Protein AF-A0ABD0YRN2-F1 (afdb_monomer_lite)

Organism: NCBI:txid642074

Foldseek 3Di:
DQLLDEDAFDDPPDDLVLVLVVCQLVLPQEAEEAPVCQVVCVVSLVPRPRHPGYFHEDDPTPHDPVNVVPPPDDDDDRPDGHDQQRFHYFQWDCPDDHRTFTFGFGNQLLVVVLVLCPPQQFDPAAADDPVDAFEEELADDCSFLCSVRVNPVNNVVSVHHYHYDPHDDLVVVLVCLVVVVGQEYEEELVVLQCLLDPPSRALNSCQNHAEYEYEPDAHAPVSVVSSCVRVVHPRRQYKYFDAHSQQSGGQAIATSPHDPVLRQFNHAGGPQKDKFFAAPPPRDTDDAPDKHWIWMAGSNGTPATRPCVPRRCVQQPPVGIGGRQWIWGAHPVRTIHTDGGVVPPPCPPDDDDDPPDPCPVPPPPPDPPPPDVDVPDDDDDDDDDDDDDDDDDDDDDDDDDDDDDDDDDDDDDDPPDPPPDPDDDDDDDDDDDD

Sequence (434 aa):
MEAGITVTSVNPLYTEGELKRQFVNAEAECLITIPKLKDVADKIGSHLPGYKGTITVGEGGQWDLLDLSDPNRTFEPLSTSPNAHDMALLPYSSGTTGLPKGVQLTHSNCVANIQQIMHPKFLDLQPASDSHQDIAVGVIPFFHIYGCTALLCVTMKFGMHTITLPNFTPESYVKCLEKYKPTALFLVPTLMMFLAKHPSVKREHLSSVKAVMCGAAPATKALIDLFKEKAGKSDITVQQGYGMTESSPCTLITPYDMPESKIGSAGILVPNTEAKVVCMTTGKDLPPNNQGELYVRGPQVMSGYLKNDEATKEALDSDKWLHTGDVAYYDDEGYFFITNRTKELIKVKGNQGSAKKSNIDKIQSKTLHIILDAPWYAPNRTIHNDLNIPTVYKVAQTQFRCFHTNLESHSNPLINALSSYTKAEETVASGHVR

InterPro domains:
  IPR000873 AMP-dependent synthetase/ligase domain [PF00501] (2-306)
  IPR020845 AMP-binding, conserved site [PS00455] (90-101)

pLDDT: mean 78.94, std 27.07, range [20.27, 98.69]

Radius of gyration: 24.64 Å; chains: 1; bounding box: 68×56×85 Å

Structure (mmCIF, N/CA/C/O backbone):
data_AF-A0ABD0YRN2-F1
#
_entry.id   AF-A0ABD0YRN2-F1
#
loop_
_atom_site.group_PDB
_atom_site.id
_atom_site.type_symbol
_atom_site.label_atom_id
_atom_site.label_alt_id
_atom_site.label_comp_id
_atom_site.label_asym_id
_atom_site.label_entity_id
_atom_site.label_seq_id
_atom_site.pdbx_PDB_ins_code
_atom_site.Cartn_x
_atom_site.Cartn_y
_atom_site.Cartn_z
_atom_site.occupancy
_atom_site.B_iso_or_equiv
_atom_site.auth_seq_id
_atom_site.auth_comp_id
_atom_site.auth_asym_id
_atom_site.auth_atom_id
_atom_site.pdbx_PDB_model_num
ATOM 1 N N . MET A 1 1 ? -2.933 -11.966 -13.291 1.00 83.06 1 MET A N 1
ATOM 2 C CA . MET A 1 1 ? -4.252 -11.688 -12.688 1.00 83.06 1 MET A CA 1
ATOM 3 C C . MET A 1 1 ? -5.387 -12.024 -13.645 1.00 83.06 1 MET A C 1
ATOM 5 O O . MET A 1 1 ? -6.126 -12.933 -13.320 1.00 83.06 1 MET A O 1
ATOM 9 N N . GLU A 1 2 ? -5.512 -11.399 -14.824 1.00 83.44 2 GLU A N 1
ATOM 10 C CA . GLU A 1 2 ? -6.597 -11.738 -15.779 1.00 83.44 2 GLU A CA 1
ATOM 11 C C . GLU A 1 2 ? -6.604 -13.212 -16.214 1.00 83.44 2 GLU A C 1
ATOM 13 O O . GLU A 1 2 ? -7.663 -13.806 -16.336 1.00 83.44 2 GLU A O 1
ATOM 18 N N . ALA A 1 3 ? -5.433 -13.847 -16.334 1.00 86.69 3 ALA A N 1
ATOM 19 C CA . ALA A 1 3 ? -5.309 -15.283 -16.618 1.00 86.69 3 ALA A CA 1
ATOM 20 C C . ALA A 1 3 ? -5.656 -16.215 -15.436 1.00 86.69 3 ALA A C 1
ATOM 22 O O . ALA A 1 3 ? -5.401 -17.414 -15.515 1.00 86.69 3 ALA A O 1
ATOM 23 N N . GLY A 1 4 ? -6.167 -15.686 -14.317 1.00 87.38 4 GLY A N 1
ATOM 24 C CA . GLY A 1 4 ? -6.449 -16.459 -13.098 1.00 87.38 4 GLY A CA 1
ATOM 25 C C . GLY A 1 4 ? -5.207 -16.939 -12.344 1.00 87.38 4 GLY A C 1
ATOM 26 O O . GLY A 1 4 ? -5.289 -17.831 -11.509 1.00 87.38 4 GLY A O 1
ATOM 27 N N . ILE A 1 5 ? -4.043 -16.358 -12.642 1.00 91.62 5 ILE A N 1
ATOM 28 C CA . ILE A 1 5 ? -2.780 -16.663 -11.962 1.00 91.62 5 ILE A CA 1
ATOM 29 C C . ILE A 1 5 ? -2.609 -15.739 -10.753 1.00 91.62 5 ILE A C 1
ATOM 31 O O . ILE A 1 5 ? -2.634 -14.509 -10.912 1.00 91.62 5 ILE A O 1
ATOM 35 N N . THR A 1 6 ? -2.349 -16.341 -9.589 1.00 95.06 6 THR A N 1
ATOM 36 C CA . THR A 1 6 ? -1.925 -15.660 -8.359 1.00 95.06 6 THR A CA 1
ATOM 37 C C . THR A 1 6 ? -0.539 -15.050 -8.529 1.00 95.06 6 THR A C 1
ATOM 39 O O . THR A 1 6 ? 0.410 -15.731 -8.919 1.00 95.06 6 THR A O 1
ATOM 42 N N . VAL A 1 7 ? -0.390 -13.776 -8.175 1.00 95.31 7 VAL A N 1
ATOM 43 C CA . VAL A 1 7 ? 0.895 -13.074 -8.239 1.00 95.31 7 VAL A CA 1
ATOM 44 C C . VAL A 1 7 ? 1.462 -12.893 -6.834 1.00 95.31 7 VAL A C 1
ATOM 46 O O . VAL A 1 7 ? 0.854 -12.252 -5.980 1.00 95.31 7 VAL A O 1
ATOM 49 N N . THR A 1 8 ? 2.661 -13.421 -6.594 1.00 94.56 8 THR A N 1
ATOM 50 C CA . THR A 1 8 ? 3.468 -13.066 -5.420 1.00 94.56 8 THR A CA 1
ATOM 51 C C . THR A 1 8 ? 4.586 -12.131 -5.856 1.00 94.56 8 THR A C 1
ATOM 53 O O . THR A 1 8 ? 5.296 -12.392 -6.826 1.00 94.56 8 THR A O 1
ATOM 56 N N . SER A 1 9 ? 4.720 -11.010 -5.161 1.00 91.50 9 SER A N 1
ATOM 57 C CA . SER A 1 9 ? 5.824 -10.079 -5.340 1.00 91.50 9 SER A CA 1
ATOM 58 C C . SER A 1 9 ? 6.886 -10.312 -4.276 1.00 91.50 9 SER A C 1
ATOM 60 O O . SER A 1 9 ? 6.607 -10.811 -3.185 1.00 91.50 9 SER A O 1
ATOM 62 N N . VAL A 1 10 ? 8.123 -9.931 -4.584 1.00 89.31 10 VAL A N 1
ATOM 63 C CA . VAL A 1 10 ? 9.251 -10.146 -3.683 1.00 89.31 10 VAL A CA 1
ATOM 64 C C . VAL A 1 10 ? 10.124 -8.910 -3.576 1.00 89.31 10 VAL A C 1
ATOM 66 O O . VAL A 1 10 ? 10.259 -8.139 -4.528 1.00 89.31 10 VAL A O 1
ATOM 69 N N . ASN A 1 11 ? 10.713 -8.720 -2.399 1.00 87.00 11 ASN A N 1
ATOM 70 C CA . ASN A 1 11 ? 11.690 -7.672 -2.186 1.00 87.00 11 ASN A CA 1
ATOM 71 C C . ASN A 1 11 ? 12.978 -8.019 -2.960 1.00 87.00 11 ASN A C 1
ATOM 73 O O . ASN A 1 11 ? 13.587 -9.053 -2.680 1.00 87.00 11 ASN A O 1
ATOM 77 N N . PRO A 1 12 ? 13.437 -7.174 -3.903 1.00 80.88 12 PRO A N 1
ATOM 78 C CA . PRO A 1 12 ? 14.640 -7.448 -4.692 1.00 80.88 12 PRO A CA 1
ATOM 79 C C . PRO A 1 12 ? 15.933 -7.451 -3.863 1.00 80.88 12 PRO A C 1
ATOM 81 O O . PRO A 1 12 ? 16.995 -7.764 -4.393 1.00 80.88 12 PRO A O 1
ATOM 84 N N . LEU A 1 13 ? 15.863 -7.076 -2.585 1.00 82.31 13 LEU A N 1
ATOM 85 C CA . LEU A 1 13 ? 17.000 -7.038 -1.666 1.00 82.31 13 LEU A CA 1
ATOM 86 C C . LEU A 1 13 ? 17.062 -8.243 -0.732 1.00 82.31 13 LEU A C 1
ATOM 88 O O . LEU A 1 13 ? 17.994 -8.338 0.064 1.00 82.31 13 LEU A O 1
ATOM 92 N N . TYR A 1 14 ? 16.092 -9.152 -0.826 1.00 85.75 14 TYR A N 1
ATOM 93 C CA . TYR A 1 14 ? 16.175 -10.430 -0.141 1.00 85.75 14 TYR A CA 1
ATOM 94 C C . TYR A 1 14 ? 17.378 -11.231 -0.633 1.00 85.75 14 TYR A C 1
ATOM 96 O O . TYR A 1 14 ? 17.724 -11.260 -1.815 1.00 85.75 14 TYR A O 1
ATOM 104 N N . THR A 1 15 ? 18.014 -11.907 0.314 1.00 87.06 15 THR A N 1
ATOM 105 C CA . THR A 1 15 ? 19.065 -12.882 0.056 1.00 87.06 15 THR A CA 1
ATOM 106 C C . THR A 1 15 ? 18.511 -14.083 -0.710 1.00 87.06 15 THR A C 1
ATOM 108 O O . THR A 1 15 ? 17.318 -14.383 -0.668 1.00 87.06 15 THR A O 1
ATOM 111 N N . GLU A 1 16 ? 19.391 -14.850 -1.357 1.00 85.50 16 GLU A N 1
ATOM 112 C CA . GLU A 1 16 ? 19.015 -16.090 -2.055 1.00 85.50 16 GLU A CA 1
ATOM 113 C C . GLU A 1 16 ? 18.213 -17.053 -1.156 1.00 85.50 16 GLU A C 1
ATOM 115 O O . GLU A 1 16 ? 17.248 -17.674 -1.602 1.00 85.50 16 GLU A O 1
ATOM 120 N N . GLY A 1 17 ? 18.572 -17.146 0.131 1.00 86.88 17 GLY A N 1
ATOM 121 C CA . GLY A 1 17 ? 17.881 -17.997 1.100 1.00 86.88 17 GLY A CA 1
ATOM 122 C C . GLY A 1 17 ? 16.476 -17.508 1.459 1.00 86.88 17 GLY A C 1
ATOM 123 O O . GLY A 1 17 ? 15.569 -18.326 1.629 1.00 86.88 17 GLY A O 1
ATOM 124 N N . GLU A 1 18 ? 16.276 -16.195 1.556 1.00 88.75 18 GLU A N 1
ATOM 125 C CA . GLU A 1 18 ? 14.960 -15.588 1.795 1.00 88.75 18 GLU A CA 1
ATOM 126 C C . GLU A 1 18 ? 14.051 -15.752 0.574 1.00 88.75 18 GLU A C 1
ATOM 128 O O . GLU A 1 18 ? 12.927 -16.236 0.718 1.00 88.75 18 GLU A O 1
ATOM 133 N N . LEU A 1 19 ? 14.571 -15.470 -0.627 1.00 89.12 19 LEU A N 1
ATOM 134 C CA . LEU A 1 19 ? 13.868 -15.683 -1.895 1.00 89.12 19 LEU A CA 1
ATOM 135 C C . LEU A 1 19 ? 13.430 -17.143 -2.047 1.00 89.12 19 LEU A C 1
ATOM 137 O O . LEU A 1 19 ? 12.253 -17.424 -2.269 1.00 89.12 19 LEU A O 1
ATOM 141 N N . LYS A 1 20 ? 14.358 -18.089 -1.853 1.00 89.00 20 LYS A N 1
ATOM 142 C CA . LYS A 1 20 ? 14.064 -19.524 -1.940 1.00 89.00 20 LYS A CA 1
ATOM 143 C C . LYS A 1 20 ? 12.977 -19.938 -0.950 1.00 89.00 20 LYS A C 1
ATOM 145 O O . LYS A 1 20 ? 12.082 -20.693 -1.317 1.00 89.00 20 LYS A O 1
ATOM 150 N N . ARG A 1 21 ? 13.026 -19.446 0.292 1.00 89.50 21 ARG A N 1
ATOM 151 C CA . ARG A 1 21 ? 12.016 -19.758 1.314 1.00 89.50 21 ARG A CA 1
ATOM 152 C C . ARG A 1 21 ? 10.629 -19.275 0.898 1.00 89.50 21 ARG A C 1
ATOM 154 O O . ARG A 1 21 ? 9.680 -20.051 0.994 1.00 89.50 21 ARG A O 1
ATOM 161 N N . GLN A 1 22 ? 10.524 -18.033 0.423 1.00 91.94 22 GLN A N 1
ATOM 162 C CA . GLN A 1 22 ? 9.265 -17.474 -0.067 1.00 91.94 22 GLN A CA 1
ATOM 163 C C . GLN A 1 22 ? 8.741 -18.270 -1.267 1.00 91.94 22 GLN A C 1
ATOM 165 O O . GLN A 1 22 ? 7.592 -18.697 -1.263 1.00 91.94 22 GLN A O 1
ATOM 170 N N . PHE A 1 23 ? 9.579 -18.521 -2.274 1.00 93.50 23 PHE A N 1
ATOM 171 C CA . PHE A 1 23 ? 9.160 -19.199 -3.502 1.00 93.50 23 PHE A CA 1
ATOM 172 C C . PHE A 1 23 ? 8.742 -20.651 -3.265 1.00 93.50 23 PHE A C 1
ATOM 174 O O . PHE A 1 23 ? 7.770 -21.106 -3.862 1.00 93.50 23 PHE A O 1
ATOM 181 N N . VAL A 1 24 ? 9.420 -21.364 -2.359 1.00 93.25 24 VAL A N 1
ATOM 182 C CA . VAL A 1 24 ? 9.010 -22.713 -1.944 1.00 93.25 24 VAL A CA 1
ATOM 183 C C . VAL A 1 24 ? 7.676 -22.675 -1.198 1.00 93.25 24 VAL A C 1
ATOM 185 O O . VAL A 1 24 ? 6.810 -23.501 -1.471 1.00 93.25 24 VAL A O 1
ATOM 188 N N . ASN A 1 25 ? 7.473 -21.726 -0.277 1.00 93.94 25 ASN A N 1
ATOM 189 C CA . ASN A 1 25 ? 6.203 -21.622 0.447 1.00 93.94 25 ASN A CA 1
ATOM 190 C C . ASN A 1 25 ? 5.034 -21.280 -0.497 1.00 93.94 25 ASN A C 1
ATOM 192 O O . ASN A 1 25 ? 3.986 -21.925 -0.412 1.00 93.94 25 ASN A O 1
ATOM 196 N N . ALA A 1 26 ? 5.264 -20.342 -1.422 1.00 94.75 26 ALA A N 1
ATOM 197 C CA . ALA A 1 26 ? 4.320 -19.893 -2.443 1.00 94.75 26 ALA A CA 1
ATOM 198 C C . ALA A 1 26 ? 4.097 -20.894 -3.589 1.00 94.75 26 ALA A C 1
ATOM 200 O O . ALA A 1 26 ? 3.214 -20.652 -4.402 1.00 94.75 26 ALA A O 1
ATOM 201 N N . GLU A 1 27 ? 4.895 -21.966 -3.677 1.00 94.62 27 GLU A N 1
ATOM 202 C CA . GLU A 1 27 ? 4.889 -22.904 -4.812 1.00 94.62 27 GLU A CA 1
ATOM 203 C C . GLU A 1 27 ? 5.043 -22.187 -6.163 1.00 94.62 27 GLU A C 1
ATOM 205 O O . GLU A 1 27 ? 4.338 -22.463 -7.127 1.00 94.62 27 GLU A O 1
ATOM 210 N N . ALA A 1 28 ? 5.975 -21.232 -6.233 1.00 95.31 28 ALA A N 1
ATOM 211 C CA . ALA A 1 28 ? 6.185 -20.445 -7.440 1.00 95.31 28 ALA A CA 1
ATOM 212 C C . ALA A 1 28 ? 6.639 -21.332 -8.615 1.00 95.31 28 ALA A C 1
ATOM 214 O O . ALA A 1 28 ? 7.684 -21.982 -8.556 1.00 95.31 28 ALA A O 1
ATOM 215 N N . GLU A 1 29 ? 5.866 -21.318 -9.701 1.00 95.31 29 GLU A N 1
ATOM 216 C CA . GLU A 1 29 ? 6.165 -22.087 -10.915 1.00 95.31 29 GLU A CA 1
ATOM 217 C C . GLU A 1 29 ? 6.870 -21.249 -11.986 1.00 95.31 29 GLU A C 1
ATOM 219 O O . GLU A 1 29 ? 7.655 -21.770 -12.768 1.00 95.31 29 GLU A O 1
ATOM 224 N N . CYS A 1 30 ? 6.627 -19.942 -12.039 1.00 95.88 30 CYS A N 1
ATOM 225 C CA . CYS A 1 30 ? 7.236 -19.050 -13.020 1.00 95.88 30 CYS A CA 1
ATOM 226 C C . CYS A 1 30 ? 7.763 -17.797 -12.328 1.00 95.88 30 CYS A C 1
ATOM 228 O O . CYS A 1 30 ? 7.104 -17.246 -11.445 1.00 95.88 30 CYS A O 1
ATOM 230 N N . LEU A 1 31 ? 8.952 -17.352 -12.732 1.00 95.50 31 LEU A N 1
ATOM 231 C CA . LEU A 1 31 ? 9.569 -16.135 -12.214 1.00 95.50 31 LEU A CA 1
ATOM 232 C C . LEU A 1 31 ? 9.546 -15.061 -13.300 1.00 95.50 31 LEU A C 1
ATOM 234 O O . LEU A 1 31 ? 9.977 -15.306 -14.420 1.00 95.50 31 LEU A O 1
ATOM 238 N N . ILE A 1 32 ? 9.063 -13.865 -12.971 1.00 94.25 32 ILE A N 1
ATOM 239 C CA . ILE A 1 32 ? 9.092 -12.709 -13.874 1.00 94.25 32 ILE A CA 1
ATOM 240 C C . ILE A 1 32 ? 10.108 -11.718 -13.323 1.00 94.25 32 ILE A C 1
ATOM 242 O O . ILE A 1 32 ? 10.033 -11.330 -12.158 1.00 94.25 32 ILE A O 1
ATOM 246 N N . THR A 1 33 ? 11.080 -11.329 -14.141 1.00 92.94 33 THR A N 1
ATOM 247 C CA . THR A 1 33 ? 12.178 -10.461 -13.705 1.00 92.94 33 THR A CA 1
ATOM 248 C C . THR A 1 33 ? 12.716 -9.601 -14.846 1.00 92.94 33 THR A C 1
ATOM 250 O O . THR A 1 33 ? 12.252 -9.690 -15.977 1.00 92.94 33 THR A O 1
ATOM 253 N N . ILE A 1 34 ? 13.702 -8.754 -14.563 1.00 91.75 34 ILE A N 1
ATOM 254 C CA . ILE A 1 34 ? 14.439 -8.001 -15.587 1.00 91.75 34 ILE A CA 1
ATOM 255 C C . ILE A 1 34 ? 15.657 -8.802 -16.072 1.00 91.75 34 ILE A C 1
ATOM 257 O O . ILE A 1 34 ? 16.208 -9.587 -15.295 1.00 91.75 34 ILE A O 1
ATOM 261 N N . PRO A 1 35 ? 16.165 -8.574 -17.299 1.00 93.06 35 PRO A N 1
ATOM 262 C CA . PRO A 1 35 ? 17.299 -9.327 -17.853 1.00 93.06 35 PRO A CA 1
ATOM 263 C C . PRO A 1 35 ? 18.521 -9.395 -16.933 1.00 93.06 35 PRO A C 1
ATOM 265 O O . PRO A 1 35 ? 19.119 -10.454 -16.762 1.00 93.06 35 PRO A O 1
ATOM 268 N N . LYS A 1 36 ? 18.824 -8.288 -16.245 1.00 90.69 36 LYS A N 1
ATOM 269 C CA . LYS A 1 36 ? 19.929 -8.182 -15.278 1.00 90.69 36 LYS A CA 1
ATOM 270 C C . LYS A 1 36 ? 19.861 -9.200 -14.130 1.00 90.69 36 LYS A C 1
ATOM 272 O O . LYS A 1 36 ? 20.889 -9.523 -13.546 1.00 90.69 36 LYS A O 1
ATOM 277 N N . LEU A 1 37 ? 18.667 -9.666 -13.767 1.00 90.75 37 LEU A N 1
ATOM 278 C CA . LEU A 1 37 ? 18.441 -10.582 -12.646 1.00 90.75 37 LEU A CA 1
ATOM 279 C C . LEU A 1 37 ? 18.112 -12.010 -13.103 1.00 90.75 37 LEU A C 1
ATOM 281 O O . LEU A 1 37 ? 17.818 -12.858 -12.260 1.00 90.75 37 LEU A O 1
ATOM 285 N N . LYS A 1 38 ? 18.166 -12.290 -14.412 1.00 92.06 38 LYS A N 1
ATOM 286 C CA . LYS A 1 38 ? 17.780 -13.584 -14.986 1.00 92.06 38 LYS A CA 1
ATOM 287 C C . LYS A 1 38 ? 18.575 -14.745 -14.393 1.00 92.06 38 LYS A C 1
ATOM 289 O O . LYS A 1 38 ? 17.971 -15.701 -13.927 1.00 92.06 38 LYS A O 1
ATOM 294 N N . ASP A 1 39 ? 19.901 -14.641 -14.343 1.00 92.06 39 ASP A N 1
ATOM 295 C CA . ASP A 1 39 ? 20.752 -15.740 -13.864 1.00 92.06 39 ASP A CA 1
ATOM 296 C C . ASP A 1 39 ? 20.489 -16.073 -12.390 1.00 92.06 39 ASP A C 1
ATOM 298 O O . ASP A 1 39 ? 20.477 -17.238 -11.993 1.00 92.06 39 ASP A O 1
ATOM 302 N N . VAL A 1 40 ? 20.224 -15.048 -11.572 1.00 90.31 40 VAL A N 1
ATOM 303 C CA . VAL A 1 40 ? 19.841 -15.224 -10.165 1.00 90.31 40 VAL A CA 1
ATOM 304 C C . VAL A 1 40 ? 18.475 -15.903 -10.069 1.00 90.31 40 VAL A C 1
ATOM 306 O O . VAL A 1 40 ? 18.317 -16.846 -9.293 1.00 90.31 40 VAL A O 1
ATOM 309 N N . ALA A 1 41 ? 17.503 -15.464 -10.875 1.00 92.12 41 ALA A N 1
ATOM 310 C CA . ALA A 1 41 ? 16.175 -16.064 -10.925 1.00 92.12 41 ALA A CA 1
ATOM 311 C C . ALA A 1 41 ? 16.231 -17.532 -11.375 1.00 92.12 41 ALA A C 1
ATOM 313 O O . ALA A 1 41 ? 15.668 -18.382 -10.694 1.00 92.12 41 ALA A O 1
ATOM 314 N N . ASP A 1 42 ? 16.976 -17.862 -12.431 1.00 93.62 42 ASP A N 1
ATOM 315 C CA . ASP A 1 42 ? 17.140 -19.239 -12.912 1.00 93.62 42 ASP A CA 1
ATOM 316 C C . ASP A 1 42 ? 17.847 -20.130 -11.893 1.00 93.62 42 ASP A C 1
ATOM 318 O O . ASP A 1 42 ? 17.421 -21.263 -11.655 1.00 93.62 42 ASP A O 1
ATOM 322 N N . LYS A 1 43 ? 18.898 -19.619 -11.240 1.00 92.50 43 LYS A N 1
ATOM 323 C CA . LYS A 1 43 ? 19.592 -20.354 -10.181 1.00 92.50 43 LYS A CA 1
ATOM 324 C C . LYS A 1 43 ? 18.625 -20.714 -9.055 1.00 92.50 43 LYS A C 1
ATOM 326 O O . LYS A 1 43 ? 18.587 -21.869 -8.634 1.00 92.50 43 LYS A O 1
ATOM 331 N N . ILE A 1 44 ? 17.815 -19.768 -8.584 1.00 91.12 44 ILE A N 1
ATOM 332 C CA . ILE A 1 44 ? 16.832 -20.028 -7.523 1.00 91.12 44 ILE A CA 1
ATOM 333 C C . ILE A 1 44 ? 15.722 -20.954 -8.036 1.00 91.12 44 ILE A C 1
ATOM 335 O O . ILE A 1 44 ? 15.406 -21.946 -7.380 1.00 91.12 44 ILE A O 1
ATOM 339 N N . GLY A 1 45 ? 15.182 -20.660 -9.220 1.00 92.69 45 GLY A N 1
ATOM 340 C CA . GLY A 1 45 ? 14.105 -21.396 -9.877 1.00 92.69 45 GLY A CA 1
ATOM 341 C C . GLY A 1 45 ? 14.436 -22.868 -10.094 1.00 92.69 45 GLY A C 1
ATOM 342 O O . GLY A 1 45 ? 13.603 -23.719 -9.815 1.00 92.69 45 GLY A O 1
ATOM 343 N N . SER A 1 46 ? 15.681 -23.196 -10.458 1.00 92.75 46 SER A N 1
ATOM 344 C CA . SER A 1 46 ? 16.135 -24.584 -10.653 1.00 92.75 46 SER A CA 1
ATOM 345 C C . SER A 1 46 ? 16.006 -25.481 -9.411 1.00 92.75 46 SER A C 1
ATOM 347 O O . SER A 1 46 ? 16.042 -26.704 -9.527 1.00 92.75 46 SER A O 1
ATOM 349 N N . HIS A 1 47 ? 15.826 -24.892 -8.224 1.00 90.75 47 HIS A N 1
ATOM 350 C CA . HIS A 1 47 ? 15.595 -25.612 -6.973 1.00 90.75 47 HIS A CA 1
ATOM 351 C C . HIS A 1 47 ? 14.110 -25.716 -6.584 1.00 90.75 47 HIS A C 1
ATOM 353 O O . HIS A 1 47 ? 13.809 -26.283 -5.530 1.00 90.75 47 HIS A O 1
ATOM 359 N N . LEU A 1 48 ? 13.191 -25.140 -7.366 1.00 92.50 48 LEU A N 1
ATOM 360 C CA . LEU A 1 48 ? 11.753 -25.182 -7.103 1.00 92.50 48 LEU A CA 1
ATOM 361 C C . LEU A 1 48 ? 11.130 -26.402 -7.807 1.00 92.50 48 LEU A C 1
ATOM 363 O O . LEU A 1 48 ? 11.324 -26.564 -9.012 1.00 92.50 48 LEU A O 1
ATOM 367 N N . PRO A 1 49 ? 10.348 -27.243 -7.103 1.00 88.31 49 PRO A N 1
ATOM 368 C CA . PRO A 1 49 ? 9.798 -28.477 -7.677 1.00 88.31 49 PRO A CA 1
ATOM 369 C C . PRO A 1 49 ? 8.931 -28.292 -8.934 1.00 88.31 49 PRO A C 1
ATOM 371 O O . PRO A 1 49 ? 8.885 -29.189 -9.770 1.00 88.31 49 PRO A O 1
ATOM 374 N N . GLY A 1 50 ? 8.242 -27.153 -9.064 1.00 90.50 50 GLY A N 1
ATOM 375 C CA . GLY A 1 50 ? 7.304 -26.854 -10.155 1.00 90.50 50 GLY A CA 1
ATOM 376 C C . GLY A 1 50 ? 7.807 -25.822 -11.167 1.00 90.50 50 GLY A C 1
ATOM 377 O O . GLY A 1 50 ? 6.996 -25.224 -11.867 1.00 90.50 50 GLY A O 1
ATOM 378 N N . TYR A 1 51 ? 9.114 -25.552 -11.220 1.00 95.88 51 TYR A N 1
ATOM 379 C CA . TYR A 1 51 ? 9.653 -24.474 -12.048 1.00 95.88 51 TYR A CA 1
ATOM 380 C C . TYR A 1 51 ? 9.461 -24.719 -13.552 1.00 95.88 51 TYR A C 1
ATOM 382 O O . TYR A 1 51 ? 9.992 -25.667 -14.126 1.00 95.88 51 TYR A O 1
ATOM 390 N N . LYS A 1 52 ? 8.726 -23.814 -14.196 1.00 95.38 52 LYS A N 1
ATOM 391 C CA . LYS A 1 52 ? 8.413 -23.781 -15.630 1.00 95.38 52 LYS A CA 1
ATOM 392 C C . LYS A 1 52 ? 9.286 -22.800 -16.413 1.00 95.38 52 LYS A C 1
ATOM 394 O O . LYS A 1 52 ? 9.306 -22.865 -17.638 1.00 95.38 52 LYS A O 1
ATOM 399 N N . GLY A 1 53 ? 10.010 -21.909 -15.732 1.00 95.06 53 GLY A N 1
ATOM 400 C CA . GLY A 1 53 ? 10.966 -20.995 -16.357 1.00 95.06 53 GLY A CA 1
ATOM 401 C C . GLY A 1 53 ? 10.903 -19.558 -15.843 1.00 95.06 53 GLY A C 1
ATOM 402 O O . GLY A 1 53 ? 10.007 -19.173 -15.085 1.00 95.06 53 GLY A O 1
ATOM 403 N N . THR A 1 54 ? 11.878 -18.763 -16.287 1.00 95.81 54 THR A N 1
ATOM 404 C CA . THR A 1 54 ? 11.965 -17.325 -16.025 1.00 95.81 54 THR A CA 1
ATOM 405 C C . THR A 1 54 ? 11.581 -16.553 -17.276 1.00 95.81 54 THR A C 1
ATOM 407 O O . THR A 1 54 ? 12.130 -16.794 -18.353 1.00 95.81 54 THR A O 1
ATOM 410 N N . ILE A 1 55 ? 10.684 -15.587 -17.102 1.00 94.94 55 ILE A N 1
ATOM 411 C CA . ILE A 1 55 ? 10.313 -14.599 -18.105 1.00 94.94 55 ILE A CA 1
ATOM 412 C C . ILE A 1 55 ? 11.057 -13.301 -17.810 1.00 94.94 55 ILE A C 1
ATOM 414 O O . ILE A 1 55 ? 10.984 -12.772 -16.698 1.00 94.94 55 ILE A O 1
ATOM 418 N N . THR A 1 56 ? 11.763 -12.770 -18.807 1.00 94.94 56 THR A N 1
ATOM 419 C CA . THR A 1 56 ? 12.429 -11.469 -18.688 1.00 94.94 56 THR A CA 1
ATOM 420 C C . THR A 1 56 ? 11.642 -10.367 -19.384 1.00 94.94 56 THR A C 1
ATOM 422 O O . THR A 1 56 ? 11.285 -10.500 -20.554 1.00 94.94 56 THR A O 1
ATOM 425 N N . VAL A 1 57 ? 11.394 -9.271 -18.665 1.00 92.44 57 VAL A N 1
ATOM 426 C CA . VAL A 1 57 ? 10.661 -8.095 -19.151 1.00 92.44 57 VAL A CA 1
ATOM 427 C C . VAL A 1 57 ? 11.552 -6.854 -19.087 1.00 92.44 57 VAL A C 1
ATOM 429 O O . VAL A 1 57 ? 12.235 -6.627 -18.087 1.00 92.44 57 VAL A O 1
ATOM 432 N N . GLY A 1 58 ? 11.524 -6.043 -20.143 1.00 89.00 58 GLY A N 1
ATOM 433 C CA . GLY A 1 58 ? 12.293 -4.807 -20.292 1.00 89.00 58 GLY A CA 1
ATOM 434 C C . GLY A 1 58 ? 13.405 -4.917 -21.336 1.00 89.00 58 GLY A C 1
ATOM 435 O O . GLY A 1 58 ? 13.518 -5.918 -22.039 1.00 89.00 58 GLY A O 1
ATOM 436 N N . GLU A 1 59 ? 14.239 -3.881 -21.426 1.00 85.81 59 GLU A N 1
ATOM 437 C CA . GLU A 1 59 ? 15.303 -3.771 -22.431 1.00 85.81 59 GLU A CA 1
ATOM 438 C C . GLU A 1 59 ? 16.248 -4.989 -22.413 1.00 85.81 59 GLU A C 1
ATOM 440 O O . GLU A 1 59 ? 16.889 -5.279 -21.402 1.00 85.81 59 GLU A O 1
ATOM 445 N N . GLY A 1 60 ? 16.326 -5.710 -23.538 1.00 86.62 60 GLY A N 1
ATOM 446 C CA . GLY A 1 60 ? 17.106 -6.949 -23.671 1.00 86.62 60 GLY A CA 1
ATOM 447 C C . GLY A 1 60 ? 16.427 -8.207 -23.107 1.00 86.62 60 GLY A C 1
ATOM 448 O O . GLY A 1 60 ? 17.074 -9.248 -22.981 1.00 86.62 60 GLY A O 1
ATOM 449 N N . GLY A 1 61 ? 15.149 -8.123 -22.727 1.00 91.00 61 GLY A N 1
ATOM 450 C CA . GLY A 1 61 ? 14.330 -9.241 -22.265 1.00 91.00 61 GLY A CA 1
ATOM 451 C C . GLY A 1 61 ? 13.594 -9.970 -23.383 1.00 91.00 61 GLY A C 1
ATOM 452 O O . GLY A 1 61 ? 13.629 -9.570 -24.542 1.00 91.00 61 GLY A O 1
ATOM 453 N N . GLN A 1 62 ? 12.915 -11.059 -23.016 1.00 92.75 62 GLN A N 1
ATOM 454 C CA . GLN A 1 62 ? 12.007 -11.773 -23.919 1.00 92.75 62 GLN A CA 1
ATOM 455 C C . GLN A 1 62 ? 10.830 -10.897 -24.345 1.00 92.75 62 GLN A C 1
ATOM 457 O O . GLN A 1 62 ? 10.348 -11.023 -25.466 1.00 92.75 62 GLN A O 1
ATOM 462 N N . TRP A 1 63 ? 10.382 -10.024 -23.443 1.00 89.62 63 TRP A N 1
ATOM 463 C CA . TRP A 1 63 ? 9.315 -9.068 -23.694 1.00 89.62 63 TRP A CA 1
ATOM 464 C C . TRP A 1 63 ? 9.804 -7.660 -23.401 1.00 89.62 63 TRP A C 1
ATOM 466 O O . TRP A 1 63 ? 10.445 -7.421 -22.377 1.00 89.62 63 TRP A O 1
ATOM 476 N N . ASP A 1 64 ? 9.449 -6.722 -24.268 1.00 87.19 64 ASP A N 1
ATOM 477 C CA . ASP A 1 64 ? 9.655 -5.305 -24.013 1.00 87.19 64 ASP A CA 1
ATOM 478 C C . ASP A 1 64 ? 8.414 -4.695 -23.346 1.00 87.19 64 ASP A C 1
ATOM 480 O O . ASP A 1 64 ? 7.280 -5.060 -23.654 1.00 87.19 64 ASP A O 1
ATOM 484 N N . LEU A 1 65 ? 8.617 -3.778 -22.398 1.00 82.56 65 LEU A N 1
ATOM 485 C CA . LEU A 1 65 ? 7.502 -3.188 -21.658 1.00 82.56 65 LEU A CA 1
ATOM 486 C C . LEU A 1 65 ? 6.665 -2.245 -22.534 1.00 82.56 65 LEU A C 1
ATOM 488 O O . LEU A 1 65 ? 5.449 -2.207 -22.363 1.00 82.56 65 LEU A O 1
ATOM 492 N N . LEU A 1 66 ? 7.293 -1.506 -23.457 1.00 84.06 66 LEU A N 1
ATOM 493 C CA . LEU A 1 66 ? 6.575 -0.609 -24.364 1.00 84.06 66 LEU A CA 1
ATOM 494 C C . LEU A 1 66 ? 5.727 -1.421 -25.337 1.00 84.06 66 LEU A C 1
ATOM 496 O O . LEU A 1 66 ? 4.562 -1.089 -25.535 1.00 84.06 66 LEU A O 1
ATOM 500 N N . ASP A 1 67 ? 6.280 -2.524 -25.843 1.00 84.75 67 ASP A N 1
ATOM 501 C CA . ASP A 1 67 ? 5.553 -3.498 -26.660 1.00 84.75 67 ASP A CA 1
ATOM 502 C C . ASP A 1 67 ? 4.344 -4.085 -25.908 1.00 84.75 67 ASP A C 1
ATOM 504 O O . ASP A 1 67 ? 3.230 -4.085 -26.423 1.00 84.75 67 ASP A O 1
ATOM 508 N N . LEU A 1 68 ? 4.516 -4.509 -24.649 1.00 83.38 68 LEU A N 1
ATOM 509 C CA . LEU A 1 68 ? 3.406 -4.994 -23.812 1.00 83.38 68 LEU A CA 1
ATOM 510 C C . LEU A 1 68 ? 2.343 -3.924 -23.512 1.00 83.38 68 LEU A C 1
ATOM 512 O O . LEU A 1 68 ? 1.206 -4.280 -23.209 1.00 83.38 68 LEU A O 1
ATOM 516 N N . SER A 1 69 ? 2.710 -2.643 -23.566 1.00 79.62 69 SER A N 1
ATOM 517 C CA . SER A 1 69 ? 1.814 -1.511 -23.305 1.00 79.62 69 SER A CA 1
ATOM 518 C C . SER A 1 69 ? 1.168 -0.910 -24.559 1.00 79.62 69 SER A C 1
ATOM 520 O O . SER A 1 69 ? 0.389 0.034 -24.428 1.00 79.62 69 SER A O 1
ATOM 522 N N . ASP A 1 70 ? 1.484 -1.416 -25.758 1.00 84.75 70 ASP A N 1
ATOM 523 C CA . ASP A 1 70 ? 0.896 -0.916 -27.004 1.00 84.75 70 ASP A CA 1
ATOM 524 C C . ASP A 1 70 ? -0.620 -1.191 -27.015 1.00 84.75 70 ASP A C 1
ATOM 526 O O . ASP A 1 70 ? -1.030 -2.354 -26.971 1.00 84.75 70 ASP A O 1
ATOM 530 N N . PRO A 1 71 ? -1.481 -0.157 -27.104 1.00 80.62 71 PRO A N 1
ATOM 531 C CA . PRO A 1 71 ? -2.932 -0.342 -27.132 1.00 80.62 71 PRO A CA 1
ATOM 532 C C . PRO A 1 71 ? -3.428 -1.116 -28.363 1.00 80.62 71 PRO A C 1
ATOM 534 O O . PRO A 1 71 ? -4.552 -1.613 -28.352 1.00 80.62 71 PRO A O 1
ATOM 537 N N . ASN A 1 72 ? -2.619 -1.224 -29.422 1.00 87.31 72 ASN A N 1
ATOM 538 C CA . ASN A 1 72 ? -2.940 -2.006 -30.618 1.00 87.31 72 ASN A CA 1
ATOM 539 C C . ASN A 1 72 ? -2.538 -3.477 -30.489 1.00 87.31 72 ASN A C 1
ATOM 541 O O . ASN A 1 72 ? -2.864 -4.282 -31.365 1.00 87.31 72 ASN A O 1
ATOM 545 N N . ARG A 1 73 ? -1.818 -3.846 -29.424 1.00 83.88 73 ARG A N 1
ATOM 546 C CA . ARG A 1 73 ? -1.438 -5.230 -29.186 1.00 83.88 73 ARG A CA 1
ATOM 547 C C . ARG A 1 73 ? -2.673 -6.045 -28.839 1.00 83.88 73 ARG A C 1
ATOM 549 O O . ARG A 1 73 ? -3.303 -5.862 -27.802 1.00 83.88 73 ARG A O 1
ATOM 556 N N . THR A 1 74 ? -2.990 -6.997 -29.701 1.00 80.19 74 THR A N 1
ATOM 557 C CA . THR A 1 74 ? -4.045 -7.971 -29.446 1.00 80.19 74 THR A CA 1
ATOM 558 C C . THR A 1 74 ? -3.458 -9.175 -28.727 1.00 80.19 74 THR A C 1
ATOM 560 O O . THR A 1 74 ? -2.531 -9.813 -29.230 1.00 80.19 74 THR A O 1
ATOM 563 N N . PHE A 1 75 ? -4.013 -9.505 -27.568 1.00 77.00 75 PHE A N 1
ATOM 564 C CA . PHE A 1 75 ? -3.757 -10.778 -26.910 1.00 77.00 75 PHE A CA 1
ATOM 565 C C . PHE A 1 75 ? -4.841 -11.769 -27.318 1.00 77.00 75 PHE A C 1
ATOM 567 O O . PHE A 1 75 ? -6.006 -11.391 -27.459 1.00 77.00 75 PHE A O 1
ATOM 574 N N . GLU A 1 76 ? -4.459 -13.033 -27.498 1.00 81.19 76 GLU A N 1
ATOM 575 C CA . GLU A 1 76 ? -5.444 -14.102 -27.643 1.00 81.19 76 GLU A CA 1
ATOM 576 C C . GLU A 1 76 ? -6.389 -14.071 -26.434 1.00 81.19 76 GLU A C 1
ATOM 578 O O . GLU A 1 76 ? -5.906 -13.991 -25.295 1.00 81.19 76 GLU A O 1
ATOM 583 N N . PRO A 1 77 ? -7.717 -14.110 -26.648 1.00 78.00 77 PRO A N 1
ATOM 584 C CA . PRO A 1 77 ? -8.668 -14.125 -25.553 1.00 78.00 77 PRO A CA 1
ATOM 585 C C . PRO A 1 77 ? -8.342 -15.270 -24.600 1.00 78.00 77 PRO A C 1
ATOM 587 O O . PRO A 1 77 ? -8.224 -16.430 -25.002 1.00 78.00 77 PRO A O 1
ATOM 590 N N . LEU A 1 78 ? -8.196 -14.942 -23.320 1.00 83.19 78 LEU A N 1
ATOM 591 C CA . LEU A 1 78 ? -7.982 -15.952 -22.298 1.00 83.19 78 LEU A CA 1
ATOM 592 C C . LEU A 1 78 ? -9.233 -16.832 -22.224 1.00 83.19 78 LEU A C 1
ATOM 594 O O . LEU A 1 78 ? -10.358 -16.341 -22.146 1.00 83.19 78 LEU A O 1
ATOM 598 N N . SER A 1 79 ? -9.040 -18.149 -22.250 1.00 79.12 79 SER A N 1
ATOM 599 C CA . SER A 1 79 ? -10.133 -19.122 -22.136 1.00 79.12 79 SER A CA 1
ATOM 600 C C . SER A 1 79 ? -10.701 -19.220 -20.716 1.00 79.12 79 SER A C 1
ATOM 602 O O . SER A 1 79 ? -11.699 -19.904 -20.491 1.00 79.12 79 SER A O 1
ATOM 604 N N . THR A 1 80 ? -10.067 -18.546 -19.756 1.00 77.94 80 THR A N 1
ATOM 605 C CA . THR A 1 80 ? -10.442 -18.507 -18.348 1.00 77.94 80 THR A CA 1
ATOM 606 C C . THR A 1 80 ? -10.856 -17.096 -17.944 1.00 77.94 80 THR A C 1
ATOM 608 O O . THR A 1 80 ? -10.282 -16.107 -18.392 1.00 77.94 80 THR A O 1
ATOM 611 N N . SER A 1 81 ? -11.849 -17.012 -17.058 1.00 82.69 81 SER A N 1
ATOM 612 C CA . SER A 1 81 ? -12.192 -15.789 -16.334 1.00 82.69 81 SER A CA 1
ATOM 613 C C . SER A 1 81 ? -12.065 -16.086 -14.841 1.00 82.69 81 SER A C 1
ATOM 615 O O . SER A 1 81 ? -12.750 -16.999 -14.371 1.00 82.69 81 SER A O 1
ATOM 617 N N . PRO A 1 82 ? -11.222 -15.363 -14.087 1.00 87.88 82 PRO A N 1
ATOM 618 C CA . PRO A 1 82 ? -11.093 -15.576 -12.650 1.00 87.88 82 PRO A CA 1
ATOM 619 C C . PRO A 1 82 ? -12.395 -15.231 -11.920 1.00 87.88 82 PRO A C 1
ATOM 621 O O . PRO A 1 82 ? -13.132 -14.324 -12.321 1.00 87.88 82 PRO A O 1
ATOM 624 N N . ASN A 1 83 ? -12.670 -15.937 -10.825 1.00 93.56 83 ASN A N 1
ATOM 625 C CA . ASN A 1 83 ? -13.720 -15.576 -9.884 1.00 93.56 83 ASN A CA 1
ATOM 626 C C . ASN A 1 83 ? -13.242 -14.432 -8.972 1.00 93.56 83 ASN A C 1
ATOM 628 O O . ASN A 1 83 ? -12.071 -14.349 -8.606 1.00 93.56 83 ASN A O 1
ATOM 632 N N . ALA A 1 84 ? -14.157 -13.560 -8.539 1.00 95.31 84 ALA A N 1
ATOM 633 C CA . ALA A 1 84 ? -13.832 -12.468 -7.620 1.00 95.31 84 ALA A CA 1
ATOM 634 C C . ALA A 1 84 ? -13.248 -12.953 -6.273 1.00 95.31 84 ALA A C 1
ATOM 636 O O . ALA A 1 84 ? -12.530 -12.208 -5.606 1.00 95.31 84 ALA A O 1
ATOM 637 N N . HIS A 1 85 ? -13.541 -14.189 -5.872 1.00 96.00 85 HIS A N 1
ATOM 638 C CA . HIS A 1 85 ? -13.035 -14.813 -4.652 1.00 96.00 85 HIS A CA 1
ATOM 639 C C . HIS A 1 85 ? -11.759 -15.637 -4.863 1.00 96.00 85 HIS A C 1
ATOM 641 O O . HIS A 1 85 ? -11.201 -16.129 -3.883 1.00 96.00 85 HIS A O 1
ATOM 647 N N . ASP A 1 86 ? -11.268 -15.755 -6.100 1.00 95.94 86 ASP A N 1
ATOM 648 C CA . ASP A 1 86 ? -9.969 -16.369 -6.355 1.00 95.94 86 ASP A CA 1
ATOM 649 C C . ASP A 1 86 ? -8.852 -15.470 -5.817 1.00 95.94 86 ASP A C 1
ATOM 651 O O . ASP A 1 86 ? -8.961 -14.236 -5.781 1.00 95.94 86 ASP A O 1
ATOM 655 N N . MET A 1 87 ? -7.757 -16.097 -5.389 1.00 96.25 87 MET A N 1
ATOM 656 C CA . MET A 1 87 ? -6.576 -15.385 -4.918 1.00 96.25 87 MET A CA 1
ATOM 657 C C . MET A 1 87 ? -5.926 -14.630 -6.080 1.00 96.25 87 MET A C 1
ATOM 659 O O . MET A 1 87 ? -5.528 -15.225 -7.075 1.00 96.25 87 MET A O 1
ATOM 663 N N . ALA A 1 88 ? -5.794 -13.314 -5.937 1.00 95.75 88 ALA A N 1
ATOM 664 C CA . ALA A 1 88 ? -5.144 -12.459 -6.921 1.00 95.75 88 ALA A CA 1
ATOM 665 C C . ALA A 1 88 ? -3.682 -12.212 -6.551 1.00 95.75 88 ALA A C 1
ATOM 667 O O . ALA A 1 88 ? -2.789 -12.340 -7.392 1.00 95.75 88 ALA A O 1
ATOM 668 N N . LEU A 1 89 ? -3.446 -11.857 -5.285 1.00 97.00 89 LEU A N 1
ATOM 669 C CA . LEU A 1 89 ? -2.142 -11.460 -4.776 1.00 97.00 89 LEU A CA 1
ATOM 670 C C . LEU A 1 89 ? -1.760 -12.286 -3.546 1.00 97.00 89 LEU A C 1
ATOM 672 O O . LEU A 1 89 ? -2.594 -12.598 -2.696 1.00 97.00 89 LEU A O 1
ATOM 676 N N . LEU A 1 90 ? -0.466 -12.581 -3.444 1.00 97.00 90 LEU A N 1
ATOM 677 C CA . LEU A 1 90 ? 0.153 -13.232 -2.293 1.00 97.00 90 LEU A CA 1
ATOM 678 C C . LEU A 1 90 ? 1.386 -12.434 -1.826 1.00 97.00 90 LEU A C 1
ATOM 680 O O . LEU A 1 90 ? 2.524 -12.889 -2.004 1.00 97.00 90 LEU A O 1
ATOM 684 N N . PRO A 1 91 ? 1.211 -11.210 -1.295 1.00 95.00 91 PRO A N 1
ATOM 685 C CA . PRO A 1 91 ? 2.304 -10.475 -0.672 1.00 95.00 91 PRO A CA 1
ATOM 686 C C . PRO A 1 91 ? 2.747 -11.171 0.619 1.00 95.00 91 PRO A C 1
ATOM 688 O O . PRO A 1 91 ? 1.931 -11.732 1.350 1.00 95.00 91 PRO A O 1
ATOM 691 N N . TYR A 1 92 ? 4.041 -11.116 0.922 1.00 92.31 92 TYR A N 1
ATOM 692 C CA . TYR A 1 92 ? 4.568 -11.630 2.184 1.00 92.31 92 TYR A CA 1
ATOM 693 C C . TYR A 1 92 ? 4.694 -10.491 3.190 1.00 92.31 92 TYR A C 1
ATOM 695 O O . TYR A 1 92 ? 5.346 -9.485 2.911 1.00 92.31 92 TYR A O 1
ATOM 703 N N . SER A 1 93 ? 4.065 -10.648 4.356 1.00 85.38 93 SER A N 1
ATOM 704 C CA . SER A 1 93 ? 4.210 -9.720 5.478 1.00 85.38 93 SER A CA 1
ATOM 705 C C . SER A 1 93 ? 5.201 -10.302 6.482 1.00 85.38 93 SER A C 1
ATOM 707 O O . SER A 1 93 ? 5.128 -11.481 6.821 1.00 85.38 93 SER A O 1
ATOM 709 N N . SER A 1 94 ? 6.142 -9.495 6.974 1.00 70.31 94 SER A N 1
ATOM 710 C CA . SER A 1 94 ? 7.096 -9.911 8.016 1.00 70.31 94 SER A CA 1
ATOM 711 C C . SER A 1 94 ? 6.413 -10.218 9.359 1.00 70.31 94 SER A C 1
ATOM 713 O O . SER A 1 94 ? 6.986 -10.890 10.217 1.00 70.31 94 SER A O 1
ATOM 715 N N . GLY A 1 95 ? 5.160 -9.783 9.542 1.00 58.03 95 GLY A N 1
ATOM 716 C CA . GLY A 1 95 ? 4.435 -9.908 10.800 1.00 58.03 95 GLY A CA 1
ATOM 717 C C . GLY A 1 95 ? 5.166 -9.220 11.959 1.00 58.03 95 GLY A C 1
ATOM 718 O O . GLY A 1 95 ? 6.177 -8.547 11.793 1.00 58.03 95 GLY A O 1
ATOM 719 N N . THR A 1 96 ? 4.647 -9.367 13.176 1.00 46.62 96 THR A N 1
ATOM 720 C CA . THR A 1 96 ? 5.219 -8.682 14.346 1.00 46.62 96 THR A CA 1
ATOM 721 C C . THR A 1 96 ? 6.287 -9.494 15.091 1.00 46.62 96 THR A C 1
ATOM 723 O O . THR A 1 96 ? 6.970 -8.918 15.930 1.00 46.62 96 THR A O 1
ATOM 726 N N . THR A 1 97 ? 6.462 -10.801 14.826 1.00 50.53 97 THR A N 1
ATOM 727 C CA . THR A 1 97 ? 7.408 -11.669 15.579 1.00 50.53 97 THR A CA 1
ATOM 728 C C . THR A 1 97 ? 7.882 -12.943 14.847 1.00 50.53 97 THR A C 1
ATOM 730 O O . THR A 1 97 ? 8.271 -13.899 15.515 1.00 50.53 97 THR A O 1
ATOM 733 N N . GLY A 1 98 ? 7.819 -13.041 13.512 1.00 66.44 98 GLY A N 1
ATOM 734 C CA . GLY A 1 98 ? 8.048 -14.328 12.832 1.00 66.44 98 GLY A CA 1
ATOM 735 C C . GLY A 1 98 ? 8.679 -14.247 11.446 1.00 66.44 98 GLY A C 1
ATOM 736 O O . GLY A 1 98 ? 8.991 -13.174 10.946 1.00 66.44 98 GLY A O 1
ATOM 737 N N . LEU A 1 99 ? 8.870 -15.420 10.833 1.00 78.75 99 LEU A N 1
ATOM 738 C CA . LEU A 1 99 ? 9.195 -15.515 9.410 1.00 78.75 99 LEU A CA 1
ATOM 739 C C . LEU A 1 99 ? 8.069 -14.878 8.577 1.00 78.75 99 LEU A C 1
ATOM 741 O O . LEU A 1 99 ? 6.906 -14.992 8.983 1.00 78.75 99 LEU A O 1
ATOM 745 N N . PRO A 1 100 ? 8.384 -14.272 7.416 1.00 86.38 100 PRO A N 1
ATOM 746 C CA . PRO A 1 100 ? 7.367 -13.684 6.561 1.00 86.38 100 PRO A CA 1
ATOM 747 C C . PRO A 1 100 ? 6.261 -14.681 6.191 1.00 86.38 100 PRO A C 1
ATOM 749 O O . PRO A 1 100 ? 6.544 -15.831 5.847 1.00 86.38 100 PRO A O 1
ATOM 752 N N . LYS A 1 101 ? 5.004 -14.237 6.263 1.00 92.06 101 LYS A N 1
ATOM 753 C CA . LYS A 1 101 ? 3.800 -15.035 5.997 1.00 92.06 101 LYS A CA 1
ATOM 754 C C . LYS A 1 101 ? 3.154 -14.568 4.695 1.00 92.06 101 LYS A C 1
ATOM 756 O O . LYS A 1 101 ? 2.946 -13.370 4.517 1.00 92.06 101 LYS A O 1
ATOM 761 N N . GLY A 1 102 ? 2.805 -15.499 3.808 1.00 95.75 102 GLY A N 1
ATOM 762 C CA . GLY A 1 102 ? 2.054 -15.184 2.593 1.00 95.75 102 GLY A CA 1
ATOM 763 C C . GLY A 1 102 ? 0.611 -14.814 2.930 1.00 95.75 102 GLY A C 1
ATOM 764 O O . GLY A 1 102 ? -0.137 -15.657 3.419 1.00 95.75 102 GLY A O 1
ATOM 765 N N . VAL A 1 103 ? 0.225 -13.567 2.684 1.00 97.62 103 VAL A N 1
ATOM 766 C CA . VAL A 1 103 ? -1.125 -13.044 2.922 1.00 97.62 103 VAL A CA 1
ATOM 767 C C . VAL A 1 103 ? -1.983 -13.316 1.695 1.00 97.62 103 VAL A C 1
ATOM 769 O O . VAL A 1 103 ? -1.678 -12.832 0.610 1.00 97.62 103 VAL A O 1
ATOM 772 N N . GLN A 1 104 ? -3.057 -14.084 1.847 1.00 98.06 104 GLN A N 1
ATOM 773 C CA . GLN A 1 104 ? -3.932 -14.450 0.736 1.00 98.06 104 GLN A CA 1
ATOM 774 C C . GLN A 1 104 ? -4.946 -13.328 0.471 1.00 98.06 104 GLN A C 1
ATOM 776 O O . GLN A 1 104 ? -5.882 -13.131 1.250 1.00 98.06 104 GLN A O 1
ATOM 781 N N . LEU A 1 105 ? -4.755 -12.591 -0.628 1.00 98.38 105 LEU A N 1
ATOM 782 C CA . LEU A 1 105 ? -5.645 -11.509 -1.054 1.00 98.38 105 LEU A CA 1
ATOM 783 C C . LEU A 1 105 ? -6.391 -11.902 -2.326 1.00 98.38 105 LEU A C 1
ATOM 785 O O . LEU A 1 105 ? -5.786 -12.215 -3.353 1.00 98.38 105 LEU A O 1
ATOM 789 N N . THR A 1 106 ? -7.717 -11.869 -2.262 1.00 98.12 106 THR A N 1
ATOM 790 C CA . THR A 1 106 ? -8.585 -12.163 -3.408 1.00 98.12 106 THR A CA 1
ATOM 791 C C . THR A 1 106 ? -8.730 -10.962 -4.338 1.00 98.12 106 THR A C 1
ATOM 793 O O . THR A 1 106 ? -8.483 -9.820 -3.938 1.00 98.12 106 THR A O 1
ATOM 796 N N . HIS A 1 107 ? -9.199 -11.199 -5.566 1.00 97.19 107 HIS A N 1
ATOM 797 C CA . HIS A 1 107 ? -9.582 -10.119 -6.484 1.00 97.19 107 HIS A CA 1
ATOM 798 C C . HIS A 1 107 ? -10.541 -9.124 -5.811 1.00 97.19 107 HIS A C 1
ATOM 800 O O . HIS A 1 107 ? -10.337 -7.911 -5.885 1.00 97.19 107 HIS A O 1
ATOM 806 N N . SER A 1 108 ? -11.553 -9.635 -5.104 1.00 97.56 108 SER A N 1
ATOM 807 C CA . SER A 1 108 ? -12.542 -8.823 -4.396 1.00 97.56 108 SER A CA 1
ATOM 808 C C . SER A 1 108 ? -11.929 -7.984 -3.273 1.00 97.56 108 SER A C 1
ATOM 810 O O . SER A 1 108 ? -12.312 -6.824 -3.136 1.00 97.56 108 SER A O 1
ATOM 812 N N . ASN A 1 109 ? -10.929 -8.499 -2.543 1.00 98.31 109 ASN A N 1
ATOM 813 C CA . ASN A 1 109 ? -10.249 -7.732 -1.496 1.00 98.31 109 ASN A CA 1
ATOM 814 C C . ASN A 1 109 ? -9.520 -6.516 -2.076 1.00 98.31 109 ASN A C 1
ATOM 816 O O . ASN A 1 109 ? -9.695 -5.392 -1.600 1.00 98.31 109 ASN A O 1
ATOM 820 N N . CYS A 1 110 ? -8.736 -6.736 -3.135 1.00 97.50 110 CYS A N 1
ATOM 821 C CA . CYS A 1 110 ? -7.967 -5.679 -3.784 1.00 97.50 110 CYS A CA 1
ATOM 822 C C . CYS A 1 110 ? -8.883 -4.644 -4.446 1.00 97.50 110 CYS A C 1
ATOM 824 O O . CYS A 1 110 ? -8.702 -3.445 -4.246 1.00 97.50 110 CYS A O 1
ATOM 826 N N . VAL A 1 111 ? -9.899 -5.086 -5.198 1.00 96.75 111 VAL A N 1
ATOM 827 C CA . VAL A 1 111 ? -10.852 -4.179 -5.858 1.00 96.75 111 VAL A CA 1
ATOM 828 C C . VAL A 1 111 ? -11.634 -3.368 -4.829 1.00 96.75 111 VAL A C 1
ATOM 830 O O . VAL A 1 111 ? -11.756 -2.154 -4.997 1.00 96.75 111 VAL A O 1
ATOM 833 N N . ALA A 1 112 ? -12.117 -3.997 -3.753 1.00 98.12 112 ALA A N 1
ATOM 834 C CA . ALA A 1 112 ? -12.817 -3.292 -2.686 1.00 98.12 112 ALA A CA 1
ATOM 835 C C . ALA A 1 112 ? -11.939 -2.199 -2.072 1.00 98.12 112 ALA A C 1
ATOM 837 O O . ALA A 1 112 ? -12.410 -1.072 -1.924 1.00 98.12 112 ALA A O 1
ATOM 838 N N . ASN A 1 113 ? -10.662 -2.485 -1.791 1.00 97.94 113 ASN A N 1
ATOM 839 C CA . ASN A 1 113 ? -9.780 -1.477 -1.210 1.00 97.94 113 ASN A CA 1
ATOM 840 C C . ASN A 1 113 ? -9.426 -0.345 -2.174 1.00 97.94 113 ASN A C 1
ATOM 842 O O . ASN A 1 113 ? -9.405 0.814 -1.768 1.00 97.94 113 ASN A O 1
ATOM 846 N N . ILE A 1 114 ? -9.234 -0.649 -3.460 1.00 96.31 114 ILE A N 1
ATOM 847 C CA . ILE A 1 114 ? -9.059 0.380 -4.492 1.00 96.31 114 ILE A CA 1
ATOM 848 C C . ILE A 1 114 ? -10.285 1.300 -4.512 1.00 96.31 114 ILE A C 1
ATOM 850 O O . ILE A 1 114 ? -10.131 2.511 -4.407 1.00 96.31 114 ILE A O 1
ATOM 854 N N . GLN A 1 115 ? -11.505 0.751 -4.567 1.00 96.38 115 GLN A N 1
ATOM 855 C CA . GLN A 1 115 ? -12.731 1.562 -4.556 1.00 96.38 115 GLN A CA 1
ATOM 856 C C . GLN A 1 115 ? -12.897 2.373 -3.260 1.00 96.38 115 GLN A C 1
ATOM 858 O O . GLN A 1 115 ? -13.315 3.528 -3.302 1.00 96.38 115 GLN A O 1
ATOM 863 N N . GLN A 1 116 ? -12.535 1.794 -2.114 1.00 97.25 116 GLN A N 1
ATOM 864 C CA . GLN A 1 116 ? -12.529 2.462 -0.812 1.00 97.25 116 GLN A CA 1
ATOM 865 C C . GLN A 1 116 ? -11.574 3.664 -0.779 1.00 97.25 116 GLN A C 1
ATOM 867 O O . GLN A 1 116 ? -11.975 4.736 -0.333 1.00 97.25 116 GLN A O 1
ATOM 872 N N . ILE A 1 117 ? -10.338 3.507 -1.270 1.00 94.50 117 ILE A N 1
ATOM 873 C CA . ILE A 1 117 ? -9.329 4.580 -1.338 1.00 94.50 117 ILE A CA 1
ATOM 874 C C . ILE A 1 117 ? -9.760 5.675 -2.320 1.00 94.50 117 ILE A C 1
ATOM 876 O O . ILE A 1 117 ? -9.590 6.857 -2.040 1.00 94.50 117 ILE A O 1
ATOM 880 N N . MET A 1 118 ? -10.344 5.286 -3.455 1.00 92.12 118 MET A N 1
ATOM 881 C CA . MET A 1 118 ? -10.830 6.202 -4.492 1.00 92.12 118 MET A CA 1
ATOM 882 C C . MET A 1 118 ? -12.070 7.003 -4.090 1.00 92.12 118 MET A C 1
ATOM 884 O O . MET A 1 118 ? -12.538 7.835 -4.867 1.00 92.12 118 MET A O 1
ATOM 888 N N . HIS A 1 119 ? -12.648 6.735 -2.921 1.00 93.25 119 HIS A N 1
ATOM 889 C CA . HIS A 1 119 ? -13.840 7.437 -2.487 1.00 93.25 119 HIS A CA 1
ATOM 890 C C . HIS A 1 119 ? -13.568 8.958 -2.424 1.00 93.25 119 HIS A C 1
ATOM 892 O O . HIS A 1 119 ? -12.575 9.358 -1.811 1.00 93.25 119 HIS A O 1
ATOM 898 N N . PRO A 1 120 ? -14.455 9.827 -2.955 1.00 89.81 120 PRO A N 1
ATOM 899 C CA . PRO A 1 120 ? -14.213 11.277 -3.041 1.00 89.81 120 PRO A CA 1
ATOM 900 C C . PRO A 1 120 ? -13.913 11.969 -1.704 1.00 89.81 120 PRO A C 1
ATOM 902 O O . PRO A 1 120 ? -13.291 13.021 -1.658 1.00 89.81 120 PRO A O 1
ATOM 905 N N . LYS A 1 121 ? -14.328 11.360 -0.586 1.00 91.12 121 LYS A N 1
ATOM 906 C CA . LYS A 1 121 ? -13.986 11.827 0.769 1.00 91.12 121 LYS A CA 1
ATOM 907 C C . LYS A 1 121 ? -12.483 11.749 1.085 1.00 91.12 121 LYS A C 1
ATOM 909 O O . LYS A 1 121 ? -11.998 12.494 1.932 1.00 91.12 121 LYS A O 1
ATOM 914 N N . PHE A 1 122 ? -11.758 10.831 0.451 1.00 90.62 122 PHE A N 1
ATOM 915 C CA . PHE A 1 122 ? -10.348 10.554 0.727 1.00 90.62 122 PHE A CA 1
ATOM 916 C C . PHE A 1 122 ? -9.418 10.913 -0.411 1.00 90.62 122 PHE A C 1
ATOM 918 O O . PHE A 1 122 ? -8.212 10.928 -0.201 1.00 90.62 122 PHE A O 1
ATOM 925 N N . LEU A 1 123 ? -9.933 11.163 -1.604 1.00 82.31 123 LEU A N 1
ATOM 926 C CA . LEU A 1 123 ? -9.081 11.426 -2.739 1.00 82.31 123 LEU A CA 1
ATOM 927 C C . LEU A 1 123 ? -9.760 12.437 -3.647 1.00 82.31 123 LEU A C 1
ATOM 929 O O . LEU A 1 123 ? -10.787 12.148 -4.255 1.00 82.31 123 LEU A O 1
ATOM 933 N N . ASP A 1 124 ? -9.155 13.616 -3.732 1.00 78.00 124 ASP A N 1
ATOM 934 C CA . ASP A 1 124 ? -9.528 14.651 -4.690 1.00 78.00 124 ASP A CA 1
ATOM 935 C C . ASP A 1 124 ? -8.627 14.529 -5.925 1.00 78.00 124 ASP A C 1
ATOM 937 O O . ASP A 1 124 ? -7.741 15.345 -6.178 1.00 78.00 124 ASP A O 1
ATOM 941 N N . LEU A 1 125 ? -8.782 13.408 -6.632 1.00 77.19 125 LEU A N 1
ATOM 942 C CA . LEU A 1 125 ? -8.146 13.173 -7.924 1.00 77.19 125 LEU A CA 1
ATOM 943 C C . LEU A 1 125 ? -9.216 13.051 -8.998 1.00 77.19 125 LEU A C 1
ATOM 945 O O . LEU A 1 125 ? -10.277 12.457 -8.793 1.00 77.19 125 LEU A O 1
ATOM 949 N N . GLN A 1 126 ? -8.908 13.601 -10.165 1.00 82.31 126 GLN A N 1
ATOM 950 C CA . GLN A 1 126 ? -9.777 13.525 -11.327 1.00 82.31 126 GLN A CA 1
ATOM 951 C C . GLN A 1 126 ? -9.256 12.437 -12.267 1.00 82.31 126 GLN A C 1
ATOM 953 O O . GLN A 1 126 ? -8.047 12.381 -12.511 1.00 82.31 126 GLN A O 1
ATOM 958 N N . PRO A 1 127 ? -10.132 11.568 -12.807 1.00 89.75 127 PRO A N 1
ATOM 959 C CA . PRO A 1 127 ? -9.740 10.661 -13.876 1.00 89.75 127 PRO A CA 1
ATOM 960 C C . PRO A 1 127 ? -9.099 11.425 -15.034 1.00 89.75 127 PRO A C 1
ATOM 962 O O . PRO A 1 127 ? -9.506 12.545 -15.355 1.00 89.75 127 PRO A O 1
ATOM 965 N N . ALA A 1 128 ? -8.102 10.807 -15.659 1.00 93.94 128 ALA A N 1
ATOM 966 C CA . ALA A 1 128 ? -7.454 11.371 -16.825 1.00 93.94 128 ALA A CA 1
ATOM 967 C C . ALA A 1 128 ? -8.466 11.606 -17.958 1.00 93.94 128 ALA A C 1
ATOM 969 O O . ALA A 1 128 ? -9.407 10.838 -18.165 1.00 93.94 128 ALA A O 1
ATOM 970 N N . SER A 1 129 ? -8.249 12.690 -18.687 1.00 93.88 129 SER A N 1
ATOM 971 C CA . SER A 1 129 ? -9.017 13.119 -19.852 1.00 93.88 129 SER A CA 1
ATOM 972 C C . SER A 1 129 ? -8.069 13.761 -20.861 1.00 93.88 129 SER A C 1
ATOM 974 O O . SER A 1 129 ? -6.913 14.037 -20.538 1.00 93.88 129 SER A O 1
ATOM 976 N N . ASP A 1 130 ? -8.568 14.092 -22.050 1.00 92.19 130 ASP A N 1
ATOM 977 C CA . ASP A 1 130 ? -7.777 14.778 -23.082 1.00 92.19 130 ASP A CA 1
ATOM 978 C C . ASP A 1 130 ? -7.177 16.115 -22.599 1.00 92.19 130 ASP A C 1
ATOM 980 O O . ASP A 1 130 ? -6.176 16.583 -23.138 1.00 92.19 130 ASP A O 1
ATOM 984 N N . SER A 1 131 ? -7.773 16.734 -21.571 1.00 93.06 131 SER A N 1
ATOM 985 C CA . SER A 1 131 ? -7.345 18.023 -21.011 1.00 93.06 131 SER A CA 1
ATOM 986 C C . SER A 1 131 ? -6.631 17.946 -19.658 1.00 93.06 131 SER A C 1
ATOM 988 O O . SER A 1 131 ? -6.125 18.965 -19.190 1.00 93.06 131 SER A O 1
ATOM 990 N N . HIS A 1 132 ? -6.612 16.785 -18.995 1.00 93.12 132 HIS A N 1
ATOM 991 C CA . HIS A 1 132 ? -6.067 16.651 -17.638 1.00 93.12 132 HIS A CA 1
ATOM 992 C C . HIS A 1 132 ? -5.481 15.263 -17.396 1.00 93.12 132 HIS A C 1
ATOM 994 O O . HIS A 1 132 ? -6.146 14.261 -17.634 1.00 93.12 132 HIS A O 1
ATOM 1000 N N . GLN A 1 133 ? -4.273 15.209 -16.839 1.00 94.81 133 GLN A N 1
ATOM 1001 C CA . GLN A 1 133 ? -3.662 13.977 -16.354 1.00 94.81 133 GLN A CA 1
ATOM 1002 C C . GLN A 1 133 ? -2.762 14.295 -15.157 1.00 94.81 133 GLN A C 1
ATOM 1004 O O . GLN A 1 133 ? -1.787 15.038 -15.282 1.00 94.81 133 GLN A O 1
ATOM 1009 N N . ASP A 1 134 ? -3.082 13.733 -13.990 1.00 95.06 134 ASP A N 1
ATOM 1010 C CA . ASP A 1 134 ? -2.227 13.868 -12.813 1.00 95.06 134 ASP A CA 1
ATOM 1011 C C . ASP A 1 134 ? -0.961 13.009 -12.930 1.00 95.06 134 ASP A C 1
ATOM 1013 O O . ASP A 1 134 ? -0.935 11.965 -13.590 1.00 95.06 134 ASP A O 1
ATOM 1017 N N . ILE A 1 135 ? 0.102 13.458 -12.263 1.00 96.31 135 ILE A N 1
ATOM 1018 C CA . ILE A 1 135 ? 1.427 12.840 -12.316 1.00 96.31 135 ILE A CA 1
ATOM 1019 C C . ILE A 1 135 ? 1.825 12.424 -10.901 1.00 96.31 135 ILE A C 1
ATOM 1021 O O . ILE A 1 135 ? 1.853 13.256 -9.990 1.00 96.31 135 ILE A O 1
ATOM 1025 N N . ALA A 1 136 ? 2.177 11.153 -10.722 1.00 95.69 136 ALA A N 1
ATOM 1026 C CA . ALA A 1 136 ? 2.671 10.613 -9.457 1.00 95.69 136 ALA A CA 1
ATOM 1027 C C . ALA A 1 136 ? 4.073 10.027 -9.605 1.00 95.69 136 ALA A C 1
ATOM 1029 O O . ALA A 1 136 ? 4.447 9.534 -10.667 1.00 95.69 136 ALA A O 1
ATOM 1030 N N . VAL A 1 137 ? 4.841 10.030 -8.513 1.00 94.81 137 VAL A N 1
ATOM 1031 C CA . VAL A 1 137 ? 6.137 9.341 -8.461 1.00 94.81 137 VAL A CA 1
ATOM 1032 C C . VAL A 1 137 ? 5.995 8.012 -7.721 1.00 94.81 137 VAL A C 1
ATOM 1034 O O . VAL A 1 137 ? 5.722 7.974 -6.522 1.00 94.81 137 VAL A O 1
ATOM 1037 N N . GLY A 1 138 ? 6.220 6.916 -8.441 1.00 91.06 138 GLY A N 1
ATOM 1038 C CA . GLY A 1 138 ? 6.301 5.550 -7.935 1.00 91.06 138 GLY A CA 1
ATOM 1039 C C . GLY A 1 138 ? 7.640 5.281 -7.257 1.00 91.06 138 GLY A C 1
ATOM 1040 O O . GLY A 1 138 ? 8.512 4.635 -7.832 1.00 91.06 138 GLY A O 1
ATOM 1041 N N . VAL A 1 139 ? 7.808 5.816 -6.044 1.00 90.94 139 VAL A N 1
ATOM 1042 C CA . VAL A 1 139 ? 8.993 5.597 -5.189 1.00 90.94 139 VAL A CA 1
ATOM 1043 C C . VAL A 1 139 ? 8.727 4.599 -4.054 1.00 90.94 139 VAL A C 1
ATOM 1045 O O . VAL A 1 139 ? 9.659 4.051 -3.468 1.00 90.94 139 VAL A O 1
ATOM 1048 N N . ILE A 1 140 ? 7.453 4.341 -3.746 1.00 91.94 140 ILE A N 1
ATOM 1049 C CA . ILE A 1 140 ? 7.053 3.309 -2.788 1.00 91.94 140 ILE A CA 1
ATOM 1050 C C . ILE A 1 140 ? 7.202 1.931 -3.451 1.00 91.94 140 ILE A C 1
ATOM 1052 O O . ILE A 1 140 ? 6.749 1.768 -4.584 1.00 91.94 140 ILE A O 1
ATOM 1056 N N . PRO A 1 141 ? 7.792 0.925 -2.778 1.00 91.44 141 PRO A N 1
ATOM 1057 C CA . PRO A 1 141 ? 8.069 -0.356 -3.416 1.00 91.44 141 PRO A CA 1
ATOM 1058 C C . PRO A 1 141 ? 6.800 -1.093 -3.852 1.00 91.44 141 PRO A C 1
ATOM 1060 O O . PRO A 1 141 ? 5.939 -1.399 -3.027 1.00 91.44 141 PRO A O 1
ATOM 1063 N N . PHE A 1 142 ? 6.709 -1.441 -5.138 1.00 92.44 142 PHE A N 1
ATOM 1064 C CA . PHE A 1 142 ? 5.548 -2.144 -5.703 1.00 92.44 142 PHE A CA 1
ATOM 1065 C C . PHE A 1 142 ? 5.423 -3.592 -5.240 1.00 92.44 142 PHE A C 1
ATOM 1067 O O . PHE A 1 142 ? 4.352 -4.173 -5.365 1.00 92.44 142 PHE A O 1
ATOM 1074 N N . PHE A 1 143 ? 6.481 -4.174 -4.669 1.00 90.94 143 PHE A N 1
ATOM 1075 C CA . PHE A 1 143 ? 6.379 -5.501 -4.071 1.00 90.94 143 PHE A CA 1
ATOM 1076 C C . PHE A 1 143 ? 5.605 -5.507 -2.750 1.00 90.94 143 PHE A C 1
ATOM 1078 O O . PHE A 1 143 ? 5.149 -6.565 -2.324 1.00 90.94 143 PHE A O 1
ATOM 1085 N N . HIS A 1 144 ? 5.479 -4.354 -2.092 1.00 93.12 144 HIS A N 1
ATOM 1086 C CA . HIS A 1 144 ? 4.714 -4.198 -0.865 1.00 93.12 144 HIS A CA 1
ATOM 1087 C C . HIS A 1 144 ? 3.300 -3.716 -1.200 1.00 93.12 144 HIS A C 1
ATOM 1089 O O . HIS A 1 144 ? 3.111 -2.924 -2.125 1.00 93.12 144 HIS A O 1
ATOM 1095 N N . ILE A 1 145 ? 2.300 -4.128 -0.417 1.00 94.69 145 ILE A N 1
ATOM 1096 C CA . ILE A 1 145 ? 0.889 -3.860 -0.731 1.00 94.69 145 ILE A CA 1
ATOM 1097 C C . ILE A 1 145 ? 0.555 -2.359 -0.838 1.00 94.69 145 ILE A C 1
ATOM 1099 O O . ILE A 1 145 ? -0.310 -1.976 -1.621 1.00 94.69 145 ILE A O 1
ATOM 1103 N N . TYR A 1 146 ? 1.292 -1.498 -0.119 1.00 94.50 146 TYR A N 1
ATOM 1104 C CA . TYR A 1 146 ? 1.165 -0.040 -0.226 1.00 94.50 146 TYR A CA 1
ATOM 1105 C C . TYR A 1 146 ? 1.519 0.438 -1.642 1.00 94.50 146 TYR A C 1
ATOM 1107 O O . TYR A 1 146 ? 0.721 1.120 -2.279 1.00 94.50 146 TYR A O 1
ATOM 1115 N N . GLY A 1 147 ? 2.681 0.033 -2.162 1.00 94.50 147 GLY A N 1
ATOM 1116 C CA . GLY A 1 147 ? 3.092 0.396 -3.515 1.00 94.50 147 GLY A CA 1
ATOM 1117 C C . GLY A 1 147 ? 2.263 -0.311 -4.587 1.00 94.50 147 GLY A C 1
ATOM 1118 O O . GLY A 1 147 ? 1.956 0.295 -5.604 1.00 94.50 147 GLY A O 1
ATOM 1119 N N . CYS A 1 148 ? 1.866 -1.564 -4.352 1.00 94.50 148 CYS A N 1
ATOM 1120 C CA . CYS A 1 148 ? 1.071 -2.343 -5.299 1.00 94.50 148 CYS A CA 1
ATOM 1121 C C . CYS A 1 148 ? -0.355 -1.796 -5.449 1.00 94.50 148 CYS A C 1
ATOM 1123 O O . CYS A 1 148 ? -0.764 -1.412 -6.539 1.00 94.50 148 CYS A O 1
ATOM 1125 N N . THR A 1 149 ? -1.125 -1.743 -4.360 1.00 94.12 149 THR A N 1
ATOM 1126 C CA . THR A 1 149 ? -2.557 -1.428 -4.448 1.00 94.12 149 THR A CA 1
ATOM 1127 C C . THR A 1 149 ? -2.818 0.069 -4.345 1.00 94.12 149 THR A C 1
ATOM 1129 O O . THR A 1 149 ? -3.451 0.635 -5.231 1.00 94.12 149 THR A O 1
ATOM 1132 N N . ALA A 1 150 ? -2.316 0.735 -3.303 1.00 92.62 150 ALA A N 1
ATOM 1133 C CA . ALA A 1 150 ? -2.685 2.129 -3.047 1.00 92.62 150 ALA A CA 1
ATOM 1134 C C . ALA A 1 150 ? -1.913 3.147 -3.902 1.00 92.62 150 ALA A C 1
ATOM 1136 O O . ALA A 1 150 ? -2.394 4.261 -4.073 1.00 92.62 150 ALA A O 1
ATOM 1137 N N . LEU A 1 151 ? -0.741 2.780 -4.434 1.00 94.50 151 LEU A N 1
ATOM 1138 C CA . LEU A 1 151 ? -0.029 3.585 -5.426 1.00 94.50 151 LEU A CA 1
ATOM 1139 C C . LEU A 1 151 ? -0.328 3.070 -6.835 1.00 94.50 151 LEU A C 1
ATOM 1141 O O . LEU A 1 151 ? -1.107 3.697 -7.537 1.00 94.50 151 LEU A O 1
ATOM 1145 N N . LEU A 1 152 ? 0.242 1.932 -7.242 1.00 94.62 152 LEU A N 1
ATOM 1146 C CA . LEU A 1 152 ? 0.236 1.498 -8.642 1.00 94.62 152 LEU A CA 1
ATOM 1147 C C . LEU A 1 152 ? -1.185 1.253 -9.177 1.00 94.62 152 LEU A C 1
ATOM 1149 O O . LEU A 1 152 ? -1.552 1.811 -10.207 1.00 94.62 152 LEU A O 1
ATOM 1153 N N . CYS A 1 153 ? -2.013 0.459 -8.493 1.00 94.75 153 CYS A N 1
ATOM 1154 C CA . CYS A 1 153 ? -3.374 0.193 -8.973 1.00 94.75 153 CYS A CA 1
ATOM 1155 C C . CYS A 1 153 ? -4.269 1.440 -8.949 1.00 94.75 153 CYS A C 1
ATOM 1157 O O . CYS A 1 153 ? -5.032 1.650 -9.892 1.00 94.75 153 CYS A O 1
ATOM 1159 N N . VAL A 1 154 ? -4.176 2.279 -7.912 1.00 93.12 154 VAL A N 1
ATOM 1160 C CA . VAL A 1 154 ? -4.944 3.534 -7.838 1.00 93.12 154 VAL A CA 1
ATOM 1161 C C . VAL A 1 154 ? -4.530 4.490 -8.956 1.00 93.12 154 VAL A C 1
ATOM 1163 O O . VAL A 1 154 ? -5.398 4.982 -9.676 1.00 93.12 154 VAL A O 1
ATOM 1166 N N . THR A 1 155 ? -3.230 4.719 -9.167 1.00 93.81 155 THR A N 1
ATOM 1167 C CA . THR A 1 155 ? -2.761 5.635 -10.218 1.00 93.81 155 THR A CA 1
ATOM 1168 C C . THR A 1 155 ? -3.138 5.130 -11.609 1.00 93.81 155 THR A C 1
ATOM 1170 O O . THR A 1 155 ? -3.618 5.917 -12.425 1.00 93.81 155 THR A O 1
ATOM 1173 N N . MET A 1 156 ? -3.029 3.820 -11.867 1.00 92.56 156 MET A N 1
ATOM 1174 C CA . MET A 1 156 ? -3.503 3.215 -13.118 1.00 92.56 156 MET A CA 1
ATOM 1175 C C . MET A 1 156 ? -5.013 3.383 -13.302 1.00 92.56 156 MET A C 1
ATOM 1177 O O . MET A 1 156 ? -5.465 3.721 -14.393 1.00 92.56 156 MET A O 1
ATOM 1181 N N . LYS A 1 157 ? -5.808 3.203 -12.242 1.00 93.12 157 LYS A N 1
ATOM 1182 C CA . LYS A 1 157 ? -7.268 3.327 -12.316 1.00 93.12 157 LYS A CA 1
ATOM 1183 C C . LYS A 1 157 ? -7.734 4.755 -12.627 1.00 93.12 157 LYS A C 1
ATOM 1185 O O . LYS A 1 157 ? -8.757 4.914 -13.290 1.00 93.12 157 LYS A O 1
ATOM 1190 N N . PHE A 1 158 ? -6.989 5.771 -12.194 1.00 91.62 158 PHE A N 1
ATOM 1191 C CA . PHE A 1 158 ? -7.219 7.167 -12.583 1.00 91.62 158 PHE A CA 1
ATOM 1192 C C . PHE A 1 158 ? -6.573 7.551 -13.921 1.00 91.62 158 PHE A C 1
ATOM 1194 O O . PHE A 1 158 ? -6.781 8.669 -14.380 1.00 91.62 158 PHE A O 1
ATOM 1201 N N . GLY A 1 159 ? -5.796 6.669 -14.559 1.00 93.75 159 GLY A N 1
ATOM 1202 C CA . GLY A 1 159 ? -5.065 6.990 -15.789 1.00 93.75 159 GLY A CA 1
ATOM 1203 C C . GLY A 1 159 ? -3.921 7.988 -15.578 1.00 93.75 159 GLY A C 1
ATOM 1204 O O . GLY A 1 159 ? -3.552 8.713 -16.501 1.00 93.75 159 GLY A O 1
ATOM 1205 N N . MET A 1 160 ? -3.371 8.062 -14.364 1.00 94.62 160 MET A N 1
ATOM 1206 C CA . MET A 1 160 ? -2.282 8.978 -14.023 1.00 94.62 160 MET A CA 1
ATOM 1207 C C . MET A 1 160 ? -0.966 8.571 -14.688 1.00 94.62 160 MET A C 1
ATOM 1209 O O . MET A 1 160 ? -0.640 7.387 -14.802 1.00 94.62 160 MET A O 1
ATOM 1213 N N . HIS A 1 161 ? -0.132 9.560 -15.007 1.00 94.75 161 HIS A N 1
ATOM 1214 C CA . HIS A 1 161 ? 1.240 9.311 -15.433 1.00 94.75 161 HIS A CA 1
ATOM 1215 C C . HIS A 1 161 ? 2.101 8.964 -14.209 1.00 94.75 161 HIS A C 1
ATOM 1217 O O . HIS A 1 161 ? 2.448 9.823 -13.395 1.00 94.75 161 HIS A O 1
ATOM 1223 N N . THR A 1 162 ? 2.433 7.682 -14.061 1.00 94.88 162 THR A N 1
ATOM 1224 C CA . THR A 1 162 ? 3.219 7.183 -12.924 1.00 94.88 162 THR A CA 1
ATOM 1225 C C . THR A 1 162 ? 4.696 7.079 -13.296 1.00 94.88 162 THR A C 1
ATOM 1227 O O . THR A 1 162 ? 5.086 6.218 -14.079 1.00 94.88 162 THR A O 1
ATOM 1230 N N . ILE A 1 163 ? 5.536 7.928 -12.704 1.00 95.06 163 ILE A N 1
ATOM 1231 C CA . ILE A 1 163 ? 6.987 7.911 -12.909 1.00 95.06 163 ILE A CA 1
ATOM 1232 C C . ILE A 1 163 ? 7.630 6.939 -11.926 1.00 95.06 163 ILE A C 1
ATOM 1234 O O . ILE A 1 163 ? 7.686 7.212 -10.729 1.00 95.06 163 ILE A O 1
ATOM 1238 N N . THR A 1 164 ? 8.142 5.813 -12.406 1.00 91.56 164 THR A N 1
ATOM 1239 C CA . THR A 1 164 ? 8.821 4.825 -11.558 1.00 91.56 164 THR A CA 1
ATOM 1240 C C . THR A 1 164 ? 10.305 5.130 -11.419 1.00 91.56 164 THR A C 1
ATOM 1242 O O . THR A 1 164 ? 10.971 5.449 -12.405 1.00 91.56 164 THR A O 1
ATOM 1245 N N . LEU A 1 165 ? 10.848 4.957 -10.214 1.00 88.69 165 LEU A N 1
ATOM 1246 C CA . LEU A 1 165 ? 12.291 4.969 -9.983 1.00 88.69 165 LEU A CA 1
ATOM 1247 C C . LEU A 1 165 ? 12.756 3.559 -9.597 1.00 88.69 165 LEU A C 1
ATOM 1249 O O . LEU A 1 165 ? 12.182 2.983 -8.674 1.00 88.69 165 LEU A O 1
ATOM 1253 N N . PRO A 1 166 ? 13.793 2.999 -10.252 1.00 80.31 166 PRO A N 1
ATOM 1254 C CA . PRO A 1 166 ? 14.257 1.638 -9.961 1.00 80.31 166 PRO A CA 1
ATOM 1255 C C . PRO A 1 166 ? 14.791 1.515 -8.530 1.00 80.31 166 PRO A C 1
ATOM 1257 O O . PRO A 1 166 ? 14.632 0.494 -7.868 1.00 80.31 166 PRO A O 1
ATOM 1260 N N . ASN A 1 167 ? 15.413 2.586 -8.048 1.00 82.75 167 ASN A N 1
ATOM 1261 C CA . ASN A 1 167 ? 15.828 2.765 -6.675 1.00 82.75 167 ASN A CA 1
ATOM 1262 C C . ASN A 1 167 ? 15.821 4.259 -6.365 1.00 82.75 167 ASN A C 1
ATOM 1264 O O . ASN A 1 167 ? 16.044 5.100 -7.238 1.00 82.75 167 ASN A O 1
ATOM 1268 N N . PHE A 1 168 ? 15.609 4.600 -5.105 1.00 88.25 168 PHE A N 1
ATOM 1269 C CA . PHE A 1 168 ? 15.728 5.982 -4.683 1.00 88.25 168 PHE A CA 1
ATOM 1270 C C . PHE A 1 168 ? 17.184 6.378 -4.499 1.00 88.25 168 PHE A C 1
ATOM 1272 O O . PHE A 1 168 ? 17.949 5.724 -3.789 1.00 88.25 168 PHE A O 1
ATOM 1279 N N . THR A 1 169 ? 17.528 7.524 -5.068 1.00 92.06 169 THR A N 1
ATOM 1280 C CA . THR A 1 169 ? 18.647 8.339 -4.611 1.00 92.06 169 THR A CA 1
ATOM 1281 C C . THR A 1 169 ? 18.153 9.775 -4.454 1.00 92.06 169 THR A C 1
ATOM 1283 O O . THR A 1 169 ? 17.281 10.194 -5.221 1.00 92.06 169 THR A O 1
ATOM 1286 N N . PRO A 1 170 ? 18.708 10.562 -3.515 1.00 93.81 170 PRO A N 1
ATOM 1287 C CA . PRO A 1 170 ? 18.392 11.983 -3.403 1.00 93.81 170 PRO A CA 1
ATOM 1288 C C . PRO A 1 170 ? 18.427 12.722 -4.742 1.00 93.81 170 PRO A C 1
ATOM 1290 O O . PRO A 1 170 ? 17.518 13.481 -5.063 1.00 93.81 170 PRO A O 1
ATOM 1293 N N . GLU A 1 171 ? 19.459 12.462 -5.543 1.00 95.00 171 GLU A N 1
ATOM 1294 C CA . GLU A 1 171 ? 19.657 13.099 -6.840 1.00 95.00 171 GLU A CA 1
ATOM 1295 C C . GLU A 1 171 ? 18.600 12.680 -7.869 1.00 95.00 171 GLU A C 1
ATOM 1297 O O . GLU A 1 171 ? 18.002 13.544 -8.508 1.00 95.00 171 GLU A O 1
ATOM 1302 N N . SER A 1 172 ? 18.338 11.375 -8.022 1.00 93.94 172 SER A N 1
ATOM 1303 C CA . SER A 1 172 ? 17.347 10.882 -8.992 1.00 93.94 172 SER A CA 1
ATOM 1304 C C . SER A 1 172 ? 15.939 11.353 -8.647 1.00 93.94 172 SER A C 1
ATOM 1306 O O . SER A 1 172 ? 15.203 11.775 -9.537 1.00 93.94 172 SER A O 1
ATOM 1308 N N . TYR A 1 173 ? 15.585 11.360 -7.360 1.00 95.62 173 TYR A N 1
ATOM 1309 C CA . TYR A 1 173 ? 14.284 11.835 -6.914 1.00 95.62 173 TYR A CA 1
ATOM 1310 C C . TYR A 1 173 ? 14.137 13.340 -7.145 1.00 95.62 173 TYR A C 1
ATOM 1312 O O . TYR A 1 173 ? 13.144 13.766 -7.722 1.00 95.62 173 TYR A O 1
ATOM 1320 N N . VAL A 1 174 ? 15.146 14.150 -6.805 1.00 96.94 174 VAL A N 1
ATOM 1321 C CA . VAL A 1 174 ? 15.120 15.599 -7.076 1.00 96.94 174 VAL A CA 1
ATOM 1322 C C . VAL A 1 174 ? 15.005 15.896 -8.574 1.00 96.94 174 VAL A C 1
ATOM 1324 O O . VAL A 1 174 ? 14.151 16.692 -8.956 1.00 96.94 174 VAL A O 1
ATOM 1327 N N . LYS A 1 175 ? 15.786 15.219 -9.428 1.00 96.38 175 LYS A N 1
ATOM 1328 C CA . LYS A 1 175 ? 15.675 15.355 -10.893 1.00 96.38 175 LYS A CA 1
ATOM 1329 C C . LYS A 1 175 ? 14.292 14.948 -11.404 1.00 96.38 175 LYS A C 1
ATOM 1331 O O . LYS A 1 175 ? 13.772 15.567 -12.327 1.00 96.38 175 LYS A O 1
ATOM 1336 N N . CYS A 1 176 ? 13.685 13.921 -10.809 1.00 96.62 176 CYS A N 1
ATOM 1337 C CA . CYS A 1 176 ? 12.326 13.497 -11.134 1.00 96.62 176 CYS A CA 1
ATOM 1338 C C . CYS A 1 176 ? 11.303 14.595 -10.808 1.00 96.62 176 CYS A C 1
ATOM 1340 O O . CYS A 1 176 ? 10.458 14.902 -11.648 1.00 96.62 176 CYS A O 1
ATOM 1342 N N . LEU A 1 177 ? 11.399 15.211 -9.625 1.00 97.62 177 LEU A N 1
ATOM 1343 C CA . LEU A 1 177 ? 10.529 16.324 -9.230 1.00 97.62 177 LEU A CA 1
ATOM 1344 C C . LEU A 1 177 ? 10.683 17.523 -10.174 1.00 97.62 177 LEU A C 1
ATOM 1346 O O . LEU A 1 177 ? 9.689 18.089 -10.618 1.00 97.62 177 LEU A O 1
ATOM 1350 N N . GLU A 1 178 ? 11.923 17.881 -10.511 1.00 97.56 178 GLU A N 1
ATOM 1351 C CA . GLU A 1 178 ? 12.235 18.993 -11.412 1.00 97.56 178 GLU A CA 1
ATOM 1352 C C . GLU A 1 178 ? 11.692 18.761 -12.830 1.00 97.56 178 GLU A C 1
ATOM 1354 O O . GLU A 1 178 ? 11.041 19.640 -13.399 1.00 97.56 178 GLU A O 1
ATOM 1359 N N . LYS A 1 179 ? 11.932 17.569 -13.391 1.00 97.81 179 LYS A N 1
ATOM 1360 C CA . LYS A 1 179 ? 11.565 17.233 -14.771 1.00 97.81 179 LYS A CA 1
ATOM 1361 C C . LYS A 1 179 ? 10.063 17.029 -14.947 1.00 97.81 179 LYS A C 1
ATOM 1363 O O . LYS A 1 179 ? 9.487 17.565 -15.888 1.00 97.81 179 LYS A O 1
ATOM 1368 N N . TYR A 1 180 ? 9.451 16.217 -14.086 1.00 97.69 180 TYR A N 1
ATOM 1369 C CA . TYR A 1 180 ? 8.081 15.738 -14.290 1.00 97.69 180 TYR A CA 1
ATOM 1370 C C . TYR A 1 180 ? 7.036 16.513 -13.498 1.00 97.69 180 TYR A C 1
ATOM 1372 O O . TYR A 1 180 ? 5.858 16.365 -13.798 1.00 97.69 180 TYR A O 1
ATOM 1380 N N . LYS A 1 181 ? 7.445 17.343 -12.525 1.00 97.50 181 LYS A N 1
ATOM 1381 C CA . LYS A 1 181 ? 6.549 18.216 -11.750 1.00 97.50 181 LYS A CA 1
ATOM 1382 C C . LYS A 1 181 ? 5.300 17.463 -11.254 1.00 97.50 181 LYS A C 1
ATOM 1384 O O . LYS A 1 181 ? 4.182 17.803 -11.645 1.00 97.50 181 LYS A O 1
ATOM 1389 N N . PRO A 1 182 ? 5.467 16.418 -10.419 1.00 96.88 182 PRO A N 1
ATOM 1390 C CA . PRO A 1 182 ? 4.346 15.592 -9.987 1.00 96.88 182 PRO A CA 1
ATOM 1391 C C . PRO A 1 182 ? 3.283 16.416 -9.255 1.00 96.88 182 PRO A C 1
ATOM 1393 O O . PRO A 1 182 ? 3.605 17.365 -8.533 1.00 96.88 182 PRO A O 1
ATOM 1396 N N . THR A 1 183 ? 2.017 16.048 -9.432 1.00 95.88 183 THR A N 1
ATOM 1397 C CA . THR A 1 183 ? 0.875 16.660 -8.737 1.00 95.88 183 THR A CA 1
ATOM 1398 C C . THR A 1 183 ? 0.493 15.894 -7.475 1.00 95.88 183 THR A C 1
ATOM 1400 O O . THR A 1 183 ? -0.030 16.496 -6.534 1.00 95.88 183 THR A O 1
ATOM 1403 N N . ALA A 1 184 ? 0.825 14.602 -7.408 1.00 94.50 184 ALA A N 1
ATOM 1404 C CA . ALA A 1 184 ? 0.596 13.746 -6.252 1.00 94.50 184 ALA A CA 1
ATOM 1405 C C . ALA A 1 184 ? 1.888 13.052 -5.799 1.00 94.50 184 ALA A C 1
ATOM 1407 O O . ALA A 1 184 ? 2.667 12.553 -6.615 1.00 94.50 184 ALA A O 1
ATOM 1408 N N . LEU A 1 185 ? 2.111 12.985 -4.485 1.00 95.81 185 LEU A N 1
ATOM 1409 C CA . LEU A 1 185 ? 3.228 12.244 -3.895 1.00 95.81 185 LEU A CA 1
ATOM 1410 C C . LEU A 1 185 ? 2.727 11.153 -2.948 1.00 95.81 185 LEU A C 1
ATOM 1412 O O . LEU A 1 185 ? 1.913 11.408 -2.066 1.00 95.81 185 LEU A O 1
ATOM 1416 N N . PHE A 1 186 ? 3.289 9.956 -3.080 1.00 94.69 186 PHE A N 1
ATOM 1417 C CA . PHE A 1 186 ? 3.083 8.848 -2.151 1.00 94.69 186 PHE A CA 1
ATOM 1418 C C . PHE A 1 186 ? 4.344 8.684 -1.315 1.00 94.69 186 PHE A C 1
ATOM 1420 O O . PHE A 1 186 ? 5.415 8.382 -1.843 1.00 94.69 186 PHE A O 1
ATOM 1427 N N . LEU A 1 187 ? 4.234 8.939 -0.016 1.00 95.25 187 LEU A N 1
ATOM 1428 C CA . LEU A 1 187 ? 5.372 9.080 0.879 1.00 95.25 187 LEU A CA 1
ATOM 1429 C C . LEU A 1 187 ? 5.259 8.162 2.097 1.00 95.25 187 LEU A C 1
ATOM 1431 O O . LEU A 1 187 ? 4.210 7.609 2.432 1.00 95.25 187 LEU A O 1
ATOM 1435 N N . VAL A 1 188 ? 6.396 8.062 2.773 1.00 93.31 188 VAL A N 1
ATOM 1436 C CA . VAL A 1 188 ? 6.534 7.681 4.180 1.00 93.31 188 VAL A CA 1
ATOM 1437 C C . VAL A 1 188 ? 7.174 8.865 4.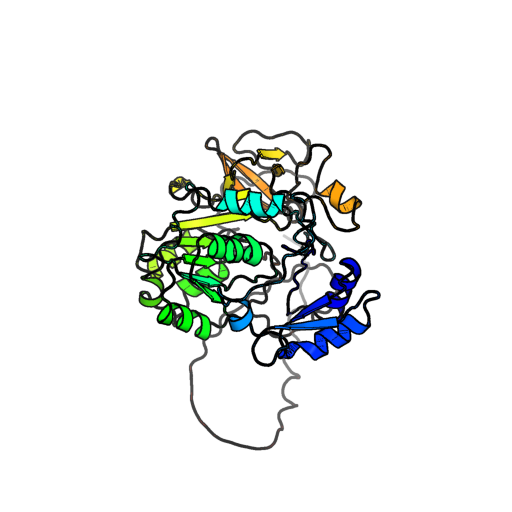924 1.00 93.31 188 VAL A C 1
ATOM 1439 O O . VAL A 1 188 ? 7.815 9.704 4.272 1.00 93.31 188 VAL A O 1
ATOM 1442 N N . PRO A 1 189 ? 7.082 8.965 6.263 1.00 93.50 189 PRO A N 1
ATOM 1443 C CA . PRO A 1 189 ? 7.597 10.126 6.995 1.00 93.50 189 PRO A CA 1
ATOM 1444 C C . PRO A 1 189 ? 9.080 10.432 6.755 1.00 93.50 189 PRO A C 1
ATOM 1446 O O . PRO A 1 189 ? 9.473 11.596 6.722 1.00 93.50 189 PRO A O 1
ATOM 1449 N N . THR A 1 190 ? 9.917 9.418 6.519 1.00 93.62 190 THR A N 1
ATOM 1450 C CA . THR A 1 190 ? 11.341 9.619 6.204 1.00 93.62 190 THR A CA 1
ATOM 1451 C C . THR A 1 190 ? 11.552 10.323 4.860 1.00 93.62 190 THR A C 1
ATOM 1453 O O . THR A 1 190 ? 12.391 11.219 4.769 1.00 93.62 190 THR A O 1
ATOM 1456 N N . LEU A 1 191 ? 10.760 9.995 3.833 1.00 95.81 191 LEU A N 1
ATOM 1457 C CA . LEU A 1 191 ? 10.796 10.678 2.535 1.00 95.81 191 LEU A CA 1
ATOM 1458 C C . LEU A 1 191 ? 10.208 12.090 2.617 1.00 95.81 191 LEU A C 1
ATOM 1460 O O . LEU A 1 191 ? 10.745 13.013 2.008 1.00 95.81 191 LEU A O 1
ATOM 1464 N N . MET A 1 192 ? 9.156 12.290 3.413 1.00 97.31 192 MET A N 1
ATOM 1465 C CA . MET A 1 192 ? 8.629 13.632 3.682 1.00 97.31 192 MET A CA 1
ATOM 1466 C C . MET A 1 192 ? 9.673 14.506 4.393 1.00 97.31 192 MET A C 1
ATOM 1468 O O . MET A 1 192 ? 9.880 15.654 4.011 1.00 97.31 192 MET A O 1
ATOM 1472 N N . MET A 1 193 ? 10.403 13.947 5.365 1.00 97.38 193 MET A N 1
ATOM 1473 C CA . MET A 1 193 ? 11.502 14.635 6.051 1.00 97.38 193 MET A CA 1
ATOM 1474 C C . MET A 1 193 ? 12.645 14.979 5.093 1.00 97.38 193 MET A C 1
ATOM 1476 O O . MET A 1 193 ? 13.193 16.081 5.158 1.00 97.38 193 MET A O 1
ATOM 1480 N N . PHE A 1 194 ? 12.989 14.061 4.185 1.00 97.38 194 PHE A N 1
ATOM 1481 C CA . PHE A 1 194 ? 13.946 14.325 3.114 1.00 97.38 194 PHE A CA 1
ATOM 1482 C C . PHE A 1 194 ? 13.507 15.528 2.270 1.00 97.38 194 PHE A C 1
ATOM 1484 O O . PHE A 1 194 ? 14.281 16.472 2.116 1.00 97.38 194 PHE A O 1
ATOM 1491 N N . LEU A 1 195 ? 12.261 15.540 1.786 1.00 97.81 195 LEU A N 1
ATOM 1492 C CA . LEU A 1 195 ? 11.727 16.652 0.996 1.00 97.81 195 LEU A CA 1
ATOM 1493 C C . LEU A 1 195 ? 11.761 17.971 1.767 1.00 97.81 195 LEU A C 1
ATOM 1495 O O . LEU A 1 195 ? 12.143 18.995 1.208 1.00 97.81 195 LEU A O 1
ATOM 1499 N N . ALA A 1 196 ? 11.423 17.931 3.054 1.00 97.88 196 ALA A N 1
ATOM 1500 C CA . ALA A 1 196 ? 11.356 19.102 3.912 1.00 97.88 196 ALA A CA 1
ATOM 1501 C C . ALA A 1 196 ? 12.738 19.720 4.214 1.00 97.88 196 ALA A C 1
ATOM 1503 O O . ALA A 1 196 ? 12.864 20.942 4.288 1.00 97.88 196 ALA A O 1
ATOM 1504 N N . LYS A 1 197 ? 13.790 18.902 4.379 1.00 97.25 197 LYS A N 1
ATOM 1505 C CA . LYS A 1 197 ? 15.099 19.367 4.888 1.00 97.25 197 LYS A CA 1
ATOM 1506 C C . LYS A 1 197 ? 16.264 19.289 3.910 1.00 97.25 197 LYS A C 1
ATOM 1508 O O . LYS A 1 197 ? 1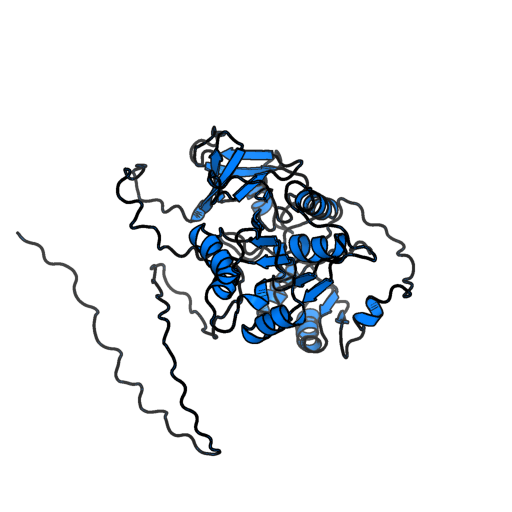7.261 19.976 4.128 1.00 97.25 197 LYS A O 1
ATOM 1513 N N . HIS A 1 198 ? 16.204 18.457 2.874 1.00 97.25 198 HIS A N 1
ATOM 1514 C CA . HIS A 1 198 ? 17.381 18.217 2.045 1.00 97.25 198 HIS A CA 1
ATOM 1515 C C . HIS A 1 198 ? 17.763 19.474 1.230 1.00 97.25 198 HIS A C 1
ATOM 1517 O O . HIS A 1 198 ? 16.899 20.034 0.551 1.00 97.25 198 HIS A O 1
ATOM 1523 N N . PRO A 1 199 ? 19.038 19.924 1.238 1.00 96.00 199 PRO A N 1
ATOM 1524 C CA . PRO A 1 199 ? 19.445 21.181 0.593 1.00 96.00 199 PRO A CA 1
ATOM 1525 C C . PRO A 1 199 ? 19.182 21.237 -0.915 1.00 96.00 199 PRO A C 1
ATOM 1527 O O . PRO A 1 199 ? 18.853 22.292 -1.448 1.00 96.00 199 PRO A O 1
ATOM 1530 N N . SER A 1 200 ? 19.300 20.099 -1.604 1.00 96.81 200 SER A N 1
ATOM 1531 C CA . SER A 1 200 ? 19.042 20.009 -3.049 1.00 96.81 200 SER A CA 1
ATOM 1532 C C . SER A 1 200 ? 17.558 20.082 -3.407 1.00 96.81 200 SER A C 1
ATOM 1534 O O . SER A 1 200 ? 17.229 20.337 -4.561 1.00 96.81 200 SER A O 1
ATOM 1536 N N . VAL A 1 201 ? 16.652 19.850 -2.450 1.00 97.88 201 VAL A N 1
ATOM 1537 C CA . VAL A 1 201 ? 15.218 20.039 -2.677 1.00 97.88 201 VAL A CA 1
ATOM 1538 C C . VAL A 1 201 ? 14.941 21.530 -2.554 1.00 97.88 201 VAL A C 1
ATOM 1540 O O . VAL A 1 201 ? 15.269 22.141 -1.538 1.00 97.88 201 VAL A O 1
ATOM 1543 N N . LYS A 1 202 ? 14.345 22.125 -3.581 1.00 97.69 202 LYS A N 1
ATOM 1544 C CA . LYS A 1 202 ? 13.949 23.532 -3.593 1.00 97.69 202 LYS A CA 1
ATOM 1545 C C . LYS A 1 202 ? 12.424 23.630 -3.677 1.00 97.69 202 LYS A C 1
ATOM 1547 O O . LYS A 1 202 ? 11.763 22.654 -4.032 1.00 97.69 202 LYS A O 1
ATOM 1552 N N . ARG A 1 203 ? 11.867 24.787 -3.324 1.00 97.12 203 ARG A N 1
ATOM 1553 C CA . ARG A 1 203 ? 10.414 25.047 -3.299 1.00 97.12 203 ARG A CA 1
ATOM 1554 C C . ARG A 1 203 ? 9.752 24.756 -4.653 1.00 97.12 203 ARG A C 1
ATOM 1556 O O . ARG A 1 203 ? 8.654 24.226 -4.739 1.00 97.12 203 ARG A O 1
ATOM 1563 N N . GLU A 1 204 ? 10.476 25.053 -5.712 1.00 97.25 204 GLU A N 1
ATOM 1564 C CA . GLU A 1 204 ? 10.123 25.009 -7.123 1.00 97.25 204 GLU A CA 1
ATOM 1565 C C . GLU A 1 204 ? 9.855 23.567 -7.555 1.00 97.25 204 GLU A C 1
ATOM 1567 O O . GLU A 1 204 ? 8.922 23.317 -8.316 1.00 97.25 204 GLU A O 1
ATOM 1572 N N . HIS A 1 205 ? 10.602 22.616 -6.982 1.00 98.00 205 HIS A N 1
ATOM 1573 C CA . HIS A 1 205 ? 10.416 21.180 -7.198 1.00 98.00 205 HIS A CA 1
ATOM 1574 C C . HIS A 1 205 ? 9.091 20.662 -6.610 1.00 98.00 205 HIS A C 1
ATOM 1576 O O . HIS A 1 205 ? 8.643 19.583 -6.978 1.00 98.00 205 HIS A O 1
ATOM 1582 N N . LEU A 1 206 ? 8.473 21.407 -5.684 1.00 97.94 206 LEU A N 1
ATOM 1583 C CA . LEU A 1 206 ? 7.229 21.040 -4.996 1.00 97.94 206 LEU A CA 1
ATOM 1584 C C . LEU A 1 206 ? 6.033 21.905 -5.427 1.00 97.94 206 LEU A C 1
ATOM 1586 O O . LEU A 1 206 ? 4.920 21.700 -4.951 1.00 97.94 206 LEU A O 1
ATOM 1590 N N . SER A 1 207 ? 6.241 22.865 -6.331 1.00 96.38 207 SER A N 1
ATOM 1591 C CA . SER A 1 207 ? 5.230 23.860 -6.713 1.00 96.38 207 SER A CA 1
ATOM 1592 C C . SER A 1 207 ? 3.954 23.250 -7.319 1.00 96.38 207 SER A C 1
ATOM 1594 O O . SER A 1 207 ? 2.847 23.711 -7.023 1.00 96.38 207 SER A O 1
ATOM 1596 N N . SER A 1 208 ? 4.089 22.176 -8.103 1.00 96.12 208 SER A N 1
ATOM 1597 C CA . SER A 1 208 ? 2.975 21.442 -8.720 1.00 96.12 208 SER A CA 1
ATOM 1598 C C . SER A 1 208 ? 2.255 20.482 -7.774 1.00 96.12 208 SER A C 1
ATOM 1600 O O . SER A 1 208 ? 1.144 20.064 -8.091 1.00 96.12 208 SER A O 1
ATOM 1602 N N . VAL A 1 209 ? 2.851 20.135 -6.629 1.00 96.44 209 VAL A N 1
ATOM 1603 C CA . VAL A 1 209 ? 2.289 19.147 -5.699 1.00 96.44 209 VAL A CA 1
ATOM 1604 C C . VAL A 1 209 ? 1.017 19.708 -5.075 1.00 96.44 209 VAL A C 1
ATOM 1606 O O . VAL A 1 209 ? 1.037 20.790 -4.488 1.00 96.44 209 VAL A O 1
ATOM 1609 N N . LYS A 1 210 ? -0.087 18.975 -5.201 1.00 93.25 210 LYS A N 1
ATOM 1610 C CA . LYS A 1 210 ? -1.405 19.310 -4.642 1.00 93.25 210 LYS A CA 1
ATOM 1611 C C . LYS A 1 210 ? -1.778 18.366 -3.504 1.00 93.25 210 LYS A C 1
ATOM 1613 O O . LYS A 1 210 ? -2.287 18.811 -2.482 1.00 93.25 210 LYS A O 1
ATOM 1618 N N . ALA A 1 211 ? -1.469 17.081 -3.670 1.00 92.19 211 ALA A N 1
ATOM 1619 C CA . ALA A 1 211 ? -1.847 16.033 -2.735 1.00 92.19 211 ALA A CA 1
ATOM 1620 C C . ALA A 1 211 ? -0.646 15.175 -2.330 1.00 92.19 211 ALA A C 1
ATOM 1622 O O . ALA A 1 211 ? 0.241 14.868 -3.132 1.00 92.19 211 ALA A O 1
ATOM 1623 N N . VAL A 1 212 ? -0.635 14.763 -1.068 1.00 94.44 212 VAL A N 1
ATOM 1624 C CA . VAL A 1 212 ? 0.339 13.833 -0.511 1.00 94.44 212 VAL A CA 1
ATOM 1625 C C . VAL A 1 212 ? -0.402 12.753 0.260 1.00 94.44 212 VAL A C 1
ATOM 1627 O O . VAL A 1 212 ? -1.103 13.060 1.220 1.00 94.44 212 VAL A O 1
ATOM 1630 N N . MET A 1 213 ? -0.192 11.495 -0.111 1.00 93.94 213 MET A N 1
ATOM 1631 C CA . MET A 1 213 ? -0.589 10.343 0.693 1.00 93.94 213 MET A CA 1
ATOM 1632 C C . MET A 1 213 ? 0.627 9.865 1.485 1.00 93.94 213 MET A C 1
ATOM 1634 O O . MET A 1 213 ? 1.638 9.470 0.905 1.00 93.94 213 MET A O 1
ATOM 1638 N N . CYS A 1 214 ? 0.558 9.920 2.811 1.00 93.62 214 CYS A N 1
ATOM 1639 C CA . CYS A 1 214 ? 1.595 9.422 3.705 1.00 93.62 214 CYS A CA 1
ATOM 1640 C C . CYS A 1 214 ? 1.102 8.152 4.401 1.00 93.62 214 CYS A C 1
ATOM 1642 O O . CYS A 1 214 ? 0.016 8.132 4.971 1.00 93.62 214 CYS A O 1
ATOM 1644 N N . GLY A 1 215 ? 1.890 7.085 4.365 1.00 90.81 215 GLY A N 1
ATOM 1645 C CA . GLY A 1 215 ? 1.498 5.805 4.949 1.00 90.81 215 GLY A CA 1
ATOM 1646 C C . GLY A 1 215 ? 2.616 5.154 5.744 1.00 90.81 215 GLY A C 1
ATOM 1647 O O . GLY A 1 215 ? 3.693 5.727 5.930 1.00 90.81 215 GLY A O 1
ATOM 1648 N N . ALA A 1 216 ? 2.343 3.923 6.180 1.00 81.69 216 ALA A N 1
ATOM 1649 C CA . ALA A 1 216 ? 3.213 3.046 6.967 1.00 81.69 216 ALA A CA 1
ATOM 1650 C C . ALA A 1 216 ? 3.544 3.530 8.387 1.00 81.69 216 ALA A C 1
ATOM 1652 O O . ALA A 1 216 ? 3.702 2.707 9.280 1.00 81.69 216 ALA A O 1
ATOM 1653 N N . ALA A 1 217 ? 3.638 4.839 8.601 1.00 82.19 217 ALA A N 1
ATOM 1654 C CA . ALA A 1 217 ? 3.977 5.466 9.864 1.00 82.19 217 ALA A CA 1
ATOM 1655 C C . ALA A 1 217 ? 3.282 6.833 9.977 1.00 82.19 217 ALA A C 1
ATOM 1657 O O . ALA A 1 217 ? 3.155 7.519 8.959 1.00 82.19 217 ALA A O 1
ATOM 1658 N N . PRO A 1 218 ? 2.903 7.282 11.187 1.00 80.38 218 PRO A N 1
ATOM 1659 C CA . PRO A 1 218 ? 2.326 8.609 11.360 1.00 80.38 218 PRO A CA 1
ATOM 1660 C C . PRO A 1 218 ? 3.314 9.725 10.986 1.00 80.38 218 PRO A C 1
ATOM 1662 O O . PRO A 1 218 ? 4.454 9.754 11.458 1.00 80.38 218 PRO A O 1
ATOM 1665 N N . ALA A 1 219 ? 2.866 10.685 10.179 1.00 87.75 219 ALA A N 1
ATOM 1666 C CA . ALA A 1 219 ? 3.536 11.965 10.000 1.00 87.75 219 ALA A CA 1
ATOM 1667 C C . ALA A 1 219 ? 3.076 12.930 11.100 1.00 87.75 219 ALA A C 1
ATOM 1669 O O . ALA A 1 219 ? 1.890 13.220 11.250 1.00 87.75 219 ALA A O 1
ATOM 1670 N N . THR A 1 220 ? 4.020 13.442 11.889 1.00 89.69 220 THR A N 1
ATOM 1671 C CA . THR A 1 220 ? 3.697 14.405 12.949 1.00 89.69 220 THR A CA 1
ATOM 1672 C C . THR A 1 220 ? 3.275 15.745 12.353 1.00 89.69 220 THR A C 1
ATOM 1674 O O . THR A 1 220 ? 3.747 16.127 11.280 1.00 89.69 220 THR A O 1
ATOM 1677 N N . LYS A 1 221 ? 2.461 16.518 13.086 1.00 90.38 221 LYS A N 1
ATOM 1678 C CA . LYS A 1 221 ? 2.101 17.887 12.681 1.00 90.38 221 LYS A CA 1
ATOM 1679 C C . LYS A 1 221 ? 3.339 18.720 12.333 1.00 90.38 221 LYS A C 1
ATOM 1681 O O . LYS A 1 221 ? 3.378 19.342 11.283 1.00 90.38 221 LYS A O 1
ATOM 1686 N N . ALA A 1 222 ? 4.378 18.655 13.167 1.00 94.19 222 ALA A N 1
ATOM 1687 C CA . ALA A 1 222 ? 5.624 19.385 12.944 1.00 94.19 222 ALA A CA 1
ATOM 1688 C C . ALA A 1 222 ? 6.317 19.007 11.622 1.00 94.19 222 ALA A C 1
ATOM 1690 O O . ALA A 1 222 ? 6.900 19.865 10.966 1.00 94.19 222 ALA A O 1
ATOM 1691 N N . LEU A 1 223 ? 6.257 17.734 11.217 1.00 95.25 223 LEU A N 1
ATOM 1692 C CA . LEU A 1 223 ? 6.800 17.294 9.935 1.00 95.25 223 LEU A CA 1
ATOM 1693 C C . LEU A 1 223 ? 5.952 17.795 8.757 1.00 95.25 223 LEU A C 1
ATOM 1695 O O . LEU A 1 223 ? 6.512 18.257 7.764 1.00 95.25 223 LEU A O 1
ATOM 1699 N N . ILE A 1 224 ? 4.625 17.734 8.877 1.00 94.81 224 ILE A N 1
ATOM 1700 C CA . ILE A 1 224 ? 3.695 18.242 7.860 1.00 94.81 224 ILE A CA 1
ATOM 1701 C C . ILE A 1 224 ? 3.891 19.750 7.668 1.00 94.81 224 ILE A C 1
ATOM 1703 O O . ILE A 1 224 ? 4.051 20.204 6.536 1.00 94.81 224 ILE A O 1
ATOM 1707 N N . ASP A 1 225 ? 3.942 20.511 8.763 1.00 95.25 225 ASP A N 1
ATOM 1708 C CA . ASP A 1 225 ? 4.159 21.959 8.752 1.00 95.25 225 ASP A CA 1
ATOM 1709 C C . ASP A 1 225 ? 5.499 22.300 8.079 1.00 95.25 225 ASP A C 1
ATOM 1711 O O . ASP A 1 225 ? 5.546 23.131 7.174 1.00 95.25 225 ASP A O 1
ATOM 1715 N N . LEU A 1 226 ? 6.576 21.594 8.444 1.00 97.25 226 LEU A N 1
ATOM 1716 C CA . LEU A 1 226 ? 7.900 21.797 7.855 1.00 97.25 226 LEU A CA 1
ATOM 1717 C C . LEU A 1 226 ? 7.925 21.486 6.349 1.00 97.25 226 LEU A C 1
ATOM 1719 O O . LEU A 1 226 ? 8.568 22.189 5.569 1.00 97.25 226 LEU A O 1
ATOM 1723 N N . PHE A 1 227 ? 7.231 20.430 5.921 1.00 97.88 227 PHE A N 1
ATOM 1724 C CA . PHE A 1 227 ? 7.099 20.095 4.506 1.00 97.88 227 PHE A CA 1
ATOM 1725 C C . PHE A 1 227 ? 6.334 21.184 3.735 1.00 97.88 227 PHE A C 1
ATOM 1727 O O . PHE A 1 227 ? 6.792 21.620 2.677 1.00 97.88 227 PHE A O 1
ATOM 1734 N N . LYS A 1 228 ? 5.213 21.670 4.281 1.00 96.81 228 LYS A N 1
ATOM 1735 C CA . LYS A 1 228 ? 4.421 22.761 3.690 1.00 96.81 228 LYS A CA 1
ATOM 1736 C C . LYS A 1 228 ? 5.207 24.072 3.612 1.00 96.81 228 LYS A C 1
ATOM 1738 O O . LYS A 1 228 ? 5.168 24.752 2.586 1.00 96.81 228 LYS A O 1
ATOM 1743 N N . GLU A 1 229 ? 5.980 24.398 4.648 1.00 97.56 229 GLU A N 1
ATOM 1744 C CA . GLU A 1 229 ? 6.880 25.558 4.671 1.00 97.56 229 GLU A CA 1
ATOM 1745 C C . GLU A 1 229 ? 7.926 25.469 3.551 1.00 97.56 229 GLU A C 1
ATOM 1747 O O . GLU A 1 229 ? 8.097 26.411 2.764 1.00 97.56 229 GLU A O 1
ATOM 1752 N N . LYS A 1 230 ? 8.570 24.301 3.419 1.00 97.62 230 LYS A N 1
ATOM 1753 C CA . LYS A 1 230 ? 9.539 24.025 2.355 1.00 97.62 230 LYS A CA 1
ATOM 1754 C C . LYS A 1 230 ? 8.921 24.166 0.965 1.00 97.62 230 LYS A C 1
ATOM 1756 O O . LYS A 1 230 ? 9.541 24.758 0.080 1.00 97.62 230 LYS A O 1
ATOM 1761 N N . ALA A 1 231 ? 7.702 23.666 0.782 1.00 97.31 231 ALA A N 1
ATOM 1762 C CA . ALA A 1 231 ? 6.944 23.817 -0.455 1.00 97.31 231 ALA A CA 1
ATOM 1763 C C . ALA A 1 231 ? 6.431 25.251 -0.681 1.00 97.31 231 ALA A C 1
ATOM 1765 O O . ALA A 1 231 ? 6.061 25.592 -1.799 1.00 97.31 231 ALA A O 1
ATOM 1766 N N . GLY A 1 232 ? 6.415 26.104 0.350 1.00 96.44 232 GLY A N 1
ATOM 1767 C CA . GLY A 1 232 ? 5.822 27.443 0.290 1.00 96.44 232 GLY A CA 1
ATOM 1768 C C . GLY A 1 232 ? 4.316 27.440 0.046 1.00 96.44 232 GLY A C 1
ATOM 1769 O O . GLY A 1 232 ? 3.805 28.402 -0.521 1.00 96.44 232 GLY A O 1
ATOM 1770 N N . LYS A 1 233 ? 3.634 26.355 0.424 1.00 93.56 233 LYS A N 1
ATOM 1771 C CA . LYS A 1 233 ? 2.231 26.090 0.100 1.00 93.56 233 LYS A CA 1
ATOM 1772 C C . LYS A 1 233 ? 1.506 25.526 1.316 1.00 93.56 233 LYS A C 1
ATOM 1774 O O . LYS A 1 233 ? 1.809 24.423 1.770 1.00 93.56 233 LYS A O 1
ATOM 1779 N N . SER A 1 234 ? 0.545 26.277 1.845 1.00 90.44 234 SER A N 1
ATOM 1780 C CA . SER A 1 234 ? -0.310 25.827 2.952 1.00 90.44 234 SER A CA 1
ATOM 1781 C C . SER A 1 234 ? -1.444 24.909 2.485 1.00 90.44 234 SER A C 1
ATOM 1783 O O . SER A 1 234 ? -1.902 24.067 3.262 1.00 90.44 234 SER A O 1
ATOM 1785 N N . ASP A 1 235 ? -1.840 25.034 1.218 1.00 90.31 235 ASP A N 1
ATOM 1786 C CA . ASP A 1 235 ? -2.955 24.355 0.554 1.00 90.31 235 ASP A CA 1
ATOM 1787 C C . ASP A 1 235 ? -2.641 22.924 0.095 1.00 90.31 235 ASP A C 1
ATOM 1789 O O . ASP A 1 235 ? -3.525 22.249 -0.418 1.00 90.31 235 ASP A O 1
ATOM 1793 N N . ILE A 1 236 ? -1.413 22.424 0.294 1.00 92.75 236 ILE A N 1
ATOM 1794 C CA . ILE A 1 236 ? -1.117 21.012 0.015 1.00 92.75 236 ILE A CA 1
ATOM 1795 C C . ILE A 1 236 ? -1.901 20.138 0.993 1.00 92.75 236 ILE A C 1
ATOM 1797 O O . ILE A 1 236 ? -1.698 20.210 2.212 1.00 92.75 236 ILE A O 1
ATOM 1801 N N . THR A 1 237 ? -2.742 19.259 0.465 1.00 91.56 237 THR A N 1
ATOM 1802 C CA . THR A 1 237 ? -3.445 18.267 1.277 1.00 91.56 237 THR A CA 1
ATOM 1803 C C . THR A 1 237 ? -2.479 17.142 1.611 1.00 91.56 237 THR A C 1
ATOM 1805 O O . THR A 1 237 ? -1.961 16.467 0.723 1.00 91.56 237 THR A O 1
ATOM 1808 N N . VAL A 1 238 ? -2.213 16.946 2.903 1.00 92.62 238 VAL A N 1
ATOM 1809 C CA . VAL A 1 238 ? -1.380 15.845 3.392 1.00 92.62 238 VAL A CA 1
ATOM 1810 C C . VAL A 1 238 ? -2.268 14.886 4.156 1.00 92.62 238 VAL A C 1
ATOM 1812 O O . VAL A 1 238 ? -2.706 15.185 5.265 1.00 92.62 238 VAL A O 1
ATOM 1815 N N . GLN A 1 239 ? -2.530 13.743 3.542 1.00 92.94 239 GLN A N 1
ATOM 1816 C CA . GLN A 1 239 ? -3.378 12.702 4.090 1.00 92.94 239 GLN A CA 1
ATOM 1817 C C . GLN A 1 239 ? -2.537 11.571 4.660 1.00 92.94 239 GLN A C 1
ATOM 1819 O O . GLN A 1 239 ? -1.411 11.324 4.224 1.00 92.94 239 GLN A O 1
ATOM 1824 N N . GLN A 1 240 ? -3.098 10.884 5.644 1.00 92.75 240 GLN A N 1
ATOM 1825 C CA . GLN A 1 240 ? -2.531 9.686 6.229 1.00 92.75 240 GLN A CA 1
ATOM 1826 C C . GLN A 1 240 ? -3.398 8.479 5.892 1.00 92.75 240 GLN A C 1
ATOM 1828 O O . GLN A 1 240 ? -4.623 8.550 5.984 1.00 92.75 240 GLN A O 1
ATOM 1833 N N . GLY A 1 241 ? 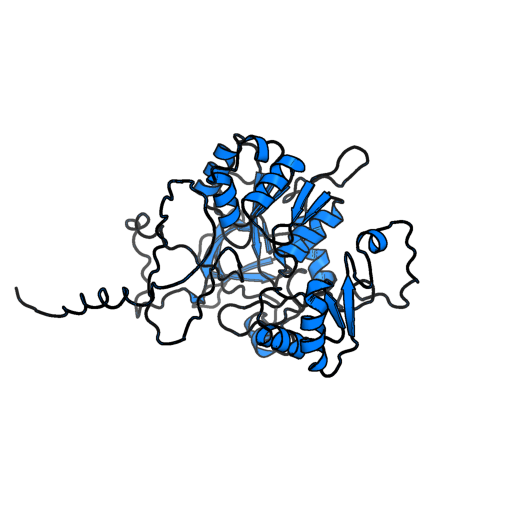-2.748 7.378 5.531 1.00 94.12 241 GLY A N 1
ATOM 1834 C CA . GLY A 1 241 ? -3.368 6.067 5.401 1.00 94.12 241 GLY A CA 1
ATOM 1835 C C . GLY A 1 241 ? -2.810 5.112 6.448 1.00 94.12 241 GLY A C 1
ATOM 1836 O O . GLY A 1 241 ? -1.591 4.953 6.564 1.00 94.12 241 GLY A O 1
ATOM 1837 N N . TYR A 1 242 ? -3.697 4.449 7.185 1.00 96.19 242 TYR A N 1
ATOM 1838 C CA . TYR A 1 242 ? -3.345 3.344 8.071 1.00 96.19 242 TYR A CA 1
ATOM 1839 C C . TYR A 1 242 ? -3.929 2.031 7.558 1.00 96.19 242 TYR A C 1
ATOM 1841 O O . TYR A 1 242 ? -5.046 1.963 7.035 1.00 96.19 242 TYR A O 1
ATOM 1849 N N . GLY A 1 243 ? -3.142 0.980 7.748 1.00 95.06 243 GLY A N 1
ATOM 1850 C CA . GLY A 1 243 ? -3.538 -0.387 7.500 1.00 95.06 243 GLY A CA 1
ATOM 1851 C C . GLY A 1 243 ? -2.325 -1.299 7.387 1.00 95.06 243 GLY A C 1
ATOM 1852 O O . GLY A 1 243 ? -1.209 -0.927 7.761 1.00 95.06 243 GLY A O 1
ATOM 1853 N N . MET A 1 244 ? -2.546 -2.503 6.882 1.00 95.19 244 MET A N 1
ATOM 1854 C CA . MET A 1 244 ? -1.568 -3.585 6.888 1.00 95.19 244 MET A CA 1
ATOM 1855 C C . MET A 1 244 ? -1.695 -4.452 5.636 1.00 95.19 244 MET A C 1
ATOM 1857 O O . MET A 1 244 ? -2.601 -4.268 4.826 1.00 95.19 244 MET A O 1
ATOM 1861 N N . THR A 1 245 ? -0.772 -5.399 5.452 1.00 95.94 245 THR A N 1
ATOM 1862 C CA . THR A 1 245 ? -0.812 -6.299 4.284 1.00 95.94 245 THR A CA 1
ATOM 1863 C C . THR A 1 245 ? -2.107 -7.102 4.253 1.00 95.94 245 THR A C 1
ATOM 1865 O O . THR A 1 245 ? -2.727 -7.255 3.206 1.00 95.94 245 THR A O 1
ATOM 1868 N N . GLU A 1 246 ? -2.559 -7.504 5.432 1.00 97.69 246 GLU A N 1
ATOM 1869 C CA . GLU A 1 246 ? -3.761 -8.275 5.714 1.00 97.69 246 GLU A CA 1
ATOM 1870 C C . GLU A 1 246 ? -5.072 -7.509 5.442 1.00 97.69 246 GLU A C 1
ATOM 1872 O O . GLU A 1 246 ? -6.143 -8.103 5.530 1.00 97.69 246 GLU A O 1
ATOM 1877 N N . SER A 1 247 ? -5.015 -6.218 5.084 1.00 97.25 247 SER A N 1
ATOM 1878 C CA . SER A 1 247 ? -6.184 -5.377 4.776 1.00 97.25 247 SER A CA 1
ATOM 1879 C C . SER A 1 247 ? -6.104 -4.630 3.435 1.00 97.25 247 SER A C 1
ATOM 1881 O O . SER A 1 247 ? -6.827 -3.663 3.211 1.00 97.25 247 SER A O 1
ATOM 1883 N N . SER A 1 248 ? -5.238 -5.078 2.526 1.00 96.62 248 SER A N 1
ATOM 1884 C CA . SER A 1 248 ? -5.233 -4.720 1.095 1.00 96.62 248 SER A CA 1
ATOM 1885 C C . SER A 1 248 ? -5.064 -3.257 0.609 1.00 96.62 248 SER A C 1
ATOM 1887 O O . SER A 1 248 ? -5.491 -3.011 -0.515 1.00 96.62 248 SER A O 1
ATOM 1889 N N . PRO A 1 249 ? -4.382 -2.287 1.258 1.00 94.25 249 PRO A N 1
ATOM 1890 C CA . PRO A 1 249 ? -3.914 -2.218 2.635 1.00 94.25 249 PRO A CA 1
ATOM 1891 C C . PRO A 1 249 ? -4.806 -1.400 3.579 1.00 94.25 249 PRO A C 1
ATOM 1893 O O . PRO A 1 249 ? -4.705 -1.596 4.782 1.00 94.25 249 PRO A O 1
ATOM 1896 N N . CYS A 1 250 ? -5.600 -0.437 3.108 1.00 96.81 250 CYS A N 1
ATOM 1897 C CA . CYS A 1 250 ? -6.109 0.643 3.961 1.00 96.81 250 CYS A CA 1
ATOM 1898 C C . CYS A 1 250 ? -7.385 0.267 4.725 1.00 96.81 250 CYS A C 1
ATOM 1900 O O . CYS A 1 250 ? -8.342 -0.242 4.151 1.00 96.81 250 CYS A O 1
ATOM 1902 N N . THR A 1 251 ? -7.445 0.607 6.010 1.00 98.06 251 THR A N 1
ATOM 1903 C CA . THR A 1 251 ? -8.673 0.526 6.829 1.00 98.06 251 THR A CA 1
ATOM 1904 C C . THR A 1 251 ? -9.097 1.890 7.351 1.00 98.06 251 THR A C 1
ATOM 1906 O O . THR A 1 251 ? -10.292 2.122 7.536 1.00 98.06 251 THR A O 1
ATOM 1909 N N . LEU A 1 252 ? -8.138 2.803 7.526 1.00 97.75 252 LEU A N 1
ATOM 1910 C CA . LEU A 1 252 ? -8.368 4.180 7.939 1.00 97.75 252 LEU A CA 1
ATOM 1911 C C . LEU A 1 252 ? -7.662 5.140 6.981 1.00 97.75 252 LEU A C 1
ATOM 1913 O O . LEU A 1 252 ? -6.510 4.903 6.602 1.00 97.75 252 LEU A O 1
ATOM 1917 N N . ILE A 1 253 ? -8.345 6.219 6.603 1.00 96.62 253 ILE A N 1
ATOM 1918 C CA . ILE A 1 253 ? -7.765 7.303 5.805 1.00 96.62 253 ILE A CA 1
ATOM 1919 C C . ILE A 1 253 ? -8.246 8.643 6.357 1.00 96.62 253 ILE A C 1
ATOM 1921 O O . ILE A 1 253 ? -9.418 8.809 6.710 1.00 96.62 253 ILE A O 1
ATOM 1925 N N . THR A 1 254 ? -7.348 9.621 6.454 1.00 95.25 254 THR A N 1
ATOM 1926 C CA . THR A 1 254 ? -7.741 10.987 6.821 1.00 95.25 254 THR A CA 1
ATOM 1927 C C . THR A 1 254 ? -8.525 11.622 5.671 1.00 95.25 254 THR A C 1
ATOM 1929 O O . THR A 1 254 ? -8.010 11.658 4.546 1.00 95.25 254 THR A O 1
ATOM 1932 N N . PRO A 1 255 ? -9.734 12.146 5.916 1.00 93.06 255 PRO A N 1
ATOM 1933 C CA . PRO A 1 255 ? -10.526 12.767 4.865 1.00 93.06 255 PRO A CA 1
ATOM 1934 C C . PRO A 1 255 ? -9.879 14.068 4.370 1.00 93.06 255 PRO A C 1
ATOM 1936 O O . PRO A 1 255 ? -9.076 14.680 5.075 1.00 93.06 255 PRO A O 1
ATOM 1939 N N . TYR A 1 256 ? -10.201 14.473 3.141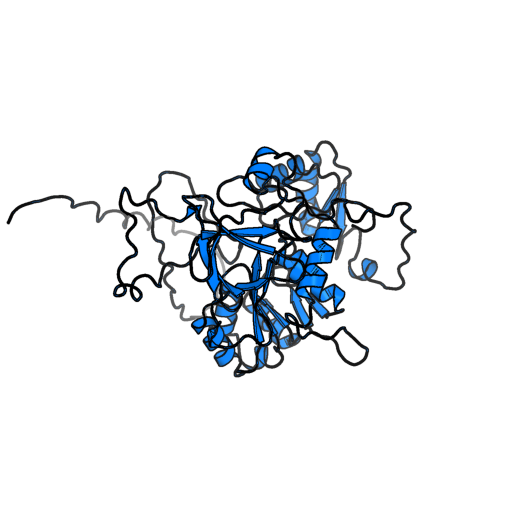 1.00 87.00 256 TYR A N 1
ATOM 1940 C CA . TYR A 1 256 ? -9.636 15.680 2.523 1.00 87.00 256 TYR A CA 1
ATOM 1941 C C . TYR A 1 256 ? -9.995 16.954 3.307 1.00 87.00 256 TYR A C 1
ATOM 1943 O O . TYR A 1 256 ? -9.179 17.860 3.448 1.00 87.00 256 TYR A O 1
ATOM 1951 N N . ASP A 1 257 ? -11.203 16.990 3.867 1.00 85.50 257 ASP A N 1
ATOM 1952 C CA . ASP A 1 257 ? -11.769 18.078 4.666 1.00 85.50 257 ASP A CA 1
ATOM 1953 C C . ASP A 1 257 ? -11.512 17.920 6.178 1.00 85.50 257 ASP A C 1
ATOM 1955 O O . ASP A 1 257 ? -12.221 18.501 7.002 1.00 85.50 257 ASP A O 1
ATOM 1959 N N . MET A 1 258 ? -10.499 17.133 6.564 1.00 90.12 258 MET A N 1
ATOM 1960 C CA . MET A 1 258 ? -10.175 16.897 7.971 1.00 90.12 258 MET A CA 1
ATOM 1961 C C . MET A 1 258 ? -9.849 18.215 8.703 1.00 90.12 258 MET A C 1
ATOM 1963 O O . MET A 1 258 ? -8.950 18.947 8.276 1.00 90.12 258 MET A O 1
ATOM 1967 N N . PRO A 1 259 ? -10.497 18.504 9.847 1.00 89.00 259 PRO A N 1
ATOM 1968 C CA . PRO A 1 259 ? -10.198 19.703 10.618 1.00 89.00 259 PRO A CA 1
ATOM 1969 C C . PRO A 1 259 ? -8.822 19.609 11.292 1.00 89.00 259 PRO A C 1
ATOM 1971 O O . PRO A 1 259 ? -8.380 18.535 11.706 1.00 89.00 259 PRO A O 1
ATOM 1974 N N . GLU A 1 260 ? -8.152 20.753 11.473 1.00 85.50 260 GLU A N 1
ATOM 1975 C CA . GLU A 1 260 ? -6.805 20.806 12.071 1.00 85.50 260 GLU A CA 1
ATOM 1976 C C . GLU A 1 260 ? -6.732 20.176 13.471 1.00 85.50 260 GLU A C 1
ATOM 1978 O O . GLU A 1 260 ? -5.702 19.615 13.848 1.00 85.50 260 GLU A O 1
ATOM 1983 N N . SER A 1 261 ? -7.833 20.217 14.229 1.00 88.62 261 SER A N 1
ATOM 1984 C CA . SER A 1 261 ? -7.947 19.602 15.558 1.00 88.62 261 SER A CA 1
ATOM 1985 C C . SER A 1 261 ? -7.757 18.081 15.552 1.00 88.62 261 SER A C 1
ATOM 1987 O O . SER A 1 261 ? -7.511 17.501 16.608 1.00 88.62 261 SER A O 1
ATOM 1989 N N . LYS A 1 262 ? -7.848 17.435 14.384 1.00 91.88 262 LYS A N 1
ATOM 1990 C CA . LYS A 1 262 ? -7.684 15.986 14.203 1.00 91.88 262 LYS A CA 1
ATOM 1991 C C . LYS A 1 262 ? -6.326 15.602 13.620 1.00 91.88 262 LYS A C 1
ATOM 1993 O O . LYS A 1 262 ? -6.071 14.418 13.403 1.00 91.88 262 LYS A O 1
ATOM 1998 N N . ILE A 1 263 ? -5.422 16.560 13.389 1.00 87.50 263 ILE A N 1
ATOM 1999 C CA . ILE A 1 263 ? -4.058 16.245 12.947 1.00 87.50 263 ILE A CA 1
ATOM 2000 C C . ILE A 1 263 ? -3.394 15.305 13.964 1.00 87.50 263 ILE A C 1
ATOM 2002 O O . ILE A 1 263 ? -3.397 15.554 15.167 1.00 87.50 263 ILE A O 1
ATOM 2006 N N . GLY A 1 264 ? -2.801 14.221 13.462 1.00 85.69 264 GLY A N 1
ATOM 2007 C CA . GLY A 1 264 ? -2.256 13.129 14.274 1.00 85.69 264 GLY A CA 1
ATOM 2008 C C . GLY A 1 264 ? -3.173 11.906 14.353 1.00 85.69 264 GLY A C 1
ATOM 2009 O O . GLY A 1 264 ? -2.708 10.836 14.738 1.00 85.69 264 GLY A O 1
ATOM 2010 N N . SER A 1 265 ? -4.433 12.026 13.927 1.00 92.50 265 SER A N 1
ATOM 2011 C CA . SER A 1 265 ? -5.308 10.881 13.675 1.00 92.50 265 SER A CA 1
ATOM 2012 C C . SER A 1 265 ? -4.829 10.071 12.463 1.00 92.50 265 SER A C 1
ATOM 2014 O O . SER A 1 265 ? -4.289 10.619 11.499 1.00 92.50 265 SER A O 1
ATOM 2016 N N . ALA A 1 266 ? -5.079 8.762 12.498 1.00 94.19 266 ALA A N 1
ATOM 2017 C CA . ALA A 1 266 ? -4.986 7.862 11.349 1.00 94.19 266 ALA A CA 1
ATOM 2018 C C . ALA A 1 266 ? -6.180 7.997 10.380 1.00 94.19 266 ALA A C 1
ATOM 2020 O O . ALA A 1 266 ? -6.209 7.344 9.340 1.00 94.19 266 ALA A O 1
ATOM 2021 N N . GLY A 1 267 ? -7.146 8.856 10.712 1.00 95.50 267 GLY A N 1
ATOM 2022 C CA . GLY A 1 267 ? -8.332 9.142 9.927 1.00 95.50 267 GLY A CA 1
ATOM 2023 C C . GLY A 1 267 ? -9.569 8.404 10.414 1.00 95.50 267 GLY A C 1
ATOM 2024 O O . GLY A 1 267 ? -9.689 8.044 11.585 1.00 95.50 267 GLY A O 1
ATOM 2025 N N . ILE A 1 268 ? -10.495 8.206 9.485 1.00 97.44 268 ILE A N 1
ATOM 2026 C CA . ILE A 1 268 ? -11.775 7.530 9.708 1.00 97.44 268 ILE A CA 1
ATOM 2027 C C . ILE A 1 268 ? -11.824 6.237 8.897 1.00 97.44 268 ILE A C 1
ATOM 2029 O O . ILE A 1 268 ? -11.022 6.045 7.981 1.00 97.44 268 ILE A O 1
ATOM 2033 N N . LEU A 1 269 ? -12.792 5.374 9.202 1.00 98.31 269 LEU A N 1
ATOM 2034 C CA . LEU A 1 269 ? -13.006 4.130 8.464 1.00 98.31 269 LEU A CA 1
ATOM 2035 C C . LEU A 1 269 ? -13.275 4.387 6.985 1.00 98.31 269 LEU A C 1
ATOM 2037 O O . LEU A 1 269 ? -14.070 5.257 6.616 1.00 98.31 269 LEU A O 1
ATOM 2041 N N . VAL A 1 270 ? -12.639 3.581 6.139 1.00 98.06 270 VAL A N 1
ATOM 2042 C CA . VAL A 1 270 ? -12.999 3.522 4.724 1.00 98.06 270 VAL A CA 1
ATOM 2043 C C . VAL A 1 270 ? -14.381 2.861 4.540 1.00 98.06 270 VAL A C 1
ATOM 2045 O O . VAL A 1 270 ? -14.771 2.042 5.377 1.00 98.06 270 VAL A O 1
ATOM 2048 N N . PRO A 1 271 ? -15.150 3.188 3.478 1.00 98.12 271 PRO A N 1
ATOM 2049 C CA . PRO A 1 271 ? -16.494 2.657 3.257 1.00 98.12 271 PRO A CA 1
ATOM 2050 C C . PRO A 1 271 ? -16.597 1.142 3.424 1.00 98.12 271 PRO A C 1
ATOM 2052 O O . PRO A 1 271 ? -15.683 0.412 3.052 1.00 98.12 271 PRO A O 1
ATOM 2055 N N . ASN A 1 272 ? -17.729 0.657 3.935 1.00 98.19 272 ASN A N 1
ATOM 2056 C CA . ASN A 1 272 ? -17.982 -0.773 4.166 1.00 98.19 272 ASN A CA 1
ATOM 2057 C C . ASN A 1 272 ? -16.971 -1.456 5.108 1.00 98.19 272 ASN A C 1
ATOM 2059 O O . ASN A 1 272 ? -16.798 -2.670 5.038 1.00 98.19 272 ASN A O 1
ATOM 2063 N N . THR A 1 273 ? -16.302 -0.690 5.974 1.00 98.56 273 THR A N 1
ATOM 2064 C CA . THR A 1 273 ? -15.417 -1.219 7.019 1.00 98.56 273 THR A CA 1
ATOM 2065 C C . THR A 1 273 ? -16.007 -0.930 8.384 1.00 98.56 273 THR A C 1
ATOM 2067 O O . THR A 1 273 ? -16.445 0.184 8.662 1.00 98.56 273 THR A O 1
ATOM 2070 N N . GLU A 1 274 ? -15.977 -1.934 9.243 1.00 98.56 274 GLU A N 1
ATOM 2071 C CA . GLU A 1 274 ? -16.312 -1.842 10.652 1.00 98.56 274 GLU A CA 1
ATOM 2072 C C . GLU A 1 274 ? -15.028 -1.898 11.481 1.00 98.56 274 GLU A C 1
ATOM 2074 O O . GLU A 1 274 ? -14.058 -2.568 11.112 1.00 98.56 274 GLU A O 1
ATOM 2079 N N . ALA A 1 275 ? -15.030 -1.224 12.627 1.00 98.44 275 ALA A N 1
ATOM 2080 C CA . ALA A 1 275 ? -13.961 -1.340 13.604 1.00 98.44 275 ALA A CA 1
ATOM 2081 C C . ALA A 1 275 ? -14.504 -1.316 15.027 1.00 98.44 275 ALA A C 1
ATOM 2083 O O . ALA A 1 275 ? -15.526 -0.690 15.310 1.00 98.44 275 ALA A O 1
ATOM 2084 N N . LYS A 1 276 ? -13.769 -1.965 15.924 1.00 98.12 276 LYS A N 1
ATOM 2085 C CA . LYS A 1 276 ? -13.972 -1.889 17.369 1.00 98.12 276 LYS A CA 1
ATOM 2086 C C . LYS A 1 276 ? -12.622 -1.811 18.067 1.00 98.12 276 LYS A C 1
ATOM 2088 O O . LYS A 1 276 ? -11.624 -2.326 17.568 1.00 98.12 276 LYS A O 1
ATOM 2093 N N . VAL A 1 277 ? -12.592 -1.153 19.219 1.00 98.56 277 VAL A N 1
ATOM 2094 C CA . VAL A 1 277 ? -11.412 -1.119 20.087 1.00 98.56 277 VAL A CA 1
ATOM 2095 C C . VAL A 1 277 ? -11.688 -2.032 21.268 1.00 98.56 277 VAL A C 1
ATOM 2097 O O . VAL A 1 277 ? -12.669 -1.833 21.977 1.00 98.56 277 VAL A O 1
ATOM 2100 N N . VAL A 1 278 ? -10.851 -3.045 21.470 1.00 98.06 278 VAL A N 1
ATOM 2101 C CA . VAL A 1 278 ? -11.086 -4.116 22.444 1.00 98.06 278 VAL A CA 1
ATOM 2102 C C . VAL A 1 278 ? -10.115 -3.996 23.611 1.00 98.06 278 VAL A C 1
ATOM 2104 O O . VAL A 1 278 ? -8.904 -3.840 23.451 1.00 98.06 278 VAL A O 1
ATOM 2107 N N . CYS A 1 279 ? -10.637 -4.083 24.829 1.00 96.88 279 CYS A N 1
ATOM 2108 C CA . CYS A 1 279 ? -9.837 -4.085 26.040 1.00 96.88 279 CYS A CA 1
ATOM 2109 C C . CYS A 1 279 ? -8.924 -5.319 26.091 1.00 96.88 279 CYS A C 1
ATOM 2111 O O . CYS A 1 279 ? -9.398 -6.441 26.257 1.00 96.88 279 CYS A O 1
ATOM 2113 N N . MET A 1 280 ? -7.607 -5.106 26.063 1.00 92.44 280 MET A N 1
ATOM 2114 C CA . MET A 1 280 ? -6.602 -6.182 26.045 1.00 92.44 280 MET A CA 1
ATOM 2115 C C . MET A 1 280 ? -6.598 -7.079 27.300 1.00 92.44 280 MET A C 1
ATOM 2117 O O . MET A 1 280 ? -5.958 -8.126 27.298 1.00 92.44 280 MET A O 1
ATOM 2121 N N . THR A 1 281 ? -7.261 -6.677 28.392 1.00 91.25 281 THR A N 1
ATOM 2122 C CA . THR A 1 281 ? -7.352 -7.478 29.629 1.00 91.25 281 THR A CA 1
ATOM 2123 C C . THR A 1 281 ? -8.687 -8.189 29.798 1.00 91.25 281 THR A C 1
ATOM 2125 O O . THR A 1 281 ? -8.721 -9.266 30.384 1.00 91.25 281 THR A O 1
ATOM 2128 N N . THR A 1 282 ? -9.787 -7.597 29.324 1.00 94.94 282 THR A N 1
ATOM 2129 C CA . THR A 1 282 ? -11.141 -8.135 29.547 1.00 94.94 282 THR A CA 1
ATOM 2130 C C . THR A 1 282 ? -11.781 -8.717 28.292 1.00 94.94 282 THR A C 1
ATOM 2132 O O . THR A 1 282 ? -12.790 -9.406 28.411 1.00 94.94 282 THR A O 1
ATOM 2135 N N . GLY A 1 283 ? -11.238 -8.425 27.106 1.00 94.25 283 GLY A N 1
ATOM 2136 C CA . GLY A 1 283 ? -11.817 -8.817 25.819 1.00 94.25 283 GLY A CA 1
ATOM 2137 C C . GLY A 1 283 ? -13.107 -8.075 25.456 1.00 94.25 283 GLY A C 1
ATOM 2138 O O . GLY A 1 283 ? -13.779 -8.467 24.511 1.00 94.25 283 GLY A O 1
ATOM 2139 N N . LYS A 1 284 ? -13.487 -7.032 26.208 1.00 97.38 284 LYS A N 1
ATOM 2140 C CA . LYS A 1 284 ? -14.707 -6.251 25.958 1.00 97.38 284 LYS A CA 1
ATOM 2141 C C . LYS A 1 284 ? -14.447 -5.063 25.042 1.00 97.38 284 LYS A C 1
ATOM 2143 O O . LYS A 1 284 ? -13.408 -4.414 25.164 1.00 97.38 284 LYS A O 1
ATOM 2148 N N . ASP A 1 285 ? -15.432 -4.740 24.216 1.00 98.12 285 ASP A N 1
ATOM 2149 C CA . ASP A 1 285 ? -15.440 -3.534 23.392 1.00 98.12 285 ASP A CA 1
ATOM 2150 C C . ASP A 1 285 ? -15.409 -2.277 24.275 1.00 98.12 285 ASP A C 1
ATOM 2152 O O . ASP A 1 285 ? -16.046 -2.211 25.332 1.00 98.12 285 ASP A O 1
ATOM 2156 N N . LEU A 1 286 ? -14.636 -1.283 23.846 1.00 98.31 286 LEU A N 1
ATOM 2157 C CA . LEU A 1 286 ? -14.413 -0.037 24.560 1.00 98.31 286 LEU A CA 1
ATOM 2158 C C . LEU A 1 286 ? -15.165 1.131 23.896 1.00 98.31 286 LEU A C 1
ATOM 2160 O O . LEU A 1 286 ? -15.209 1.224 22.663 1.00 98.31 286 LEU A O 1
ATOM 2164 N N . PRO A 1 287 ? -15.736 2.047 24.703 1.00 98.12 287 PRO A N 1
ATOM 2165 C CA . PRO A 1 287 ? -16.346 3.271 24.191 1.00 98.12 287 PRO A CA 1
ATOM 2166 C C . PRO A 1 287 ? -15.273 4.242 23.658 1.00 98.12 287 PRO A C 1
ATOM 2168 O O . PRO A 1 287 ? -14.076 4.011 23.879 1.00 98.12 287 PRO A O 1
ATOM 2171 N N . PRO A 1 288 ? -15.676 5.351 23.008 1.00 98.31 288 PRO A N 1
ATOM 2172 C CA . PRO A 1 288 ? -14.750 6.391 22.573 1.00 98.31 288 PRO A CA 1
ATOM 2173 C C . PRO A 1 288 ? -13.766 6.828 23.667 1.00 98.31 288 PRO A C 1
ATOM 2175 O O . PRO A 1 288 ? -14.044 6.755 24.867 1.00 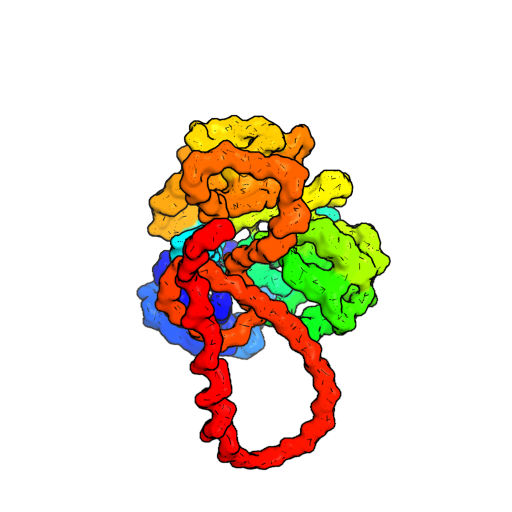98.31 288 PRO A O 1
ATOM 2178 N N . ASN A 1 289 ? -12.602 7.307 23.242 1.00 97.75 289 ASN A N 1
ATOM 2179 C CA . ASN A 1 289 ? -11.515 7.848 24.057 1.00 97.75 289 ASN A CA 1
ATOM 2180 C C . ASN A 1 289 ? -10.859 6.845 25.028 1.00 97.75 289 ASN A C 1
ATOM 2182 O O . ASN A 1 289 ? -10.115 7.248 25.923 1.00 97.75 289 ASN A O 1
ATOM 2186 N N . ASN A 1 290 ? -11.087 5.540 24.847 1.00 97.62 290 ASN A N 1
ATOM 2187 C CA . ASN A 1 290 ? -10.471 4.479 25.645 1.00 97.62 290 ASN A CA 1
ATOM 2188 C C . ASN A 1 290 ? -9.518 3.635 24.793 1.00 97.62 290 ASN A C 1
ATOM 2190 O O . ASN A 1 290 ? -9.839 3.258 23.670 1.00 97.62 290 ASN A O 1
ATOM 2194 N N . GLN A 1 291 ? -8.337 3.341 25.339 1.00 97.19 291 GLN A N 1
ATOM 2195 C CA . GLN A 1 291 ? -7.290 2.611 24.625 1.00 97.19 291 GLN A CA 1
ATOM 2196 C C . GLN A 1 291 ? -7.472 1.096 24.723 1.00 97.19 291 GLN A C 1
ATOM 2198 O O . GLN A 1 291 ? -7.623 0.543 25.813 1.00 97.19 291 GLN A O 1
ATOM 2203 N N . GLY A 1 292 ? -7.357 0.426 23.584 1.00 97.56 292 GLY A N 1
ATOM 2204 C CA . GLY A 1 292 ? -7.391 -1.026 23.455 1.00 97.56 292 GLY A CA 1
ATOM 2205 C C . GLY A 1 292 ? -6.765 -1.470 22.140 1.00 97.56 292 GLY A C 1
ATOM 2206 O O . GLY A 1 292 ? -6.154 -0.664 21.445 1.00 97.56 292 GLY A O 1
ATOM 2207 N N . GLU A 1 293 ? -6.900 -2.743 21.799 1.00 97.81 293 GLU A N 1
ATOM 2208 C CA . GLU A 1 293 ? -6.467 -3.257 20.501 1.00 97.81 293 GLU A CA 1
ATOM 2209 C C . GLU A 1 293 ? -7.511 -2.938 19.423 1.00 97.81 293 GLU A C 1
ATOM 2211 O O . GLU A 1 293 ? -8.708 -3.125 19.641 1.00 97.81 293 GLU A O 1
ATOM 2216 N N . LEU A 1 294 ? -7.068 -2.447 18.265 1.00 98.38 294 LEU A N 1
ATOM 2217 C CA . LEU A 1 294 ? -7.936 -2.156 17.128 1.00 98.38 294 LEU A CA 1
ATOM 2218 C C . LEU A 1 294 ? -8.272 -3.438 16.366 1.00 98.38 294 LEU A C 1
ATOM 2220 O O . LEU A 1 294 ? -7.376 -4.137 15.891 1.00 98.38 294 LEU A O 1
ATOM 2224 N N . TYR A 1 295 ? -9.559 -3.743 16.236 1.00 98.44 295 TYR A N 1
ATOM 2225 C CA . TYR A 1 295 ? -10.061 -4.839 15.411 1.00 98.44 295 TYR A CA 1
ATOM 2226 C C . TYR A 1 295 ? -10.805 -4.233 14.232 1.00 98.44 295 TYR A C 1
ATOM 2228 O O . TYR A 1 295 ? -11.561 -3.275 14.406 1.00 98.44 295 TYR A O 1
ATOM 2236 N N . VAL A 1 296 ? -10.613 -4.794 13.042 1.00 98.62 296 VAL A N 1
ATOM 2237 C CA . VAL A 1 296 ? -11.247 -4.306 11.811 1.00 98.62 296 VAL A CA 1
ATOM 2238 C C . VAL A 1 296 ? -11.904 -5.444 11.048 1.00 98.62 296 VAL A C 1
ATOM 2240 O O . VAL A 1 296 ? -11.408 -6.566 11.046 1.00 98.62 296 VAL A O 1
ATOM 2243 N N . ARG A 1 297 ? -13.016 -5.164 10.379 1.00 98.69 297 ARG A N 1
ATOM 2244 C CA . ARG A 1 297 ? -13.707 -6.120 9.512 1.00 98.69 297 ARG A CA 1
ATOM 2245 C C . ARG A 1 297 ? -14.220 -5.394 8.281 1.00 98.69 297 ARG A C 1
ATOM 2247 O O . ARG A 1 297 ? -14.789 -4.316 8.392 1.00 98.69 297 ARG A O 1
ATOM 2254 N N . GLY A 1 298 ? -14.027 -5.973 7.106 1.00 98.44 298 GLY A N 1
ATOM 2255 C CA . GLY A 1 298 ? -14.466 -5.358 5.859 1.00 98.44 298 GLY A CA 1
ATOM 2256 C C . GLY A 1 298 ? -14.085 -6.193 4.642 1.00 98.44 298 GLY A C 1
ATOM 2257 O O . GLY A 1 298 ? -13.341 -7.168 4.771 1.00 98.44 298 GLY A O 1
ATOM 2258 N N . PRO A 1 299 ? -14.571 -5.819 3.449 1.00 98.38 299 PRO A N 1
ATOM 2259 C CA . PRO A 1 299 ? -14.334 -6.568 2.219 1.00 98.38 299 PRO A CA 1
ATOM 2260 C C . PRO A 1 299 ? -12.861 -6.589 1.790 1.00 98.38 299 PRO A C 1
ATOM 2262 O O . PRO A 1 299 ? -12.485 -7.434 0.990 1.00 98.38 299 PRO A O 1
ATOM 2265 N N . GLN A 1 300 ? -12.020 -5.694 2.307 1.00 98.50 300 GLN A N 1
ATOM 2266 C CA . GLN A 1 300 ? -10.584 -5.619 2.025 1.00 98.50 300 GLN A CA 1
ATOM 2267 C C . GLN A 1 300 ? -9.715 -6.550 2.885 1.00 98.50 300 GLN A C 1
ATOM 2269 O O . GLN A 1 300 ? -8.515 -6.668 2.629 1.00 98.50 300 GLN A O 1
ATOM 2274 N N . VAL A 1 301 ? -10.285 -7.173 3.921 1.00 98.56 301 VAL A N 1
ATOM 2275 C CA . VAL A 1 301 ? -9.553 -8.060 4.835 1.00 98.56 301 VAL A CA 1
ATOM 2276 C C . VAL A 1 301 ? -9.221 -9.382 4.134 1.00 98.56 301 VAL A C 1
ATOM 2278 O O . VAL A 1 301 ? -10.065 -9.950 3.441 1.00 98.56 301 VAL A O 1
ATOM 2281 N N . MET A 1 302 ? -7.984 -9.856 4.308 1.00 98.19 302 MET A N 1
ATOM 2282 C CA . MET A 1 302 ? -7.453 -11.089 3.716 1.00 98.19 302 MET A CA 1
ATOM 2283 C C . MET A 1 302 ? -8.332 -12.318 3.985 1.00 98.19 302 MET A C 1
ATOM 2285 O O . MET A 1 302 ? -9.058 -12.379 4.978 1.00 98.19 302 MET A O 1
ATOM 2289 N N . SER A 1 303 ? -8.187 -13.362 3.166 1.00 97.25 303 SER A N 1
ATOM 2290 C CA . SER A 1 303 ? -8.821 -14.656 3.455 1.00 97.25 303 SER A CA 1
ATOM 2291 C C . SER A 1 303 ? -8.078 -15.462 4.529 1.00 97.25 303 SER A C 1
ATOM 2293 O O . SER A 1 303 ? -8.686 -16.310 5.182 1.00 97.25 303 SER A O 1
ATOM 2295 N N . GLY A 1 304 ? -6.780 -15.203 4.713 1.00 97.06 304 GLY A N 1
ATOM 2296 C CA . GLY A 1 304 ? -5.921 -15.875 5.686 1.00 97.06 304 GLY A CA 1
ATOM 2297 C C . GLY A 1 304 ? -4.448 -15.879 5.278 1.00 97.06 304 GLY A C 1
ATOM 2298 O O . GLY A 1 304 ? -4.050 -15.230 4.307 1.00 97.06 304 GLY A O 1
ATOM 2299 N N . TYR A 1 305 ? -3.636 -16.627 6.022 1.00 97.25 305 TYR A N 1
ATOM 2300 C CA . TYR A 1 305 ? -2.232 -16.865 5.700 1.00 97.25 305 TYR A CA 1
ATOM 2301 C C . TYR A 1 305 ? -2.045 -18.210 4.990 1.00 97.25 305 TYR A C 1
ATOM 2303 O O . TYR A 1 305 ? -2.541 -19.247 5.437 1.00 97.25 305 TYR A O 1
ATOM 2311 N N . LEU A 1 306 ? -1.254 -18.213 3.917 1.00 97.25 306 LEU A N 1
ATOM 2312 C CA . LEU A 1 306 ? -0.963 -19.406 3.128 1.00 97.25 306 LEU A CA 1
ATOM 2313 C C . LEU A 1 306 ? -0.315 -20.497 3.992 1.00 97.25 306 LEU A C 1
ATOM 2315 O O . LEU A 1 306 ? 0.762 -20.298 4.557 1.00 97.25 306 LEU A O 1
ATOM 2319 N N . LYS A 1 307 ? -0.960 -21.672 4.043 1.00 95.75 307 LYS A N 1
ATOM 2320 C CA . LYS A 1 307 ? -0.486 -22.866 4.770 1.00 95.75 307 LYS A CA 1
ATOM 2321 C C . LYS A 1 307 ? -0.195 -22.591 6.251 1.00 95.75 307 LYS A C 1
ATOM 2323 O O . LYS A 1 307 ? 0.704 -23.198 6.832 1.00 95.75 307 LYS A O 1
ATOM 2328 N N . ASN A 1 308 ? -0.923 -21.653 6.856 1.00 95.31 308 ASN A N 1
ATOM 2329 C CA . ASN A 1 308 ? -0.717 -21.270 8.246 1.00 95.31 308 ASN A CA 1
ATOM 2330 C C . ASN A 1 308 ? -2.049 -20.974 8.948 1.00 95.31 308 ASN A C 1
ATOM 2332 O O . ASN A 1 308 ? -2.371 -19.832 9.288 1.00 95.31 308 ASN A O 1
ATOM 2336 N N . ASP A 1 309 ? -2.833 -22.031 9.158 1.00 95.75 309 ASP A N 1
ATOM 2337 C CA . ASP A 1 309 ? -4.144 -21.964 9.813 1.00 95.75 309 ASP A CA 1
ATOM 2338 C C . ASP A 1 309 ? -4.056 -21.445 11.253 1.00 95.75 309 ASP A C 1
ATOM 2340 O O . ASP A 1 309 ? -4.975 -20.781 11.724 1.00 95.75 309 ASP A O 1
ATOM 2344 N N . GLU A 1 310 ? -2.957 -21.731 11.957 1.00 94.38 310 GLU A N 1
ATOM 2345 C CA . GLU A 1 310 ? -2.726 -21.254 13.323 1.00 94.38 310 GLU A CA 1
ATOM 2346 C C . GLU A 1 310 ? -2.587 -19.730 13.352 1.00 94.38 310 GLU A C 1
ATOM 2348 O O . GLU A 1 310 ? -3.367 -19.059 14.026 1.00 94.38 310 GLU A O 1
ATOM 2353 N N . ALA A 1 311 ? -1.681 -19.169 12.544 1.00 93.00 311 ALA A N 1
ATOM 2354 C CA . ALA A 1 311 ? -1.552 -17.719 12.421 1.00 93.00 311 ALA A CA 1
ATOM 2355 C C . ALA A 1 311 ? -2.834 -17.070 11.887 1.00 93.00 311 ALA A C 1
ATOM 2357 O O . ALA A 1 311 ? -3.140 -15.934 12.238 1.00 93.00 311 ALA A O 1
ATOM 2358 N N . THR A 1 312 ? -3.573 -17.775 11.026 1.00 95.81 312 THR A N 1
ATOM 2359 C CA . THR A 1 312 ? -4.847 -17.283 10.496 1.00 95.81 312 THR A CA 1
ATOM 2360 C C . THR A 1 312 ? -5.875 -17.152 11.610 1.00 95.81 312 THR A C 1
ATOM 2362 O O . THR A 1 312 ? -6.513 -16.115 11.697 1.00 95.81 312 THR A O 1
ATOM 2365 N N . LYS A 1 313 ? -5.997 -18.147 12.494 1.00 95.88 313 LYS A N 1
ATOM 2366 C CA . LYS A 1 313 ? -6.907 -18.106 13.652 1.00 95.88 313 LYS A CA 1
ATOM 2367 C C . LYS A 1 313 ? -6.468 -17.117 14.734 1.00 95.88 313 LYS A C 1
ATOM 2369 O O . LYS A 1 313 ? -7.310 -16.629 15.475 1.00 95.88 313 LYS A O 1
ATOM 2374 N N . GLU A 1 314 ? -5.168 -16.842 14.848 1.00 93.44 314 GLU A N 1
ATOM 2375 C CA . GLU A 1 314 ? -4.644 -15.804 15.748 1.00 93.44 314 GLU A CA 1
ATOM 2376 C C . GLU A 1 314 ? -5.004 -14.396 15.248 1.00 93.44 314 GLU A C 1
ATOM 2378 O O . GLU A 1 314 ? -5.336 -13.525 16.048 1.00 93.44 314 GLU A O 1
ATOM 2383 N N . ALA A 1 315 ? -4.937 -14.173 13.931 1.00 94.75 315 ALA A N 1
ATOM 2384 C CA . ALA A 1 315 ? -5.192 -12.869 13.326 1.00 94.75 315 ALA A CA 1
ATOM 2385 C C . ALA A 1 315 ? -6.668 -12.626 12.975 1.00 94.75 315 ALA A C 1
ATOM 2387 O O . ALA A 1 315 ? -7.097 -11.478 12.990 1.00 94.75 315 ALA A O 1
ATOM 2388 N N . LEU A 1 316 ? -7.434 -13.666 12.633 1.00 97.19 316 LEU A N 1
ATOM 2389 C CA . LEU A 1 316 ? -8.842 -13.594 12.240 1.00 97.19 316 LEU A CA 1
ATOM 2390 C C . LEU A 1 316 ? -9.698 -14.451 13.174 1.00 97.19 316 LEU A C 1
ATOM 2392 O O . LEU A 1 316 ? -9.570 -15.679 13.186 1.00 97.19 316 LEU A O 1
ATOM 2396 N N . ASP A 1 317 ? -10.614 -13.814 13.901 1.00 95.88 317 ASP A N 1
ATOM 2397 C CA . ASP A 1 317 ? -11.566 -14.535 14.745 1.00 95.88 317 ASP A CA 1
ATOM 2398 C C . ASP A 1 317 ? -12.697 -15.208 13.935 1.00 95.88 317 ASP A C 1
ATOM 2400 O O . ASP A 1 317 ? -12.787 -15.116 12.702 1.00 95.88 317 ASP A O 1
ATOM 2404 N N . SER A 1 318 ? -13.580 -15.929 14.634 1.00 95.25 318 SER A N 1
ATOM 2405 C CA . SER A 1 318 ? -14.717 -16.629 14.022 1.00 95.25 318 SER A CA 1
ATOM 2406 C C . SER A 1 318 ? -15.707 -15.696 13.322 1.00 95.25 318 SER A C 1
ATOM 2408 O O . SER A 1 318 ? -16.351 -16.115 12.361 1.00 95.25 318 SER A O 1
ATOM 2410 N N . ASP A 1 319 ? -15.786 -14.440 13.764 1.00 95.81 319 ASP A N 1
ATOM 2411 C CA . ASP A 1 319 ? -16.673 -13.403 13.230 1.00 95.81 319 ASP A CA 1
ATOM 2412 C C . ASP A 1 319 ? -15.983 -12.541 12.156 1.00 95.81 319 ASP A C 1
ATOM 2414 O O . ASP A 1 319 ? -16.546 -11.537 11.696 1.00 95.81 319 ASP A O 1
ATOM 2418 N N . LYS A 1 320 ? -14.783 -12.965 11.729 1.00 95.38 320 LYS A N 1
ATOM 2419 C CA . LYS A 1 320 ? -13.933 -12.341 10.708 1.00 95.38 320 LYS A CA 1
ATOM 2420 C C . LYS A 1 320 ? -13.393 -10.965 11.096 1.00 95.38 320 LYS A C 1
ATOM 2422 O O . LYS A 1 320 ? -13.081 -10.165 10.213 1.00 95.38 320 LYS A O 1
ATOM 2427 N N . TRP A 1 321 ? -13.243 -10.685 12.388 1.00 98.31 321 TRP A N 1
ATOM 2428 C CA . TRP A 1 321 ? -12.460 -9.537 12.833 1.00 98.31 321 TRP A CA 1
ATOM 2429 C C . TRP A 1 321 ? -10.973 -9.821 12.669 1.00 98.31 321 TRP A C 1
ATOM 2431 O O . TRP A 1 321 ? -10.458 -10.808 13.187 1.00 98.31 321 TRP A O 1
ATOM 2441 N N . LEU A 1 322 ? -10.284 -8.924 11.972 1.00 98.19 322 LEU A N 1
ATOM 2442 C CA . LEU A 1 322 ? -8.833 -8.861 11.918 1.00 98.19 322 LEU A CA 1
ATOM 2443 C C . LEU A 1 322 ? -8.306 -8.144 13.158 1.00 98.19 322 LEU A C 1
ATOM 2445 O O . LEU A 1 322 ? -8.554 -6.952 13.351 1.00 98.19 322 LEU A O 1
ATOM 2449 N N . HIS A 1 323 ? -7.550 -8.874 13.966 1.00 97.00 323 HIS A N 1
ATOM 2450 C CA . HIS A 1 323 ? -6.807 -8.362 15.105 1.00 97.00 323 HIS A CA 1
ATOM 2451 C C . HIS A 1 323 ? -5.535 -7.693 14.578 1.00 97.00 323 HIS A C 1
ATOM 2453 O O . HIS A 1 323 ? -4.625 -8.355 14.077 1.00 97.00 323 HIS A O 1
ATOM 2459 N N . THR A 1 324 ? -5.472 -6.364 14.646 1.00 95.19 324 THR A N 1
ATOM 2460 C CA . THR A 1 324 ? -4.374 -5.609 14.016 1.00 95.19 324 THR A CA 1
ATOM 2461 C C . THR A 1 324 ? -3.048 -5.724 14.773 1.00 95.19 324 THR A C 1
ATOM 2463 O O . THR A 1 324 ? -1.981 -5.456 14.212 1.00 95.19 324 THR A O 1
ATOM 2466 N N . GLY A 1 325 ? -3.089 -6.089 16.060 1.00 93.25 325 GLY A N 1
ATOM 2467 C CA . GLY A 1 325 ? -1.942 -5.976 16.956 1.00 93.25 325 GLY A CA 1
ATOM 2468 C C . GLY A 1 325 ? -1.545 -4.527 17.268 1.00 93.25 325 GLY A C 1
ATOM 2469 O O . GLY A 1 325 ? -0.463 -4.303 17.819 1.00 93.25 325 GLY A O 1
ATOM 2470 N N . ASP A 1 326 ? -2.390 -3.547 16.935 1.00 93.94 326 ASP A N 1
ATOM 2471 C CA . ASP A 1 326 ? -2.170 -2.125 17.190 1.00 93.94 326 ASP A CA 1
ATOM 2472 C C . ASP A 1 326 ? -3.051 -1.616 18.324 1.00 93.94 326 ASP A C 1
ATOM 2474 O O . ASP A 1 326 ? -4.249 -1.890 18.390 1.00 93.94 326 ASP A O 1
ATOM 2478 N N . VAL A 1 327 ? -2.448 -0.839 19.219 1.00 95.62 327 VAL A N 1
ATOM 2479 C CA . VAL A 1 327 ? -3.158 -0.126 20.275 1.00 95.62 327 VAL A CA 1
ATOM 2480 C C . VAL A 1 327 ? -3.713 1.160 19.688 1.00 95.62 327 VAL A C 1
ATOM 2482 O O . VAL A 1 327 ? -2.964 1.983 19.155 1.00 95.62 327 VAL A O 1
ATOM 2485 N N . ALA A 1 328 ? -5.018 1.352 19.823 1.00 97.25 328 ALA A N 1
ATOM 2486 C CA . ALA A 1 328 ? -5.711 2.527 19.337 1.00 97.25 328 ALA A CA 1
ATOM 2487 C C . ALA A 1 328 ? -6.804 2.990 20.303 1.00 97.25 328 ALA A C 1
ATOM 2489 O O . ALA A 1 328 ? -7.194 2.286 21.234 1.00 97.25 328 ALA A O 1
ATOM 2490 N N . TYR A 1 329 ? -7.307 4.189 20.047 1.00 97.81 329 TYR A N 1
ATOM 2491 C CA . TYR A 1 329 ? -8.614 4.656 20.497 1.00 97.81 329 TYR A CA 1
ATOM 2492 C C . TYR A 1 329 ? -9.270 5.429 19.348 1.00 97.81 329 TYR A C 1
ATOM 2494 O O . TYR A 1 329 ? -8.601 5.783 18.375 1.00 97.81 329 TYR A O 1
ATOM 2502 N N . TYR A 1 330 ? -10.563 5.705 19.460 1.00 98.31 330 TYR A N 1
ATOM 2503 C CA . TYR A 1 330 ? -11.277 6.616 18.567 1.00 98.31 330 TYR A CA 1
ATOM 2504 C C . TYR A 1 330 ? -12.011 7.661 19.393 1.00 98.31 330 TYR A C 1
ATOM 2506 O O . TYR A 1 330 ? -12.369 7.379 20.533 1.00 98.31 330 TYR A O 1
ATOM 2514 N N . ASP A 1 331 ? -12.186 8.864 18.866 1.00 97.62 331 ASP A N 1
ATOM 2515 C CA . ASP A 1 331 ? -12.934 9.917 19.552 1.00 97.62 331 ASP A CA 1
ATOM 2516 C C . ASP A 1 331 ? -14.437 9.875 19.235 1.00 97.62 331 ASP A C 1
ATOM 2518 O O . ASP A 1 331 ? -14.914 9.035 18.470 1.00 97.62 331 ASP A O 1
ATOM 2522 N N . ASP A 1 332 ? -15.196 10.787 19.842 1.00 97.50 332 ASP A N 1
ATOM 2523 C CA . ASP A 1 332 ? -16.653 10.877 19.683 1.00 97.50 332 ASP A CA 1
ATOM 2524 C C . ASP A 1 332 ? -17.093 11.250 18.252 1.00 97.50 332 ASP A C 1
ATOM 2526 O O . ASP A 1 332 ? -18.262 11.097 17.904 1.00 97.50 332 ASP A O 1
ATOM 2530 N N . GLU A 1 333 ? -16.164 11.710 17.407 1.00 96.44 333 GLU A N 1
ATOM 2531 C CA . GLU A 1 333 ? -16.389 12.031 15.992 1.00 96.44 333 GLU A CA 1
ATOM 2532 C C . GLU A 1 333 ? -15.944 10.890 15.056 1.00 96.44 333 GLU A C 1
ATOM 2534 O O . GLU A 1 333 ? -16.068 11.001 13.835 1.00 96.44 333 GLU A O 1
ATOM 2539 N N . GLY A 1 334 ? -15.442 9.780 15.611 1.00 96.19 334 GLY A N 1
ATOM 2540 C CA . GLY A 1 334 ? -15.033 8.594 14.861 1.00 96.19 334 GLY A CA 1
ATOM 2541 C C . GLY A 1 334 ? -13.634 8.675 14.245 1.00 96.19 334 GLY A C 1
ATOM 2542 O O . GLY A 1 334 ? -13.316 7.865 13.371 1.00 96.19 334 GLY A O 1
ATOM 2543 N N . TYR A 1 335 ? -12.790 9.617 14.677 1.00 97.44 335 TYR A N 1
ATOM 2544 C CA . TYR A 1 335 ? -11.384 9.667 14.270 1.00 97.44 335 TYR A CA 1
ATOM 2545 C C . TYR A 1 335 ? -10.549 8.722 15.123 1.00 97.44 335 TYR A C 1
ATOM 2547 O O . TYR A 1 335 ? -10.581 8.779 16.351 1.00 97.44 335 TYR A O 1
ATOM 2555 N N . PHE A 1 336 ? -9.759 7.877 14.469 1.00 97.62 336 PHE A N 1
ATOM 2556 C CA . PHE A 1 336 ? -8.929 6.869 15.118 1.00 97.62 336 PHE A CA 1
ATOM 2557 C C . PHE A 1 336 ? -7.505 7.375 15.339 1.00 97.62 336 PHE A C 1
ATOM 2559 O O . PHE A 1 336 ? -6.937 8.083 14.506 1.00 97.62 336 PHE A O 1
ATOM 2566 N N . PHE A 1 337 ? -6.893 6.977 16.448 1.00 95.00 337 PHE A N 1
ATOM 2567 C CA . PHE A 1 337 ? -5.532 7.344 16.825 1.00 95.00 337 PHE A CA 1
ATOM 2568 C C . PHE A 1 337 ? -4.760 6.087 17.207 1.00 95.00 337 PHE A C 1
ATOM 2570 O O . PHE A 1 337 ? -5.127 5.398 18.158 1.00 95.00 337 PHE A O 1
ATOM 2577 N N . ILE A 1 338 ? -3.683 5.803 16.475 1.00 93.81 338 ILE A N 1
ATOM 2578 C CA . ILE A 1 338 ? -2.806 4.656 16.730 1.00 93.81 338 ILE A CA 1
ATOM 2579 C C . ILE A 1 338 ? -1.694 5.100 17.677 1.00 93.81 338 ILE A C 1
ATOM 2581 O O . ILE A 1 338 ? -0.987 6.067 17.394 1.00 93.81 338 ILE A O 1
ATOM 2585 N N . THR A 1 339 ? -1.548 4.420 18.811 1.00 89.50 339 THR A N 1
ATOM 2586 C CA . THR A 1 339 ? -0.654 4.858 19.893 1.00 89.50 339 THR A CA 1
ATOM 2587 C C . THR A 1 339 ? 0.548 3.948 20.096 1.00 89.50 339 THR A C 1
ATOM 2589 O O . THR A 1 339 ? 1.600 4.440 20.504 1.00 89.50 339 THR A O 1
ATOM 2592 N N . ASN A 1 340 ? 0.422 2.642 19.844 1.00 80.69 340 ASN A N 1
ATOM 2593 C CA . ASN A 1 340 ? 1.515 1.685 20.031 1.00 80.69 340 ASN A CA 1
ATOM 2594 C C . ASN A 1 340 ? 1.251 0.346 19.316 1.00 80.69 340 ASN A C 1
ATOM 2596 O O . ASN A 1 340 ? 0.141 0.111 18.850 1.00 80.69 340 ASN A O 1
ATOM 2600 N N . ARG A 1 341 ? 2.227 -0.570 19.314 1.00 79.25 341 ARG A N 1
ATOM 2601 C CA . ARG A 1 341 ? 1.997 -2.006 19.061 1.00 79.25 341 ARG A CA 1
ATOM 2602 C C . ARG A 1 341 ? 1.666 -2.726 20.367 1.00 79.25 341 ARG A C 1
ATOM 2604 O O . ARG A 1 341 ? 2.301 -2.471 21.392 1.00 79.25 341 ARG A O 1
ATOM 2611 N N . THR A 1 342 ? 0.755 -3.699 20.338 1.00 73.94 342 THR A N 1
ATOM 2612 C CA . THR A 1 342 ? 0.420 -4.520 21.522 1.00 73.94 342 THR A CA 1
ATOM 2613 C C . THR A 1 342 ? 1.649 -5.243 22.083 1.00 73.94 342 THR A C 1
ATOM 2615 O O . THR A 1 342 ? 1.812 -5.348 23.299 1.00 73.94 342 THR A O 1
ATOM 2618 N N . LYS A 1 343 ? 2.567 -5.672 21.208 1.00 68.12 343 LYS A N 1
ATOM 2619 C CA . LYS A 1 343 ? 3.812 -6.369 21.576 1.00 68.12 343 LYS A CA 1
ATOM 2620 C C . LYS A 1 343 ? 4.910 -5.460 22.139 1.00 68.12 343 LYS A C 1
ATOM 2622 O O . LYS A 1 343 ? 5.801 -5.950 22.825 1.00 68.12 343 LYS A O 1
ATOM 2627 N N . GLU A 1 344 ? 4.840 -4.151 21.900 1.00 60.41 344 GLU A N 1
ATOM 2628 C CA . GLU A 1 344 ? 5.809 -3.163 22.406 1.00 60.41 344 GLU A CA 1
ATOM 2629 C C . GLU A 1 344 ? 5.410 -2.583 23.774 1.00 60.41 344 GLU A C 1
ATOM 2631 O O . GLU A 1 344 ? 6.155 -1.807 24.382 1.00 60.41 344 GLU A O 1
ATOM 2636 N N . LEU A 1 345 ? 4.248 -2.978 24.307 1.00 59.19 345 LEU A N 1
ATOM 2637 C CA . LEU A 1 345 ? 3.853 -2.653 25.672 1.00 59.19 345 LEU A CA 1
ATOM 2638 C C . LEU A 1 345 ? 4.754 -3.406 26.660 1.00 59.19 345 LEU A C 1
ATOM 2640 O O . LEU A 1 345 ? 4.549 -4.582 26.966 1.00 59.19 345 LEU A O 1
ATOM 2644 N N . ILE A 1 346 ? 5.763 -2.708 27.188 1.00 46.41 346 ILE A N 1
ATOM 2645 C CA . ILE A 1 346 ? 6.624 -3.227 28.253 1.00 46.41 346 ILE A CA 1
ATOM 2646 C C . ILE A 1 346 ? 5.739 -3.570 29.457 1.00 46.41 346 ILE A C 1
ATOM 2648 O O . ILE A 1 346 ? 5.215 -2.682 30.133 1.00 46.41 346 ILE A O 1
ATOM 2652 N N . LYS A 1 347 ? 5.610 -4.867 29.764 1.00 41.75 347 LYS A N 1
ATOM 2653 C CA . LYS A 1 347 ? 5.022 -5.352 31.019 1.00 41.75 347 LYS A CA 1
ATOM 2654 C C . LYS A 1 347 ? 5.969 -5.016 32.174 1.00 41.75 347 LYS A C 1
ATOM 2656 O O . LYS A 1 347 ? 6.739 -5.860 32.629 1.00 41.75 347 LYS A O 1
ATOM 2661 N N . VAL A 1 348 ? 5.938 -3.773 32.652 1.00 30.91 348 VAL A N 1
ATOM 2662 C CA . VAL A 1 348 ? 6.588 -3.421 33.918 1.00 30.91 348 VAL A CA 1
ATOM 2663 C C . VAL A 1 348 ? 5.790 -4.100 35.029 1.00 30.91 348 VAL A C 1
ATOM 2665 O O . VAL A 1 348 ? 4.600 -3.844 35.201 1.00 30.91 348 VAL A O 1
ATOM 2668 N N . LYS A 1 349 ? 6.440 -5.037 35.725 1.00 33.12 349 LYS A N 1
ATOM 2669 C CA . LYS A 1 349 ? 5.868 -5.877 36.783 1.00 33.12 349 LYS A CA 1
ATOM 2670 C C . LYS A 1 349 ? 4.984 -5.060 37.745 1.00 33.12 349 LYS A C 1
ATOM 2672 O O . LYS A 1 349 ? 5.488 -4.237 38.498 1.00 33.12 349 LYS A O 1
ATOM 2677 N N . GLY A 1 350 ? 3.683 -5.354 37.750 1.00 32.56 350 GLY A N 1
ATOM 2678 C CA . GLY A 1 350 ? 2.838 -5.232 38.940 1.00 32.56 350 GLY A CA 1
ATOM 2679 C C . GLY A 1 350 ? 2.234 -3.873 39.304 1.00 32.56 350 GLY A C 1
ATOM 2680 O O . GLY A 1 350 ? 1.798 -3.754 40.438 1.00 32.56 350 GLY A O 1
ATOM 2681 N N . ASN A 1 351 ? 2.151 -2.879 38.414 1.00 27.25 351 ASN A N 1
ATOM 2682 C CA . ASN A 1 351 ? 1.270 -1.723 38.644 1.00 27.25 351 ASN A CA 1
ATOM 2683 C C . ASN A 1 351 ? 0.795 -1.102 37.324 1.00 27.25 351 ASN A C 1
ATOM 2685 O O . ASN A 1 351 ? 1.569 -0.472 36.604 1.00 27.25 351 ASN A O 1
ATOM 2689 N N . GLN A 1 352 ? -0.499 -1.248 37.021 1.00 38.53 352 GLN A N 1
ATOM 2690 C CA . GLN A 1 352 ? -1.174 -0.401 36.040 1.00 38.53 352 GLN A CA 1
ATOM 2691 C C . GLN A 1 352 ? -1.428 0.959 36.693 1.00 38.53 352 GLN A C 1
ATOM 2693 O O . GLN A 1 352 ? -2.375 1.140 37.451 1.00 38.53 352 GLN A O 1
ATOM 2698 N N . GLY A 1 353 ? -0.538 1.908 36.423 1.00 26.00 353 GLY A N 1
ATOM 2699 C CA . GLY A 1 353 ? -0.711 3.306 36.782 1.00 26.00 353 GLY A CA 1
ATOM 2700 C C . GLY A 1 353 ? -0.391 4.169 35.575 1.00 26.00 353 GLY A C 1
ATOM 2701 O O . GLY A 1 353 ? 0.768 4.277 35.181 1.00 26.00 353 GLY A O 1
ATOM 2702 N N . SER A 1 354 ? -1.417 4.788 34.993 1.00 33.97 354 SER A N 1
ATOM 2703 C CA . SER A 1 354 ? -1.268 5.913 34.071 1.00 33.97 354 SER A CA 1
ATOM 2704 C C . SER A 1 354 ? -0.353 6.956 34.715 1.00 33.97 354 SER A C 1
ATOM 2706 O O . SER A 1 354 ? -0.680 7.498 35.777 1.00 33.97 354 SER A O 1
ATOM 2708 N N . ALA A 1 355 ? 0.804 7.223 34.108 1.00 27.58 355 ALA A N 1
ATOM 2709 C CA . ALA A 1 355 ? 1.694 8.270 34.582 1.00 27.58 355 ALA A CA 1
ATOM 2710 C C . ALA A 1 355 ? 0.930 9.603 34.593 1.00 27.58 355 ALA A C 1
ATOM 2712 O O . ALA A 1 355 ? 0.384 10.035 33.577 1.00 27.58 355 ALA A O 1
ATOM 2713 N N . LYS A 1 356 ? 0.862 10.229 35.774 1.00 25.42 356 LYS A N 1
ATOM 2714 C CA . LYS A 1 356 ? 0.262 11.550 35.974 1.00 25.42 356 LYS A CA 1
ATOM 2715 C C . LYS A 1 356 ? 0.860 12.567 34.992 1.00 25.42 356 LYS A C 1
ATOM 2717 O O . LYS A 1 356 ? 2.034 12.500 34.631 1.00 25.42 356 LYS A O 1
ATOM 2722 N N . LYS A 1 357 ? 0.005 13.519 34.621 1.00 32.47 357 LYS A N 1
ATOM 2723 C CA . LYS A 1 357 ? 0.061 14.559 33.576 1.00 32.47 357 LYS A CA 1
ATOM 2724 C C . LYS A 1 357 ? 1.285 15.510 33.546 1.00 32.47 357 LYS A C 1
ATOM 2726 O O . LYS A 1 357 ? 1.165 16.594 32.995 1.00 32.47 357 LYS A O 1
ATOM 2731 N N . SER A 1 358 ? 2.450 15.158 34.095 1.00 27.11 358 SER A N 1
ATOM 2732 C CA . SER A 1 358 ? 3.616 16.060 34.201 1.00 27.11 358 SER A CA 1
ATOM 2733 C C . SER A 1 358 ? 4.933 15.521 33.617 1.00 27.11 358 SER A C 1
ATOM 2735 O O . SER A 1 358 ? 5.981 16.091 33.893 1.00 27.11 358 SER A O 1
ATOM 2737 N N . ASN A 1 359 ? 4.909 14.458 32.801 1.00 27.89 359 ASN A N 1
ATOM 2738 C CA . ASN A 1 359 ? 6.107 13.914 32.125 1.00 27.89 359 ASN A CA 1
ATOM 2739 C C . ASN A 1 359 ? 5.963 13.773 30.592 1.00 27.89 359 ASN A C 1
ATOM 2741 O O . ASN A 1 359 ? 6.797 13.133 29.950 1.00 27.89 359 ASN A O 1
ATOM 2745 N N . ILE A 1 360 ? 4.927 14.375 29.994 1.00 33.50 360 ILE A N 1
ATOM 2746 C CA . ILE A 1 360 ? 4.610 14.240 28.559 1.00 33.50 360 ILE A CA 1
ATOM 2747 C C . ILE A 1 360 ? 5.696 14.858 27.651 1.00 33.50 360 ILE A C 1
ATOM 2749 O O . ILE A 1 360 ? 5.928 14.347 26.559 1.00 33.50 360 ILE A O 1
ATOM 2753 N N . ASP A 1 361 ? 6.480 15.822 28.142 1.00 29.36 361 ASP A N 1
ATOM 2754 C CA . ASP A 1 361 ? 7.488 16.514 27.320 1.00 29.36 361 ASP A CA 1
ATOM 2755 C C . ASP A 1 361 ? 8.886 15.863 27.319 1.00 29.36 361 ASP A C 1
ATOM 2757 O O . ASP A 1 361 ? 9.791 16.334 26.633 1.00 29.36 361 ASP A O 1
ATOM 2761 N N . LYS A 1 362 ? 9.103 14.758 28.052 1.00 24.48 362 LYS A N 1
ATOM 2762 C CA . LYS A 1 362 ? 10.419 14.075 28.116 1.00 24.48 362 LYS A CA 1
ATOM 2763 C C . LYS A 1 362 ? 10.467 12.678 27.486 1.00 24.48 362 LYS A C 1
ATOM 2765 O O . LYS A 1 362 ? 11.528 12.061 27.486 1.00 24.48 362 LYS A O 1
ATOM 2770 N N . ILE A 1 363 ? 9.365 12.191 26.906 1.00 29.22 363 ILE A N 1
ATOM 2771 C CA . ILE A 1 363 ? 9.289 10.872 26.234 1.00 29.22 363 ILE A CA 1
ATOM 2772 C C . ILE A 1 363 ? 9.063 11.010 24.706 1.00 29.22 363 ILE A C 1
ATOM 2774 O O . ILE A 1 363 ? 8.913 10.021 23.998 1.00 29.22 363 ILE A O 1
ATOM 2778 N N . GLN A 1 364 ? 9.124 12.221 24.142 1.00 26.00 364 GLN A N 1
ATOM 2779 C CA . GLN A 1 364 ? 8.873 12.472 22.709 1.00 26.00 364 GLN A CA 1
ATOM 2780 C C . GLN A 1 364 ? 10.050 12.193 21.743 1.00 26.00 364 GLN A C 1
ATOM 2782 O O . GLN A 1 364 ? 10.008 12.617 20.593 1.00 26.00 364 GLN A O 1
ATOM 2787 N N . SER A 1 365 ? 11.092 11.455 22.139 1.00 26.20 365 SER A N 1
ATOM 2788 C CA . SER A 1 365 ? 12.216 11.125 21.235 1.00 26.20 365 SER A CA 1
ATOM 2789 C C . SER A 1 365 ? 12.483 9.633 21.036 1.00 26.20 365 SER A C 1
ATOM 2791 O O . SER A 1 365 ? 13.554 9.256 20.555 1.00 26.20 365 SER A O 1
ATOM 2793 N N . LYS A 1 366 ? 11.516 8.759 21.340 1.00 24.05 366 LYS A N 1
ATOM 2794 C CA . LYS A 1 366 ? 11.581 7.377 20.853 1.00 24.05 366 LYS A CA 1
ATOM 2795 C C . LYS A 1 366 ? 11.183 7.356 19.381 1.00 24.05 366 LYS A C 1
ATOM 2797 O O . LYS A 1 366 ? 10.006 7.315 19.046 1.00 24.05 366 LYS A O 1
ATOM 2802 N N . THR A 1 367 ? 12.189 7.422 18.513 1.00 26.22 367 THR A N 1
ATOM 2803 C CA . THR A 1 367 ? 12.074 7.072 17.098 1.00 26.22 367 THR A CA 1
ATOM 2804 C C . THR A 1 367 ? 11.410 5.703 16.998 1.00 26.22 367 THR A C 1
ATOM 2806 O O . THR A 1 367 ? 11.988 4.694 17.400 1.00 26.22 367 THR A O 1
ATOM 2809 N N . LEU A 1 368 ? 10.173 5.696 16.508 1.00 24.92 368 LEU A N 1
ATOM 2810 C CA . LEU A 1 368 ? 9.424 4.500 16.165 1.00 24.92 368 LEU A CA 1
ATOM 2811 C C . LEU A 1 368 ? 10.170 3.823 15.006 1.00 24.92 368 LEU A C 1
ATOM 2813 O O . LEU A 1 368 ? 10.083 4.258 13.857 1.00 24.92 368 LEU A O 1
ATOM 2817 N N . HIS A 1 369 ? 10.969 2.802 15.311 1.00 23.48 369 HIS A N 1
ATOM 2818 C CA . HIS A 1 369 ? 11.522 1.918 14.295 1.00 23.48 369 HIS A CA 1
ATOM 2819 C C . HIS A 1 369 ? 10.411 0.971 13.865 1.00 23.48 369 HIS A C 1
ATOM 2821 O O . HIS A 1 369 ? 10.314 -0.155 14.340 1.00 23.48 369 HIS A O 1
ATOM 2827 N N . ILE A 1 370 ? 9.561 1.430 12.952 1.00 25.59 370 ILE A N 1
ATOM 2828 C CA . ILE A 1 370 ? 8.814 0.484 12.137 1.00 25.59 370 ILE A CA 1
ATOM 2829 C C . ILE A 1 370 ? 9.883 -0.225 11.317 1.00 25.59 370 ILE A C 1
ATOM 2831 O O . ILE A 1 370 ? 10.546 0.402 10.486 1.00 25.59 370 ILE A O 1
ATOM 2835 N N . ILE A 1 371 ? 10.079 -1.517 11.582 1.00 25.30 371 ILE A N 1
ATOM 2836 C CA . ILE A 1 371 ? 10.724 -2.420 10.632 1.00 25.30 371 ILE A CA 1
ATOM 2837 C C . ILE A 1 371 ? 9.743 -2.539 9.467 1.00 25.30 371 ILE A C 1
ATOM 2839 O O . ILE A 1 371 ? 8.988 -3.492 9.319 1.00 25.30 371 ILE A O 1
ATOM 2843 N N . LEU A 1 372 ? 9.698 -1.481 8.666 1.00 26.86 372 LEU A N 1
ATOM 2844 C CA . LEU A 1 372 ? 9.500 -1.652 7.253 1.00 26.86 372 LEU A CA 1
ATOM 2845 C C . LEU A 1 372 ? 10.712 -2.474 6.820 1.00 26.86 372 LEU A C 1
ATOM 2847 O O . LEU A 1 372 ? 11.832 -2.181 7.250 1.00 26.86 372 LEU A O 1
ATOM 2851 N N . ASP A 1 373 ? 10.513 -3.454 5.948 1.00 31.30 373 ASP A N 1
ATOM 2852 C CA . ASP A 1 373 ? 11.563 -3.873 5.021 1.00 31.30 373 ASP A CA 1
ATOM 2853 C C . ASP A 1 373 ? 11.878 -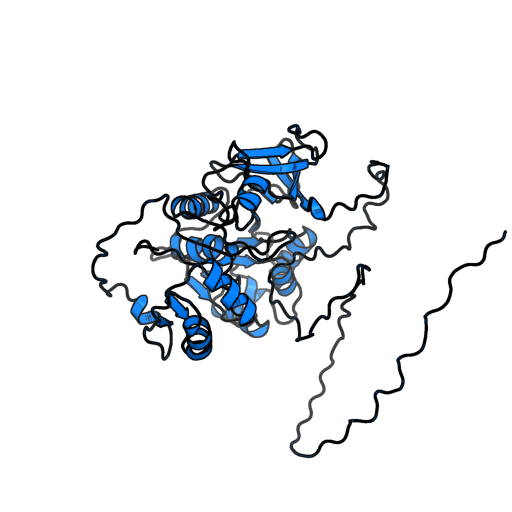2.657 4.127 1.00 31.30 373 ASP A C 1
ATOM 2855 O O . ASP A 1 373 ? 11.463 -2.541 2.976 1.00 31.30 373 ASP A O 1
ATOM 2859 N N . ALA A 1 374 ? 12.516 -1.668 4.742 1.00 27.53 374 ALA A N 1
ATOM 2860 C CA . ALA A 1 374 ? 12.792 -0.334 4.274 1.00 27.53 374 ALA A CA 1
ATOM 2861 C C . ALA A 1 374 ? 14.272 -0.328 3.923 1.00 27.53 374 ALA A C 1
ATOM 2863 O O . ALA A 1 374 ? 15.111 -0.142 4.807 1.00 27.53 374 ALA A O 1
ATOM 2864 N N . PRO A 1 375 ? 14.637 -0.493 2.648 1.00 29.95 375 PRO A N 1
ATOM 2865 C CA . PRO A 1 375 ? 16.025 -0.410 2.237 1.00 29.95 375 PRO A CA 1
ATOM 2866 C C . PRO A 1 375 ? 16.458 1.041 2.071 1.00 29.95 375 PRO A C 1
ATOM 2868 O O . PRO A 1 375 ? 17.113 1.423 1.103 1.00 29.95 375 PRO A O 1
ATOM 2871 N N . TRP A 1 376 ? 16.060 1.891 3.006 1.00 36.88 376 TRP A N 1
ATOM 2872 C CA . TRP A 1 376 ? 16.419 3.293 2.981 1.00 36.88 376 TRP A CA 1
ATOM 2873 C C . TRP A 1 376 ? 17.721 3.427 3.763 1.00 36.88 376 TRP A C 1
ATOM 2875 O O . TRP A 1 376 ? 17.740 3.788 4.933 1.00 36.88 376 TRP A O 1
ATOM 2885 N N . TYR A 1 377 ? 18.807 3.094 3.062 1.00 29.52 377 TYR A N 1
ATOM 2886 C CA . TYR A 1 377 ? 20.193 3.374 3.428 1.00 29.52 377 TYR A CA 1
ATOM 2887 C C . TYR A 1 377 ? 20.702 2.671 4.701 1.00 29.52 377 TYR A C 1
ATOM 2889 O O . TYR A 1 377 ? 20.871 3.284 5.753 1.00 29.52 377 TYR A O 1
ATOM 2897 N N . ALA A 1 378 ? 21.055 1.390 4.577 1.00 25.36 378 ALA A N 1
ATOM 2898 C CA . ALA A 1 378 ? 21.968 0.730 5.508 1.00 25.36 378 ALA A CA 1
ATOM 2899 C C . ALA A 1 378 ? 23.219 0.276 4.731 1.00 25.36 378 ALA A C 1
ATOM 2901 O O . ALA A 1 378 ? 23.109 -0.620 3.893 1.00 25.36 378 ALA A O 1
ATOM 2902 N N . PRO A 1 379 ? 24.409 0.878 4.934 1.00 25.20 379 PRO A N 1
ATOM 2903 C CA . PRO A 1 379 ? 25.637 0.287 4.418 1.00 25.20 379 PRO A CA 1
ATOM 2904 C C . PRO A 1 379 ? 25.845 -1.072 5.101 1.00 25.20 379 PRO A C 1
ATOM 2906 O O . PRO A 1 379 ? 25.789 -1.152 6.328 1.00 25.20 379 PRO A O 1
ATOM 2909 N N . ASN A 1 380 ? 26.054 -2.119 4.296 1.00 25.25 380 ASN A N 1
ATOM 2910 C CA . ASN A 1 380 ? 26.280 -3.510 4.704 1.00 25.25 380 ASN A CA 1
ATOM 2911 C C . ASN A 1 380 ? 27.005 -3.634 6.055 1.00 25.25 380 ASN A C 1
ATOM 2913 O O . ASN A 1 380 ? 28.212 -3.399 6.144 1.00 25.25 380 ASN A O 1
ATOM 2917 N N . ARG A 1 381 ? 26.289 -4.070 7.095 1.00 25.83 381 ARG A N 1
ATOM 2918 C CA . ARG A 1 381 ? 26.901 -4.677 8.279 1.00 25.83 381 ARG A CA 1
ATOM 2919 C C . ARG A 1 381 ? 26.129 -5.927 8.658 1.00 25.83 381 ARG A C 1
ATOM 2921 O O . ARG A 1 381 ? 24.960 -5.866 9.018 1.00 25.83 381 ARG A O 1
ATOM 2928 N N . THR A 1 382 ? 26.823 -7.050 8.572 1.00 25.77 382 THR A N 1
ATOM 2929 C CA . THR A 1 382 ? 26.427 -8.343 9.118 1.00 25.77 382 THR A CA 1
ATOM 2930 C C . THR A 1 382 ? 26.160 -8.186 10.618 1.00 25.77 382 THR A C 1
ATOM 2932 O O . THR A 1 382 ? 27.049 -7.751 11.350 1.00 25.77 382 THR A O 1
ATOM 2935 N N . ILE A 1 383 ? 24.948 -8.502 11.078 1.00 28.64 383 ILE A N 1
ATOM 2936 C CA . ILE A 1 383 ? 24.612 -8.527 12.508 1.00 28.64 383 ILE A CA 1
ATOM 2937 C C . ILE A 1 383 ? 24.717 -9.978 12.974 1.00 28.64 383 ILE A C 1
ATOM 2939 O O . ILE A 1 383 ? 23.983 -10.844 12.501 1.00 28.64 383 ILE A O 1
ATOM 2943 N N . HIS A 1 384 ? 25.649 -10.239 13.887 1.00 24.83 384 HIS A N 1
ATOM 2944 C CA . HIS A 1 384 ? 25.668 -11.472 14.663 1.00 24.83 384 HIS A CA 1
ATOM 2945 C C . HIS A 1 384 ? 24.655 -11.345 15.805 1.00 24.83 384 HIS A C 1
ATOM 2947 O O . HIS A 1 384 ? 24.684 -10.370 16.556 1.00 24.83 384 HIS A O 1
ATOM 2953 N N . ASN A 1 385 ? 23.750 -12.319 15.903 1.00 29.73 385 ASN A N 1
ATOM 2954 C CA . ASN A 1 385 ? 22.866 -12.494 17.049 1.00 29.73 385 ASN A CA 1
ATOM 2955 C C . ASN A 1 385 ? 23.709 -12.794 18.287 1.00 29.73 385 ASN A C 1
ATOM 2957 O O . ASN A 1 385 ? 24.455 -13.762 18.241 1.00 29.73 385 ASN A O 1
ATOM 2961 N N . ASP A 1 386 ? 23.548 -12.012 19.356 1.00 24.78 386 ASP A N 1
ATOM 2962 C CA . ASP A 1 386 ? 23.492 -12.530 20.726 1.00 24.78 386 ASP A CA 1
ATOM 2963 C C . ASP A 1 386 ? 22.977 -11.468 21.722 1.00 24.78 386 ASP A C 1
ATOM 2965 O O . ASP A 1 386 ? 23.439 -10.331 21.756 1.00 24.78 386 ASP A O 1
ATOM 2969 N N . LEU A 1 387 ? 22.032 -11.918 22.557 1.00 26.12 387 LEU A N 1
ATOM 2970 C CA . LEU A 1 387 ? 21.573 -11.393 23.854 1.00 26.12 387 LEU A CA 1
ATOM 2971 C C . LEU A 1 387 ? 20.782 -10.061 23.933 1.00 26.12 387 LEU A C 1
ATOM 2973 O O . LEU A 1 387 ? 21.202 -8.980 23.532 1.00 26.12 387 LEU A O 1
ATOM 2977 N N . ASN A 1 388 ? 19.613 -10.180 24.581 1.00 31.28 388 ASN A N 1
ATOM 2978 C CA . ASN A 1 388 ? 18.645 -9.139 24.950 1.00 31.28 388 ASN A CA 1
ATOM 2979 C C . ASN A 1 388 ? 19.233 -8.063 25.889 1.00 31.28 388 ASN A C 1
ATOM 2981 O O . ASN A 1 388 ? 19.035 -8.112 27.105 1.00 31.28 388 ASN A O 1
ATOM 2985 N N . ILE A 1 389 ? 19.877 -7.041 25.325 1.00 22.80 389 ILE A N 1
ATOM 2986 C CA . ILE A 1 389 ? 20.129 -5.757 25.994 1.00 22.80 389 ILE A CA 1
ATOM 2987 C C . ILE A 1 389 ? 19.767 -4.633 25.004 1.00 22.80 389 ILE A C 1
ATOM 2989 O O . ILE A 1 389 ? 20.235 -4.667 23.866 1.00 22.80 389 ILE A O 1
ATOM 2993 N N . PRO A 1 390 ? 18.933 -3.636 25.368 1.00 25.58 390 PRO A N 1
ATOM 2994 C CA . PRO A 1 390 ? 18.615 -2.537 24.463 1.00 25.58 390 PRO A CA 1
ATOM 2995 C C . PRO A 1 390 ? 19.831 -1.613 24.293 1.00 25.58 390 PRO A C 1
ATOM 2997 O O . PRO A 1 390 ? 20.114 -0.780 25.152 1.00 25.58 390 PRO A O 1
ATOM 3000 N N . THR A 1 391 ? 20.534 -1.737 23.167 1.00 22.69 391 THR A N 1
ATOM 3001 C CA . THR A 1 391 ? 21.599 -0.809 22.758 1.00 22.69 391 THR A CA 1
ATOM 3002 C C . THR A 1 391 ? 20.992 0.344 21.954 1.00 22.69 391 THR A C 1
ATOM 3004 O O . THR A 1 391 ? 20.408 0.140 20.891 1.00 22.69 391 THR A O 1
ATOM 3007 N N . VAL A 1 392 ? 21.112 1.575 22.459 1.00 23.56 392 VAL A N 1
ATOM 3008 C CA . VAL A 1 392 ? 20.654 2.796 21.774 1.00 23.56 392 VAL A CA 1
ATOM 3009 C C . VAL A 1 392 ? 21.711 3.233 20.757 1.00 23.56 392 VAL A C 1
ATOM 3011 O O . VAL A 1 392 ? 22.799 3.653 21.143 1.00 23.56 392 VAL A O 1
ATOM 3014 N N . TYR A 1 393 ? 21.390 3.203 19.461 1.00 21.50 393 TYR A N 1
ATOM 3015 C CA . TYR A 1 393 ? 22.252 3.773 18.420 1.00 21.50 393 TYR A CA 1
ATOM 3016 C C . TYR A 1 393 ? 21.849 5.221 18.120 1.00 21.50 393 TYR A C 1
ATOM 3018 O O . TYR A 1 393 ? 20.751 5.500 17.642 1.00 21.50 393 TYR A O 1
ATOM 3026 N N . LYS A 1 394 ? 22.756 6.163 18.392 1.00 21.47 394 LYS A N 1
ATOM 3027 C CA . LYS A 1 394 ? 22.611 7.582 18.047 1.00 21.47 394 LYS A CA 1
ATOM 3028 C C . LYS A 1 394 ? 23.321 7.820 16.711 1.00 21.47 394 LYS A C 1
ATOM 3030 O O . LYS A 1 394 ? 24.546 7.784 16.656 1.00 21.47 394 LYS A O 1
ATOM 3035 N N . VAL A 1 395 ? 22.576 8.049 15.629 1.00 23.28 395 VAL A N 1
ATOM 3036 C CA . VAL A 1 395 ? 23.170 8.444 14.339 1.00 23.28 395 VAL A CA 1
ATOM 3037 C C . VAL A 1 395 ? 23.555 9.922 14.427 1.00 23.28 395 VAL A C 1
ATOM 3039 O O . VAL A 1 395 ? 22.697 10.801 14.382 1.00 23.28 395 VAL A O 1
ATOM 3042 N N . ALA A 1 396 ? 24.844 10.208 14.607 1.00 21.75 396 ALA A N 1
ATOM 3043 C CA . ALA A 1 396 ? 25.372 11.567 14.541 1.00 21.75 396 ALA A CA 1
ATOM 3044 C C . ALA A 1 396 ? 25.543 11.985 13.070 1.00 21.75 396 ALA A C 1
ATOM 3046 O O . ALA A 1 396 ? 26.236 11.315 12.308 1.00 21.75 396 ALA A O 1
ATOM 3047 N N . GLN A 1 397 ? 24.921 13.096 12.663 1.00 23.73 397 GLN A N 1
ATOM 3048 C CA . GLN A 1 397 ? 25.191 13.734 11.373 1.00 23.73 397 GLN A CA 1
ATOM 3049 C C . GLN A 1 397 ? 26.588 14.366 11.404 1.00 23.73 397 GLN A C 1
ATOM 3051 O O . GLN A 1 397 ? 26.807 15.351 12.107 1.00 23.73 397 GLN A O 1
ATOM 3056 N N . THR A 1 398 ? 27.536 13.822 10.643 1.00 23.58 398 THR A N 1
ATOM 3057 C CA . THR A 1 398 ? 28.841 14.459 10.427 1.00 23.58 398 THR A CA 1
ATOM 3058 C C . THR A 1 398 ? 28.767 15.346 9.183 1.00 23.58 398 THR A C 1
ATOM 3060 O O . THR A 1 398 ? 28.505 14.867 8.081 1.00 23.58 398 THR A O 1
ATOM 3063 N N . GLN A 1 399 ? 28.971 16.653 9.364 1.00 22.67 399 GLN A N 1
ATOM 3064 C CA . GLN A 1 399 ? 29.154 17.617 8.278 1.00 22.67 399 GLN A CA 1
ATOM 3065 C C . GLN A 1 399 ? 30.439 17.284 7.506 1.00 22.67 399 GLN A C 1
ATOM 3067 O O . GLN A 1 399 ? 31.523 17.334 8.083 1.00 22.67 399 GLN A O 1
ATOM 3072 N N . PHE A 1 400 ? 30.345 17.004 6.206 1.00 23.19 400 PHE A N 1
ATOM 3073 C CA . PHE A 1 400 ? 31.518 16.957 5.332 1.00 23.19 400 PHE A CA 1
ATOM 3074 C C . PHE A 1 400 ? 31.649 18.280 4.570 1.00 23.19 400 PHE A C 1
ATOM 3076 O O . PHE A 1 400 ? 30.801 18.631 3.750 1.00 23.19 400 PHE A O 1
ATOM 3083 N N . ARG A 1 401 ? 32.723 19.027 4.863 1.00 21.64 401 ARG A N 1
ATOM 3084 C CA . ARG A 1 401 ? 33.234 20.106 4.007 1.00 21.64 401 ARG A CA 1
ATOM 3085 C C . ARG A 1 401 ? 33.985 19.472 2.835 1.00 21.64 401 ARG A C 1
ATOM 3087 O O . ARG A 1 401 ? 34.881 18.662 3.053 1.00 21.64 401 ARG A O 1
ATOM 3094 N N . CYS A 1 402 ? 33.629 19.861 1.613 1.00 20.27 402 CYS A N 1
ATOM 3095 C CA . CYS A 1 402 ? 34.378 19.534 0.403 1.00 20.27 402 CYS A CA 1
ATOM 3096 C C . CYS A 1 402 ? 35.805 20.092 0.464 1.00 20.27 402 CYS A C 1
ATOM 3098 O O . CYS A 1 402 ? 35.984 21.285 0.700 1.00 20.27 402 CYS A O 1
ATOM 3100 N N . PHE A 1 403 ? 36.785 19.263 0.113 1.00 22.00 403 PHE A N 1
ATOM 3101 C CA . PHE A 1 403 ? 37.986 19.705 -0.589 1.00 22.00 403 PHE A CA 1
ATOM 3102 C C . PHE A 1 403 ? 38.194 18.792 -1.800 1.00 22.00 403 PHE A C 1
ATOM 3104 O O . PHE A 1 403 ? 38.226 17.571 -1.676 1.00 22.00 403 PHE A O 1
ATOM 3111 N N . HIS A 1 404 ? 38.258 19.405 -2.980 1.00 23.38 404 HIS A N 1
ATOM 3112 C CA . HIS A 1 404 ? 38.713 18.782 -4.217 1.00 23.38 404 HIS A CA 1
ATOM 3113 C C . HIS A 1 404 ? 40.239 18.712 -4.228 1.00 23.38 404 HIS A C 1
ATOM 3115 O O . HIS A 1 404 ? 40.866 19.744 -4.010 1.00 23.38 404 HIS A O 1
ATOM 3121 N N . THR A 1 405 ? 40.797 17.567 -4.622 1.00 22.88 405 THR A N 1
ATOM 3122 C CA . THR A 1 405 ? 41.991 17.482 -5.481 1.00 22.88 405 THR A CA 1
ATOM 3123 C C . THR A 1 405 ? 42.064 16.105 -6.152 1.00 22.88 405 THR A C 1
ATOM 3125 O O . THR A 1 405 ? 41.874 15.072 -5.514 1.00 22.88 405 THR A O 1
ATOM 3128 N N . ASN A 1 406 ? 42.322 16.120 -7.461 1.00 23.98 406 ASN A N 1
ATOM 3129 C CA . ASN A 1 406 ? 42.666 14.969 -8.300 1.00 23.98 406 ASN A CA 1
ATOM 3130 C C . ASN A 1 406 ? 44.020 14.364 -7.890 1.00 23.98 406 ASN A C 1
ATOM 3132 O O . ASN A 1 406 ? 44.912 15.131 -7.530 1.00 23.98 406 ASN A O 1
ATOM 3136 N N . LEU A 1 407 ? 44.201 13.045 -8.059 1.00 23.52 407 LEU A N 1
ATOM 3137 C CA . LEU A 1 407 ? 45.245 12.420 -8.903 1.00 23.52 407 LEU A CA 1
ATOM 3138 C C . LEU A 1 407 ? 45.327 10.891 -8.710 1.00 23.52 407 LEU A C 1
ATOM 3140 O O . LEU A 1 407 ? 44.880 10.331 -7.715 1.00 23.52 407 LEU A O 1
ATOM 3144 N N . GLU A 1 408 ? 45.859 10.249 -9.745 1.00 22.91 408 GLU A N 1
ATOM 3145 C CA . GLU A 1 408 ? 45.841 8.828 -10.086 1.00 22.91 408 GLU A CA 1
ATOM 3146 C C . GLU A 1 408 ? 46.853 7.937 -9.331 1.00 22.91 408 GLU A C 1
ATOM 3148 O O . GLU A 1 408 ? 47.930 8.371 -8.940 1.00 22.91 408 GLU A O 1
ATOM 3153 N N . SER A 1 409 ? 46.543 6.633 -9.332 1.00 25.80 409 SER A N 1
ATOM 3154 C CA . SER A 1 409 ? 47.445 5.463 -9.386 1.00 25.80 409 SER A CA 1
ATOM 3155 C C . SER A 1 409 ? 48.364 5.079 -8.199 1.00 25.80 409 SER A C 1
ATOM 3157 O O . SER A 1 409 ? 49.197 5.831 -7.717 1.00 25.80 409 SER A O 1
ATOM 3159 N N . HIS A 1 410 ? 48.261 3.779 -7.884 1.00 25.81 410 HIS A N 1
ATOM 3160 C CA . HIS A 1 410 ? 49.235 2.855 -7.282 1.00 25.81 410 HIS A CA 1
ATOM 3161 C C . HIS A 1 410 ? 49.537 2.833 -5.766 1.00 25.81 410 HIS A C 1
ATOM 3163 O O . HIS A 1 410 ? 49.887 3.808 -5.115 1.00 25.81 410 HIS A O 1
ATOM 3169 N N . SER A 1 411 ? 49.537 1.581 -5.279 1.00 27.94 411 SER A N 1
ATOM 3170 C CA . SER A 1 411 ? 50.172 1.010 -4.077 1.00 27.94 411 SER A CA 1
ATOM 3171 C C . SER A 1 411 ? 49.647 1.393 -2.683 1.00 27.94 411 SER A C 1
ATOM 3173 O O . SER A 1 411 ? 49.846 2.479 -2.159 1.00 27.94 411 SER A O 1
ATOM 3175 N N . ASN A 1 412 ? 49.041 0.380 -2.061 1.00 32.22 412 ASN A N 1
ATOM 3176 C CA . ASN A 1 412 ? 48.632 0.250 -0.664 1.00 32.22 412 ASN A CA 1
ATOM 3177 C C . ASN A 1 412 ? 49.857 0.115 0.267 1.00 32.22 412 ASN A C 1
ATOM 3179 O O . ASN A 1 412 ? 50.713 -0.731 -0.009 1.00 32.22 412 ASN A O 1
ATOM 3183 N N . PRO A 1 413 ? 49.944 0.907 1.356 1.00 26.91 413 PRO A N 1
ATOM 3184 C CA . PRO A 1 413 ? 50.164 0.300 2.674 1.00 26.91 413 PRO A CA 1
ATOM 3185 C C . PRO A 1 413 ? 49.537 1.124 3.822 1.00 26.91 413 PRO A C 1
ATOM 3187 O O . PRO A 1 413 ? 50.161 2.047 4.334 1.00 26.91 413 PRO A O 1
ATOM 3190 N N . LEU A 1 414 ? 48.328 0.780 4.283 1.00 26.11 414 LEU A N 1
ATOM 3191 C CA . LEU A 1 414 ? 47.764 1.306 5.548 1.00 26.11 414 LEU A CA 1
ATOM 3192 C C . LEU A 1 414 ? 46.948 0.243 6.311 1.00 26.11 414 LEU A C 1
ATOM 3194 O O . LEU A 1 414 ? 45.872 0.492 6.847 1.00 26.11 414 LEU A O 1
ATOM 3198 N N . ILE A 1 415 ? 47.502 -0.967 6.399 1.00 31.02 415 ILE A N 1
ATOM 3199 C CA . ILE A 1 415 ? 47.152 -1.960 7.423 1.00 31.02 415 ILE A CA 1
ATOM 3200 C C . ILE A 1 415 ? 48.289 -1.916 8.448 1.00 31.02 415 ILE A C 1
ATOM 3202 O O . ILE A 1 415 ? 49.270 -2.621 8.261 1.00 31.02 415 ILE A O 1
ATOM 3206 N N . ASN A 1 416 ? 48.222 -0.997 9.427 1.00 29.59 416 ASN A N 1
ATOM 3207 C CA . ASN A 1 416 ? 48.945 -1.038 10.724 1.00 29.59 416 ASN A CA 1
ATOM 3208 C C . ASN A 1 416 ? 48.741 0.238 11.584 1.00 29.59 416 ASN A C 1
ATOM 3210 O O . ASN A 1 416 ? 49.687 0.761 12.166 1.00 29.59 416 ASN A O 1
ATOM 3214 N N . ALA A 1 417 ? 47.511 0.761 11.701 1.00 29.95 417 ALA A N 1
ATOM 3215 C CA . ALA A 1 417 ? 47.235 1.902 12.596 1.00 29.95 417 ALA A CA 1
ATOM 3216 C C . ALA A 1 417 ? 45.842 1.881 13.265 1.00 29.95 417 ALA A C 1
ATOM 3218 O O . ALA A 1 417 ? 45.252 2.929 13.507 1.00 29.95 417 ALA A O 1
ATOM 3219 N N . LEU A 1 418 ? 45.298 0.698 13.580 1.00 27.78 418 LEU A N 1
ATOM 3220 C CA . LEU A 1 418 ? 44.019 0.553 14.302 1.00 27.78 418 LEU A CA 1
ATOM 3221 C C . LEU A 1 418 ? 44.091 -0.505 15.422 1.00 27.78 418 LEU A C 1
ATOM 3223 O O . LEU A 1 418 ? 43.224 -1.363 15.537 1.00 27.78 418 LEU A O 1
ATOM 3227 N N . SER A 1 419 ? 45.124 -0.442 16.271 1.00 28.22 419 SER A N 1
ATOM 3228 C CA . SER A 1 419 ? 45.250 -1.300 17.467 1.00 28.22 419 SER A CA 1
ATOM 3229 C C . SER A 1 419 ? 45.329 -0.526 18.789 1.00 28.22 419 SER A C 1
ATOM 3231 O O . SER A 1 419 ? 45.886 -1.026 19.764 1.00 28.22 419 SER A O 1
ATOM 3233 N N . SER A 1 420 ? 44.793 0.694 18.863 1.00 30.19 420 SER A N 1
ATOM 3234 C CA . SER A 1 420 ? 44.920 1.509 20.078 1.00 30.19 420 SER A CA 1
ATOM 3235 C C . SER A 1 420 ? 43.730 2.430 20.349 1.00 30.19 420 SER A C 1
ATOM 3237 O O . SER A 1 420 ? 43.957 3.605 20.570 1.00 30.19 420 SER A O 1
ATOM 3239 N N . TYR A 1 421 ? 42.480 1.947 20.341 1.00 27.00 421 TYR A N 1
ATOM 3240 C CA . TYR A 1 421 ? 41.337 2.700 20.914 1.00 27.00 421 TYR A CA 1
ATOM 3241 C C . TYR A 1 421 ? 40.166 1.803 21.382 1.00 27.00 421 TYR A C 1
ATOM 3243 O O . TYR A 1 421 ? 39.000 2.166 21.284 1.00 27.00 421 TYR A O 1
ATOM 3251 N N . THR A 1 422 ? 40.464 0.628 21.944 1.00 27.03 422 THR A N 1
ATOM 3252 C CA . THR A 1 422 ? 39.489 -0.194 22.691 1.00 27.03 422 THR A CA 1
ATOM 3253 C C . THR A 1 422 ? 40.095 -0.609 24.025 1.00 27.03 422 THR A C 1
ATOM 3255 O O . THR A 1 422 ? 40.635 -1.705 24.148 1.00 27.03 422 THR A O 1
ATOM 3258 N N . LYS A 1 423 ? 40.076 0.311 24.996 1.00 28.08 423 LYS A N 1
ATOM 3259 C CA . LYS A 1 423 ? 40.252 0.062 26.438 1.00 28.08 423 LYS A CA 1
ATOM 3260 C C . LYS A 1 423 ? 39.995 1.364 27.207 1.00 28.08 423 LYS A C 1
ATOM 3262 O O . LYS A 1 423 ? 40.925 2.124 27.439 1.00 28.08 423 LYS A O 1
ATOM 3267 N N . ALA A 1 424 ? 38.740 1.619 27.564 1.00 25.09 424 ALA A N 1
ATOM 3268 C CA . ALA A 1 424 ? 38.349 2.405 28.736 1.00 25.09 424 ALA A CA 1
ATOM 3269 C C . ALA A 1 424 ? 36.824 2.315 28.915 1.00 25.09 424 ALA A C 1
ATOM 3271 O O . ALA A 1 424 ? 36.093 2.429 27.939 1.00 25.09 424 ALA A O 1
ATOM 3272 N N . GLU A 1 425 ? 36.400 2.155 30.171 1.00 27.16 425 GLU A N 1
ATOM 3273 C CA . GLU A 1 425 ? 35.027 2.288 30.691 1.00 27.16 425 GLU A CA 1
ATOM 3274 C C . GLU A 1 425 ? 34.117 1.042 30.694 1.00 27.16 425 GLU A C 1
ATOM 3276 O O . GLU A 1 425 ? 32.970 1.067 30.266 1.00 27.16 425 GLU A O 1
ATOM 3281 N N . GLU A 1 426 ? 34.602 -0.022 31.346 1.00 26.27 426 GLU A N 1
ATOM 3282 C CA . GLU A 1 426 ? 33.774 -0.900 32.192 1.00 26.27 426 GLU A CA 1
ATOM 3283 C C . GLU A 1 426 ? 34.319 -0.887 33.630 1.00 26.27 426 GLU A C 1
ATOM 3285 O O . GLU A 1 426 ? 35.178 -1.687 33.986 1.00 26.27 426 GLU A O 1
ATOM 3290 N N . THR A 1 427 ? 33.871 0.056 34.462 1.00 27.52 427 THR A N 1
ATOM 3291 C CA . THR A 1 427 ? 33.788 -0.025 35.942 1.00 27.52 427 THR A CA 1
ATOM 3292 C C . THR A 1 427 ? 33.060 1.257 36.364 1.00 27.52 427 THR A C 1
ATOM 3294 O O . THR A 1 427 ? 33.461 2.337 35.957 1.00 27.52 427 THR A O 1
ATOM 3297 N N . VAL A 1 428 ? 31.903 1.242 37.022 1.00 27.62 428 VAL A N 1
ATOM 3298 C CA . VAL A 1 428 ? 31.754 1.092 38.474 1.00 27.62 428 VAL A CA 1
ATOM 3299 C C . VAL A 1 428 ? 30.285 0.770 38.770 1.00 27.62 428 VAL A C 1
ATOM 3301 O O . VAL A 1 428 ? 29.386 1.522 38.396 1.00 27.62 428 VAL A O 1
ATOM 3304 N N . ALA A 1 429 ? 30.053 -0.313 39.511 1.00 26.81 429 ALA A N 1
ATOM 3305 C CA . ALA A 1 429 ? 28.825 -0.540 40.257 1.00 26.81 429 ALA A CA 1
ATOM 3306 C C . ALA A 1 429 ? 29.157 -0.679 41.750 1.00 26.81 429 ALA A C 1
ATOM 3308 O O . ALA A 1 429 ? 30.103 -1.367 42.124 1.00 26.81 429 ALA A O 1
ATOM 3309 N N . SER A 1 430 ? 28.281 -0.095 42.569 1.00 27.52 430 SER A N 1
ATOM 3310 C CA . SER A 1 430 ? 28.051 -0.334 44.002 1.00 27.52 430 SER A CA 1
ATOM 3311 C C . SER A 1 430 ? 29.010 0.280 45.037 1.00 27.52 430 SER A C 1
ATOM 3313 O O . SER A 1 430 ? 30.196 -0.015 45.107 1.00 27.52 430 SER A O 1
ATOM 3315 N N . GLY A 1 431 ? 28.412 1.086 45.920 1.00 23.45 431 GLY A N 1
ATOM 3316 C CA . GLY A 1 431 ? 28.970 1.537 47.192 1.00 23.45 431 GLY A CA 1
ATOM 3317 C C . GLY A 1 431 ? 27.927 2.354 47.957 1.00 23.45 431 GLY A C 1
ATOM 3318 O O . GLY A 1 431 ? 27.710 3.519 47.652 1.00 23.45 431 GLY A O 1
ATOM 3319 N N . HIS A 1 432 ? 27.228 1.712 48.896 1.00 28.62 432 HIS A N 1
ATOM 3320 C CA . HIS A 1 432 ? 26.363 2.367 49.882 1.00 28.62 432 HIS A CA 1
ATOM 3321 C C . HIS A 1 432 ? 27.178 3.271 50.828 1.00 28.62 432 HIS A C 1
ATOM 3323 O O . HIS A 1 432 ? 28.317 2.940 51.147 1.00 28.62 432 HIS A O 1
ATOM 3329 N N . VAL A 1 433 ? 26.521 4.306 51.369 1.00 31.31 433 VAL A N 1
ATOM 3330 C CA . VAL A 1 433 ? 26.374 4.649 52.805 1.00 31.31 433 VAL A CA 1
ATOM 3331 C C . VAL A 1 433 ? 26.379 6.174 53.022 1.00 31.31 433 VAL A C 1
ATOM 3333 O O . VAL A 1 433 ? 27.376 6.840 52.757 1.00 31.31 433 VAL A O 1
ATOM 3336 N N . ARG A 1 434 ? 25.279 6.613 53.659 1.00 33.34 434 ARG A N 1
ATOM 3337 C CA . ARG A 1 434 ? 24.901 7.918 54.239 1.00 33.34 434 ARG A CA 1
ATOM 3338 C C . ARG A 1 434 ? 24.328 8.985 53.317 1.00 33.34 434 ARG A C 1
ATOM 3340 O O . ARG A 1 434 ? 25.062 9.525 52.470 1.00 33.34 434 ARG A O 1
#

Secondary structure (DSSP, 8-state):
-TTS--B----TTS-HHHHHHHHHHTT--EEEE-GGGHHHHHHHHTTSTT--EEEEBSTTSSB-HHHHT-TT-PPPPPS----TTSEEE-PEE-TTTSS-EEEEEEHHHHHHHHHHHTSTTT---PPPBTTB--EEEE-S-TTSHIIIIIIIIHHHHTT-EEEE-SS--HHHHHHHHHHH--SEEEE-HHHHHHHHH-TT--GGGGTT--EEEE-SSPPPHHHHHHHHHHHT-S--EEEEEEE-GGGSSEEEE--TT--GGGTT--BEEPTT-EEEEE-TTT--B--TT--EEEEEESTTS-SEETT-HHHHHHHB-TT--EEEEEEEEE-TT--EEEEEEGGG----TT---PPPTT-GGGSTT----------SS----PPPP------------------------------SS-SSS-------------